Protein AF-A0A942RY26-F1 (afdb_monomer)

Secondary structure (DSSP, 8-state):
-EEEEEEE-TTT---EEEEEEE-TT--HHHHHH-HHHHHHHHHSPTT-----EEEEEHHHHHTTTT-SS--HHHHTT--SEEEEEEEEEEEESSHHHHHHHHHHHHHHHTTT--S-EEEEEEEEEEEEEE-S-HHHHHHHHHH-GGGBTTSPPPS--HHHHHHHHHHHHTTS---HHHHHHHHHHHHHHHHHHIIIII--BS-TTSTTB---S-HHHHHHHHHHHHHHH-HHHHHHHHSPP-TT-HHHHHT--EESS-GGGGTS-S--HHHHHHHHHEEEEEEEEEEEEEES-PPPS---S-SPPEEEETTT-HHHHHHHHHHHHHHH-TTS-TTTSEEEEEETTTTEEEEEEE-SS-TTEEEEEEEPTTS-GGG----

pLDDT: mean 81.8, std 14.57, range [33.41, 97.12]

Foldseek 3Di:
DKDWDWDDDPPPNPGIDIDIFDDPPDDPVCVVVPVQVVVLRVLADVPPDPQDEAEDELDVQCPDPVQLERDLVSLVPDGGAYEYAYQDEAEDQFPVSSLVVVLVSCCRHCVNNDDKYKYKAKYKHKHKDFFPDLVLVVCCCVQLVLLAPPGDHFQFFQLRSLVSLLVDPVPDPGDPVVVVVLFLLLQLVVQVCCCWAVNADCDPVDDRHDHDPTCSPCVVVVLVCCVVPNVLVNCLRGGTDDLQRQNSNSSNFFHSDDPCVVVDPDDDVVNVRRVSRITMGMAIAMEMEIEPDDDDPPPPDDQHWDKDFCSVCVPVVCSLVNRCCSHVHDSHHSQRHWYWYAYSVVRWIWIWHHHSVDNRMGITGTFDSPDTPSSRGRD

Structure (mmCIF, N/CA/C/O backbone):
data_AF-A0A942RY26-F1
#
_entry.id   AF-A0A942RY26-F1
#
loop_
_atom_site.group_PDB
_atom_site.id
_atom_site.type_symbol
_atom_site.label_atom_id
_atom_site.label_alt_id
_atom_site.label_comp_id
_atom_site.label_asym_id
_atom_site.label_entity_id
_atom_site.label_seq_id
_atom_site.pdbx_PDB_ins_code
_atom_site.Cartn_x
_atom_site.Cartn_y
_atom_site.Cartn_z
_atom_site.occupancy
_atom_site.B_iso_or_equiv
_atom_site.auth_seq_id
_atom_site.auth_comp_id
_atom_site.auth_asym_id
_atom_site.auth_atom_id
_atom_site.pdbx_PDB_model_num
ATOM 1 N N . GLY A 1 1 ? 35.906 8.363 -3.108 1.00 54.78 1 GLY A N 1
ATOM 2 C CA . GLY A 1 1 ? 36.958 7.896 -2.181 1.00 54.78 1 GLY A CA 1
ATOM 3 C C . GLY A 1 1 ? 37.211 6.413 -2.383 1.00 54.78 1 GLY A C 1
ATOM 4 O O . GLY A 1 1 ? 36.448 5.766 -3.093 1.00 54.78 1 GLY A O 1
ATOM 5 N N . SER A 1 2 ? 38.275 5.863 -1.794 1.00 56.00 2 SER A N 1
ATOM 6 C CA . SER A 1 2 ? 38.520 4.412 -1.760 1.00 56.00 2 SER A CA 1
ATOM 7 C C . SER A 1 2 ? 38.525 3.922 -0.317 1.00 56.00 2 SER A C 1
ATOM 9 O O . SER A 1 2 ? 39.286 4.452 0.491 1.00 56.00 2 SER A O 1
ATOM 11 N N . PHE A 1 3 ? 37.720 2.906 -0.011 1.00 65.81 3 PHE A N 1
ATOM 12 C CA . PHE A 1 3 ? 37.560 2.358 1.336 1.00 65.81 3 PHE A CA 1
ATOM 13 C C . PHE A 1 3 ? 37.869 0.872 1.328 1.00 65.81 3 PHE A C 1
ATOM 15 O O . PHE A 1 3 ? 37.451 0.154 0.422 1.00 65.81 3 PHE A O 1
ATOM 22 N N . ARG A 1 4 ? 38.593 0.402 2.342 1.00 59.12 4 ARG A N 1
ATOM 23 C CA . ARG A 1 4 ? 38.785 -1.026 2.584 1.00 59.12 4 ARG A CA 1
ATOM 24 C C . ARG A 1 4 ? 37.776 -1.463 3.632 1.00 59.12 4 ARG A C 1
ATOM 26 O O . ARG A 1 4 ? 37.779 -0.932 4.736 1.00 59.12 4 ARG A O 1
ATOM 33 N N . ILE A 1 5 ? 36.937 -2.421 3.276 1.00 61.91 5 ILE A N 1
ATOM 34 C CA . ILE A 1 5 ? 35.900 -2.967 4.142 1.00 61.91 5 ILE A CA 1
ATOM 35 C C . ILE A 1 5 ? 36.315 -4.386 4.498 1.00 61.91 5 ILE A C 1
ATOM 37 O O . ILE A 1 5 ? 36.727 -5.160 3.630 1.00 61.91 5 ILE A O 1
ATOM 41 N N . VAL A 1 6 ? 36.267 -4.689 5.790 1.00 58.31 6 VAL A N 1
ATOM 42 C CA . VAL A 1 6 ? 36.584 -6.003 6.342 1.00 58.31 6 VAL A CA 1
ATOM 43 C C . VAL A 1 6 ? 35.301 -6.548 6.951 1.00 58.31 6 VAL A C 1
ATOM 45 O O . VAL A 1 6 ? 34.785 -5.962 7.898 1.00 58.31 6 VAL A O 1
ATOM 48 N N . LYS A 1 7 ? 34.762 -7.623 6.375 1.00 57.69 7 LYS A N 1
ATOM 49 C CA . LYS A 1 7 ? 33.673 -8.395 6.977 1.00 57.69 7 LYS A CA 1
ATOM 50 C C . LYS A 1 7 ? 34.299 -9.474 7.848 1.00 57.69 7 LYS A C 1
ATOM 52 O O . LYS A 1 7 ? 35.198 -10.176 7.386 1.00 57.69 7 LYS A O 1
ATOM 57 N N . ILE A 1 8 ? 33.832 -9.579 9.081 1.00 53.66 8 ILE A N 1
ATOM 58 C CA . ILE A 1 8 ? 34.191 -10.658 9.996 1.00 53.66 8 ILE A CA 1
ATOM 59 C C . ILE A 1 8 ? 32.895 -11.417 10.237 1.00 53.66 8 ILE A C 1
ATOM 61 O O . ILE A 1 8 ? 31.935 -10.826 10.729 1.00 53.66 8 ILE A O 1
ATOM 65 N N . ASP A 1 9 ? 32.857 -12.674 9.814 1.00 53.34 9 ASP A N 1
ATOM 66 C CA . ASP A 1 9 ? 31.771 -13.575 10.176 1.00 53.34 9 ASP A CA 1
ATOM 67 C C . ASP A 1 9 ? 32.073 -14.112 11.577 1.00 53.34 9 ASP A C 1
ATOM 69 O O . ASP A 1 9 ? 33.085 -14.781 11.781 1.00 53.34 9 ASP A O 1
ATOM 73 N N . LEU A 1 10 ? 31.260 -13.714 12.557 1.00 55.75 10 LEU A N 1
ATOM 74 C CA . LEU A 1 10 ? 31.449 -14.093 13.959 1.00 55.75 10 LEU A CA 1
ATOM 75 C C . LEU A 1 10 ? 30.754 -15.414 14.304 1.00 55.75 10 LEU A C 1
ATOM 77 O O . LEU A 1 10 ? 31.069 -15.990 15.342 1.00 55.75 10 LEU A O 1
ATOM 81 N N . ASP A 1 11 ? 29.844 -15.886 13.447 1.00 48.25 11 ASP A N 1
ATOM 82 C CA . ASP A 1 11 ? 29.044 -17.086 13.693 1.00 48.25 11 ASP A CA 1
ATOM 83 C C . ASP A 1 11 ? 29.644 -18.312 12.994 1.00 48.25 11 ASP A C 1
ATOM 85 O O . ASP A 1 11 ? 29.577 -19.420 13.527 1.00 48.25 11 ASP A O 1
ATOM 89 N N . ALA A 1 12 ? 30.253 -18.124 11.818 1.00 53.12 12 ALA A N 1
ATOM 90 C CA . ALA A 1 12 ? 30.832 -19.216 11.037 1.00 53.12 12 ALA A CA 1
ATOM 91 C C . ALA A 1 12 ? 32.325 -19.493 11.326 1.00 53.12 12 ALA A C 1
ATOM 93 O O . ALA A 1 12 ? 32.817 -20.554 10.964 1.00 53.12 12 ALA A O 1
ATOM 94 N N . ASP A 1 13 ? 33.056 -18.575 11.976 1.00 49.53 13 ASP A N 1
ATOM 95 C CA . ASP A 1 13 ? 34.520 -18.647 12.218 1.00 49.53 13 ASP A CA 1
ATOM 96 C C . ASP A 1 13 ? 35.369 -18.853 10.931 1.00 49.53 13 ASP A C 1
ATOM 98 O O . ASP A 1 13 ? 36.547 -19.215 10.966 1.00 49.53 13 ASP A O 1
ATOM 102 N N . ASP A 1 14 ? 34.789 -18.547 9.762 1.00 47.56 14 ASP A N 1
ATOM 103 C CA . ASP A 1 14 ? 35.356 -18.769 8.420 1.00 47.56 14 ASP A CA 1
ATOM 104 C C . ASP A 1 14 ? 36.399 -17.703 7.994 1.00 47.56 14 ASP A C 1
ATOM 106 O O . ASP A 1 14 ? 36.827 -17.625 6.837 1.00 47.56 14 ASP A O 1
ATOM 110 N N . GLY A 1 15 ? 36.852 -16.871 8.936 1.00 51.22 15 GLY A N 1
ATOM 111 C CA . GLY A 1 15 ? 37.873 -15.844 8.734 1.00 51.22 15 GLY A CA 1
ATOM 112 C C . GLY A 1 15 ? 37.333 -14.454 8.374 1.00 51.22 15 GLY A C 1
ATOM 113 O O . GLY A 1 15 ? 36.174 -14.112 8.596 1.00 51.22 15 GLY A O 1
ATOM 114 N N . TRP A 1 16 ? 38.218 -13.593 7.857 1.00 48.06 16 TRP A N 1
ATOM 115 C CA . TRP A 1 16 ? 37.902 -12.204 7.509 1.00 48.06 16 TRP A CA 1
ATOM 116 C C . TRP A 1 16 ? 37.949 -11.996 5.995 1.00 48.06 16 TRP A C 1
ATOM 118 O O . TRP A 1 16 ? 38.950 -12.277 5.333 1.00 48.06 16 TRP A O 1
ATOM 128 N N . PHE A 1 17 ? 36.874 -11.443 5.440 1.00 56.38 17 PHE A N 1
ATOM 129 C CA . PHE A 1 17 ? 36.798 -11.080 4.030 1.00 56.38 17 PHE A CA 1
ATOM 130 C C . PHE A 1 17 ? 37.137 -9.603 3.854 1.00 56.38 17 PHE A C 1
ATOM 132 O O . PHE A 1 17 ? 36.548 -8.742 4.505 1.00 56.38 17 PHE A O 1
ATOM 139 N N . SER A 1 18 ? 38.066 -9.282 2.952 1.00 47.81 18 SER A N 1
ATOM 140 C CA . SER A 1 18 ? 38.468 -7.901 2.691 1.00 47.81 18 SER A CA 1
ATOM 141 C C . SER A 1 18 ? 38.186 -7.492 1.253 1.00 47.81 18 SER A C 1
ATOM 143 O O . SER A 1 18 ? 38.678 -8.112 0.315 1.00 47.81 18 SER A O 1
ATOM 145 N N . THR A 1 19 ? 37.435 -6.407 1.080 1.00 57.91 19 THR A N 1
ATOM 146 C CA . THR A 1 19 ? 37.139 -5.816 -0.228 1.00 57.91 19 THR A CA 1
ATOM 147 C C . THR A 1 19 ? 37.476 -4.333 -0.229 1.00 57.91 19 THR A C 1
ATOM 149 O O . THR A 1 19 ? 37.292 -3.636 0.768 1.00 57.91 19 THR A O 1
ATOM 152 N N . VAL A 1 20 ? 38.000 -3.842 -1.353 1.00 57.31 20 VAL A N 1
ATOM 153 C CA . VAL A 1 20 ? 38.238 -2.412 -1.566 1.00 57.31 20 VAL A CA 1
ATOM 154 C C . VAL A 1 20 ? 37.115 -1.865 -2.436 1.00 57.31 20 VAL A C 1
ATOM 156 O O . VAL A 1 20 ? 37.030 -2.194 -3.616 1.00 57.31 20 VAL A O 1
ATOM 159 N N . VAL A 1 21 ? 36.277 -1.008 -1.859 1.00 58.56 21 VAL A N 1
ATOM 160 C CA . VAL A 1 21 ? 35.200 -0.308 -2.561 1.00 58.56 21 VAL A CA 1
ATOM 161 C C . VAL A 1 21 ? 35.728 1.031 -3.065 1.00 58.56 21 VAL A C 1
ATOM 163 O O . VAL A 1 21 ? 36.335 1.803 -2.316 1.00 58.56 21 VAL A O 1
ATOM 166 N N . ARG A 1 22 ? 35.493 1.319 -4.345 1.00 56.41 22 ARG A N 1
ATOM 167 C CA . ARG A 1 22 ? 35.785 2.616 -4.963 1.00 56.41 22 ARG A CA 1
ATOM 168 C C . ARG A 1 22 ? 34.479 3.200 -5.479 1.00 56.41 22 ARG A C 1
ATOM 170 O O . ARG A 1 22 ? 33.877 2.622 -6.372 1.00 56.41 22 ARG A O 1
ATOM 177 N N . ALA A 1 23 ? 34.068 4.332 -4.918 1.00 57.41 23 ALA A N 1
ATOM 178 C CA . ALA A 1 23 ? 32.877 5.057 -5.348 1.00 57.41 23 ALA A CA 1
ATOM 179 C C . ALA A 1 23 ? 33.204 6.549 -5.500 1.00 57.41 23 ALA A C 1
ATOM 181 O O . ALA A 1 23 ? 33.822 7.163 -4.615 1.00 57.41 23 ALA A O 1
ATOM 182 N N . GLU A 1 24 ? 32.824 7.128 -6.638 1.00 56.53 24 GLU A N 1
ATOM 183 C CA . GLU A 1 24 ? 32.868 8.575 -6.861 1.00 56.53 24 GLU A CA 1
ATOM 184 C C . GLU A 1 24 ? 31.853 9.268 -5.937 1.00 56.53 24 GLU A C 1
ATOM 186 O O . GLU A 1 24 ? 30.758 8.764 -5.717 1.00 56.53 24 GLU A O 1
ATOM 191 N N . GLY A 1 25 ? 32.236 10.387 -5.316 1.00 58.72 25 GLY A N 1
ATOM 192 C CA . GLY A 1 25 ? 31.358 11.139 -4.404 1.00 58.72 25 GLY A CA 1
ATOM 193 C C . GLY A 1 25 ? 31.191 10.580 -2.981 1.00 58.72 25 GLY A C 1
ATOM 194 O O . GLY A 1 25 ? 30.681 11.295 -2.125 1.00 58.72 25 GLY A O 1
ATOM 195 N N . LEU A 1 26 ? 31.660 9.362 -2.679 1.00 60.31 26 LEU A N 1
ATOM 196 C CA . LEU A 1 26 ? 31.670 8.837 -1.307 1.00 60.31 26 LEU A CA 1
ATOM 197 C C . LEU A 1 26 ? 32.983 9.228 -0.600 1.00 60.31 26 LEU A C 1
ATOM 199 O O . LEU A 1 26 ? 34.065 8.765 -0.991 1.00 60.31 26 LEU A O 1
ATOM 203 N N . ASP A 1 27 ? 32.912 10.103 0.406 1.00 65.44 27 ASP A N 1
ATOM 204 C CA . ASP A 1 27 ? 34.025 10.430 1.311 1.00 65.44 27 ASP A CA 1
ATOM 205 C C . ASP A 1 27 ? 33.953 9.616 2.623 1.00 65.44 27 ASP A C 1
ATOM 207 O O . ASP A 1 27 ? 32.932 9.000 2.933 1.00 65.44 27 ASP A O 1
ATOM 211 N N . MET A 1 28 ? 35.070 9.547 3.366 1.00 58.50 28 MET A N 1
ATOM 212 C CA . MET A 1 28 ? 35.165 8.777 4.625 1.00 58.50 28 MET A CA 1
ATOM 213 C C . MET A 1 28 ? 34.063 9.174 5.604 1.00 58.50 28 MET A C 1
ATOM 215 O O . MET A 1 28 ? 33.415 8.311 6.187 1.00 58.50 28 MET A O 1
ATOM 219 N N . ALA A 1 29 ? 33.839 10.477 5.766 1.00 65.00 29 ALA A N 1
ATOM 220 C CA . ALA A 1 29 ? 32.880 11.004 6.724 1.00 65.00 29 ALA A CA 1
ATOM 221 C C . ALA A 1 29 ? 31.449 10.550 6.399 1.00 65.00 29 ALA A C 1
ATOM 223 O O . ALA A 1 29 ? 30.724 10.123 7.293 1.00 65.00 29 ALA A O 1
ATOM 224 N N . THR A 1 30 ? 31.068 10.555 5.123 1.00 62.34 30 THR A N 1
ATOM 225 C CA . THR A 1 30 ? 29.753 10.113 4.647 1.00 62.34 30 THR A CA 1
ATOM 226 C C . THR A 1 30 ? 29.579 8.604 4.800 1.00 62.34 30 THR A C 1
ATOM 228 O O . THR A 1 30 ? 28.516 8.152 5.211 1.00 62.34 30 THR A O 1
ATOM 231 N N . GLY A 1 31 ? 30.626 7.816 4.529 1.00 59.38 31 GLY A N 1
ATOM 232 C CA . GLY A 1 31 ? 30.588 6.360 4.700 1.00 59.38 31 GLY A CA 1
ATOM 233 C C . GLY A 1 31 ? 30.411 5.914 6.157 1.00 59.38 31 GLY A C 1
ATOM 234 O O . GLY A 1 31 ? 29.733 4.921 6.405 1.00 59.38 31 GLY A O 1
ATOM 235 N N . PHE A 1 32 ? 30.981 6.655 7.117 1.00 58.09 32 PHE A N 1
ATOM 236 C CA . PHE A 1 32 ? 30.833 6.374 8.552 1.00 58.09 32 PHE A CA 1
ATOM 237 C C . PHE A 1 32 ? 29.541 6.932 9.160 1.00 58.09 32 PHE A C 1
ATOM 239 O O . PHE A 1 32 ? 29.008 6.335 10.090 1.00 58.09 32 PHE A O 1
ATOM 246 N N . THR A 1 33 ? 29.041 8.067 8.666 1.00 59.12 33 THR A N 1
ATOM 247 C CA . THR A 1 33 ? 27.832 8.711 9.217 1.00 59.12 33 THR A CA 1
ATOM 248 C C . THR A 1 33 ? 26.533 8.206 8.592 1.00 59.12 33 THR A C 1
ATOM 250 O O . THR A 1 33 ? 25.477 8.359 9.200 1.00 59.12 33 THR A O 1
ATOM 253 N N . ASP A 1 34 ? 26.593 7.566 7.421 1.00 58.75 34 ASP A N 1
ATOM 254 C CA . ASP A 1 34 ? 25.423 7.037 6.716 1.00 58.75 34 ASP A CA 1
ATOM 255 C C . ASP A 1 34 ? 25.678 5.607 6.189 1.00 58.75 34 ASP A C 1
ATOM 257 O O . ASP A 1 34 ? 25.893 5.399 4.987 1.00 58.75 34 ASP A O 1
ATOM 261 N N . PRO A 1 35 ? 25.638 4.584 7.074 1.00 56.31 35 PRO A N 1
ATOM 262 C CA . PRO A 1 35 ? 25.862 3.180 6.709 1.00 56.31 35 PRO A CA 1
ATOM 263 C C . PRO A 1 35 ? 24.942 2.683 5.584 1.00 56.31 35 PRO A C 1
ATOM 265 O O . PRO A 1 35 ? 25.291 1.758 4.848 1.00 56.31 35 PRO A O 1
ATOM 268 N N . ARG A 1 36 ? 23.783 3.331 5.397 1.00 56.94 36 ARG A N 1
ATOM 269 C CA . ARG A 1 36 ? 22.796 2.996 4.364 1.00 56.94 36 ARG A CA 1
ATOM 270 C C . ARG A 1 36 ? 23.313 3.242 2.949 1.00 56.94 36 ARG A C 1
ATOM 272 O O . ARG A 1 36 ? 22.886 2.540 2.041 1.00 56.94 36 ARG A O 1
ATOM 279 N N . LYS A 1 37 ? 24.231 4.196 2.756 1.00 59.22 37 LYS A N 1
ATOM 280 C CA . LYS A 1 37 ? 24.899 4.447 1.464 1.00 59.22 37 LYS A CA 1
ATOM 281 C C . LYS A 1 37 ? 26.038 3.467 1.188 1.00 59.22 37 LYS A C 1
ATOM 283 O O . LYS A 1 37 ? 26.420 3.277 0.038 1.00 59.22 37 LYS A O 1
ATOM 288 N N . LEU A 1 38 ? 26.582 2.859 2.240 1.00 60.59 38 LEU A N 1
ATOM 289 C CA . LEU A 1 38 ? 27.715 1.941 2.170 1.00 60.59 38 LEU A CA 1
ATOM 290 C C . LEU A 1 38 ? 27.256 0.500 1.892 1.00 60.59 38 LEU A C 1
ATOM 292 O O . LEU A 1 38 ? 27.872 -0.193 1.087 1.00 60.59 38 LEU A O 1
ATOM 296 N N . LEU A 1 39 ? 26.163 0.060 2.528 1.00 59.03 39 LEU A N 1
ATOM 297 C CA . LEU A 1 39 ? 25.629 -1.309 2.446 1.00 59.03 39 LEU A CA 1
ATOM 298 C C . LEU A 1 39 ? 25.411 -1.822 1.005 1.00 59.03 39 LEU A C 1
ATOM 300 O O . LEU A 1 39 ? 25.920 -2.903 0.695 1.00 59.03 39 LEU A O 1
ATOM 304 N N . PRO A 1 40 ? 24.775 -1.063 0.086 1.00 56.22 40 PRO A N 1
ATOM 305 C CA . PRO A 1 40 ? 24.630 -1.482 -1.309 1.00 56.22 40 PRO A CA 1
ATOM 306 C C . PRO A 1 40 ? 25.971 -1.751 -2.001 1.00 56.22 40 PRO A C 1
ATOM 308 O O . PRO A 1 40 ? 26.090 -2.709 -2.756 1.00 56.22 40 PRO A O 1
ATOM 311 N N . LEU A 1 41 ? 27.004 -0.960 -1.693 1.00 56.81 41 LEU A N 1
ATOM 312 C CA . LEU A 1 41 ? 28.344 -1.089 -2.275 1.00 56.81 41 LEU A CA 1
ATOM 313 C C . LEU A 1 41 ? 29.159 -2.246 -1.664 1.00 56.81 41 LEU A C 1
ATOM 315 O O . LEU A 1 41 ? 30.111 -2.722 -2.277 1.00 56.81 41 LEU A O 1
ATOM 319 N N . ILE A 1 42 ? 28.810 -2.677 -0.448 1.00 55.81 42 ILE A N 1
ATOM 320 C CA . ILE A 1 42 ? 29.461 -3.767 0.299 1.00 55.81 42 ILE A CA 1
ATOM 321 C C . ILE A 1 42 ? 28.952 -5.150 -0.123 1.00 55.81 42 ILE A C 1
ATOM 323 O O . ILE A 1 42 ? 29.660 -6.159 -0.021 1.00 55.81 42 ILE A O 1
ATOM 327 N N . GLU A 1 43 ? 27.678 -5.218 -0.477 1.00 56.47 43 GLU A N 1
ATOM 328 C CA . GLU A 1 43 ? 26.971 -6.455 -0.792 1.00 56.47 43 GLU A CA 1
ATOM 329 C C . GLU A 1 43 ? 26.786 -6.646 -2.310 1.00 56.47 43 GLU A C 1
ATOM 331 O O . GLU A 1 43 ? 26.438 -7.744 -2.739 1.00 56.47 43 GLU A O 1
ATOM 336 N N . ALA A 1 44 ? 27.087 -5.626 -3.127 1.00 52.03 44 ALA A N 1
ATOM 337 C CA . ALA A 1 44 ? 27.172 -5.760 -4.577 1.00 52.03 44 ALA A CA 1
ATOM 338 C C . ALA A 1 44 ? 28.255 -6.780 -4.971 1.00 52.03 44 ALA A C 1
ATOM 340 O O . ALA A 1 44 ? 29.419 -6.685 -4.574 1.00 52.03 44 ALA A O 1
ATOM 341 N N . VAL A 1 45 ? 27.875 -7.762 -5.790 1.00 50.69 45 VAL A N 1
ATOM 342 C CA . VAL A 1 45 ? 28.819 -8.730 -6.359 1.00 50.69 45 VAL A CA 1
ATOM 343 C C . VAL A 1 45 ? 29.717 -8.001 -7.359 1.00 50.69 45 VAL A C 1
ATOM 345 O O . VAL A 1 45 ? 29.224 -7.289 -8.241 1.00 50.69 45 VAL A O 1
ATOM 348 N N . ALA A 1 46 ? 31.036 -8.182 -7.237 1.00 38.97 46 ALA A N 1
ATOM 349 C CA . ALA A 1 46 ? 32.003 -7.651 -8.193 1.00 38.97 46 ALA A CA 1
ATOM 350 C C . ALA A 1 46 ? 31.651 -8.130 -9.614 1.00 38.97 46 ALA A C 1
ATOM 352 O O . ALA A 1 46 ? 31.646 -9.329 -9.883 1.00 38.97 46 ALA A O 1
ATOM 353 N N . GLY A 1 47 ? 31.332 -7.192 -10.511 1.00 42.38 47 GLY A N 1
ATOM 354 C CA . GLY A 1 47 ? 30.898 -7.486 -11.883 1.00 42.38 47 GLY A CA 1
ATOM 355 C C . GLY A 1 47 ? 29.387 -7.414 -12.128 1.00 42.38 47 GLY A C 1
ATOM 356 O O . GLY A 1 47 ? 28.968 -7.588 -13.271 1.00 42.38 47 GLY A O 1
ATOM 357 N N . SER A 1 48 ? 28.567 -7.106 -11.114 1.00 47.62 48 SER A N 1
ATOM 358 C CA . SER A 1 48 ? 27.188 -6.665 -11.357 1.00 47.62 48 SER A CA 1
ATOM 359 C C . SER A 1 48 ? 27.231 -5.320 -12.086 1.00 47.62 48 SER A C 1
ATOM 361 O O . SER A 1 48 ? 27.713 -4.313 -11.573 1.00 47.62 48 SER A O 1
ATOM 363 N N . THR A 1 49 ? 26.820 -5.316 -13.349 1.00 45.50 49 THR A N 1
ATOM 364 C CA . THR A 1 49 ? 26.635 -4.078 -14.102 1.00 45.50 49 THR A CA 1
ATOM 365 C C . THR A 1 49 ? 25.470 -3.341 -13.453 1.00 45.50 49 THR A C 1
ATOM 367 O O . THR A 1 49 ? 24.369 -3.889 -13.376 1.00 45.50 49 THR A O 1
ATOM 370 N N . GLU A 1 50 ? 25.707 -2.125 -12.947 1.00 53.97 50 GLU A N 1
ATOM 371 C CA . GLU A 1 50 ? 24.628 -1.257 -12.475 1.00 53.97 50 GLU A CA 1
ATOM 372 C C . GLU A 1 50 ? 23.605 -1.134 -13.603 1.00 53.97 50 GLU A C 1
ATOM 374 O O . GLU A 1 50 ? 23.866 -0.557 -14.660 1.00 53.97 50 GLU A O 1
ATOM 379 N N . THR A 1 51 ? 22.441 -1.747 -13.410 1.00 61.00 51 THR A N 1
ATOM 380 C CA . THR A 1 51 ? 21.363 -1.632 -14.381 1.00 61.00 51 THR A CA 1
ATOM 381 C C . THR A 1 51 ? 20.832 -0.212 -14.275 1.00 61.00 51 THR A C 1
ATOM 383 O O . THR A 1 51 ? 20.146 0.130 -13.312 1.00 61.00 51 THR A O 1
ATOM 386 N N . GLN A 1 52 ? 21.189 0.633 -15.240 1.00 72.00 52 GLN A N 1
ATOM 387 C CA . GLN A 1 52 ? 20.761 2.025 -15.267 1.00 72.00 52 GLN A CA 1
ATOM 388 C C . GLN A 1 52 ? 19.238 2.080 -15.430 1.00 72.00 52 GLN A C 1
ATOM 390 O O . GLN A 1 52 ? 18.693 1.737 -16.479 1.00 72.00 52 GLN A O 1
ATOM 395 N N . ILE A 1 53 ? 18.546 2.493 -14.372 1.00 80.81 53 ILE A N 1
ATOM 396 C CA . ILE A 1 53 ? 17.098 2.699 -14.354 1.00 80.81 53 ILE A CA 1
ATOM 397 C C . ILE A 1 53 ? 16.854 4.200 -14.409 1.00 80.81 53 ILE A C 1
ATOM 399 O O . ILE A 1 53 ? 17.382 4.949 -13.592 1.00 80.81 53 ILE A O 1
ATOM 403 N N . THR A 1 54 ? 16.091 4.658 -15.401 1.00 84.81 54 THR A N 1
ATOM 404 C CA . THR A 1 54 ? 15.845 6.093 -15.607 1.00 84.81 54 THR A CA 1
ATOM 405 C C . THR A 1 54 ? 14.360 6.363 -15.769 1.00 84.81 54 THR A C 1
ATOM 407 O O . THR A 1 54 ? 13.711 5.804 -16.653 1.00 84.81 54 THR A O 1
ATOM 410 N N . ALA A 1 55 ? 13.823 7.250 -14.931 1.00 88.81 55 ALA A N 1
ATOM 411 C CA . ALA A 1 55 ? 12.442 7.694 -15.034 1.00 88.81 55 ALA A CA 1
ATOM 412 C C . ALA A 1 55 ? 12.266 8.743 -16.133 1.00 88.81 55 ALA A C 1
ATOM 414 O O . ALA A 1 55 ? 12.959 9.764 -16.159 1.00 88.81 55 ALA A O 1
ATOM 415 N N . ILE A 1 56 ? 11.295 8.520 -17.016 1.00 92.12 56 ILE A N 1
ATOM 416 C CA . ILE A 1 56 ? 10.993 9.412 -18.131 1.00 92.12 56 ILE A CA 1
ATOM 417 C C . ILE A 1 56 ? 9.474 9.620 -18.206 1.00 92.12 56 ILE A C 1
ATOM 419 O O . ILE A 1 56 ? 8.739 8.654 -18.399 1.00 92.12 56 ILE A O 1
ATOM 423 N N . PRO A 1 57 ? 8.977 10.864 -18.084 1.00 91.50 57 PRO A N 1
ATOM 424 C CA . PRO A 1 57 ? 7.556 11.156 -18.253 1.00 91.50 57 PRO A CA 1
ATOM 425 C C . PRO A 1 57 ? 7.045 10.767 -19.641 1.00 91.50 57 PRO A C 1
ATOM 427 O O . PRO A 1 57 ? 7.688 11.091 -20.647 1.00 91.50 57 PRO A O 1
ATOM 430 N N . ALA A 1 58 ? 5.877 10.126 -19.701 1.00 90.62 58 ALA A N 1
ATOM 431 C CA . ALA A 1 58 ? 5.263 9.680 -20.951 1.00 90.62 58 ALA A CA 1
ATOM 432 C C . ALA A 1 58 ? 5.077 10.834 -21.953 1.00 90.62 58 ALA A C 1
ATOM 434 O O . ALA A 1 58 ? 5.336 10.672 -23.145 1.00 90.62 58 ALA A O 1
ATOM 435 N N . GLU A 1 59 ? 4.740 12.039 -21.484 1.00 87.56 59 GLU A N 1
ATOM 436 C CA . GLU A 1 59 ? 4.506 13.209 -22.339 1.00 87.56 59 GLU A CA 1
ATOM 437 C C . GLU A 1 59 ? 5.770 13.646 -23.093 1.00 87.56 59 GLU A C 1
ATOM 439 O O . GLU A 1 59 ? 5.683 14.203 -24.187 1.00 87.56 59 GLU A O 1
ATOM 444 N N . LYS A 1 60 ? 6.961 13.370 -22.540 1.00 87.69 60 LYS A N 1
ATOM 445 C CA . LYS A 1 60 ? 8.232 13.635 -23.232 1.00 87.69 60 LYS A CA 1
ATOM 446 C C . LYS A 1 60 ? 8.511 12.622 -24.343 1.00 87.69 60 LYS A C 1
ATOM 448 O O . LYS A 1 60 ? 9.223 12.954 -25.286 1.00 87.69 60 LYS A O 1
ATOM 453 N N . LEU A 1 61 ? 7.971 11.408 -24.230 1.00 87.00 61 LEU A N 1
ATOM 454 C CA . LEU A 1 61 ? 8.218 10.300 -25.154 1.00 87.00 61 LEU A CA 1
ATOM 455 C C . LEU A 1 61 ? 7.223 10.266 -26.319 1.00 87.00 61 LEU A C 1
ATOM 457 O O . LEU A 1 61 ? 7.602 9.895 -27.428 1.00 87.00 61 LEU A O 1
ATOM 461 N N . LEU A 1 62 ? 5.970 10.668 -26.087 1.00 84.00 62 LEU A N 1
ATOM 462 C CA . LEU A 1 62 ? 4.903 10.628 -27.097 1.00 84.00 62 LEU A CA 1
ATOM 463 C C . LEU A 1 62 ? 5.012 11.735 -28.164 1.00 84.00 62 LEU A C 1
ATOM 465 O O . LEU A 1 62 ? 4.403 11.634 -29.229 1.00 84.00 62 LEU A O 1
ATOM 469 N N . GLY A 1 63 ? 5.805 12.781 -27.916 1.00 70.44 63 GLY A N 1
ATOM 470 C CA . GLY A 1 63 ? 5.957 13.903 -28.845 1.00 70.44 63 GLY A CA 1
ATOM 471 C C . GLY A 1 63 ? 4.670 14.723 -29.021 1.00 70.44 63 GLY A C 1
ATOM 472 O O . GLY A 1 63 ? 3.739 14.647 -28.222 1.00 70.44 63 GLY A O 1
ATOM 473 N N . LYS A 1 64 ? 4.615 15.562 -30.065 1.00 66.94 64 LYS A N 1
ATOM 474 C CA . LYS A 1 64 ? 3.485 16.487 -30.299 1.00 66.94 64 LYS A CA 1
ATOM 475 C C . LYS A 1 64 ? 2.263 15.827 -30.945 1.00 66.94 64 LYS A C 1
ATOM 477 O O . LYS A 1 64 ? 1.165 16.364 -30.825 1.00 66.94 64 LYS A O 1
ATOM 482 N N . ASP A 1 65 ? 2.447 14.673 -31.582 1.00 62.44 65 ASP A N 1
ATOM 483 C CA . ASP A 1 65 ? 1.426 14.046 -32.430 1.00 62.44 65 ASP A CA 1
ATOM 484 C C . ASP A 1 65 ? 0.383 13.237 -31.643 1.00 62.44 65 ASP A C 1
ATOM 486 O O . ASP A 1 65 ? -0.533 12.678 -32.240 1.00 62.44 65 ASP A O 1
ATOM 490 N N . LYS A 1 66 ? 0.491 13.187 -30.303 1.00 63.00 66 LYS A N 1
ATOM 491 C CA . LYS A 1 66 ? -0.445 12.501 -29.386 1.00 63.00 66 LYS A CA 1
ATOM 492 C C . LYS A 1 66 ? -0.789 11.062 -29.804 1.00 63.00 66 LYS A C 1
ATOM 494 O O . LYS A 1 66 ? -1.867 10.562 -29.484 1.00 63.00 66 LYS A O 1
ATOM 499 N N . ASN A 1 67 ? 0.114 10.389 -30.516 1.00 70.19 67 ASN A N 1
ATOM 500 C CA . ASN A 1 67 ? -0.022 8.966 -30.792 1.00 70.19 67 ASN A CA 1
ATOM 501 C C . ASN A 1 67 ? 0.011 8.230 -29.440 1.00 70.19 67 ASN A C 1
ATOM 503 O O . ASN A 1 67 ? 0.882 8.546 -28.631 1.00 70.19 67 ASN A O 1
ATOM 507 N N . PRO A 1 68 ? -0.908 7.294 -29.146 1.00 81.00 68 PRO A N 1
ATOM 508 C CA . PRO A 1 68 ? -0.938 6.637 -27.838 1.00 81.00 68 PRO A CA 1
ATOM 509 C C . PRO A 1 68 ? 0.257 5.700 -27.579 1.00 81.00 68 PRO A C 1
ATOM 511 O O . PRO A 1 68 ? 0.467 5.293 -26.440 1.00 81.00 68 PRO A O 1
ATOM 514 N N . SER A 1 69 ? 1.053 5.366 -28.604 1.00 88.31 69 SER A N 1
ATOM 515 C CA . SER A 1 69 ? 2.271 4.549 -28.483 1.00 88.31 69 SER A CA 1
ATOM 516 C C . SER A 1 69 ? 3.549 5.376 -28.627 1.00 88.31 69 SER A C 1
ATOM 518 O O . SER A 1 69 ? 3.614 6.258 -29.489 1.00 88.31 69 SER A O 1
ATOM 520 N N . ILE A 1 70 ? 4.606 5.018 -27.890 1.00 87.69 70 ILE A N 1
ATOM 521 C CA . ILE A 1 70 ? 5.927 5.649 -28.043 1.00 87.69 70 ILE A CA 1
ATOM 522 C C . ILE A 1 70 ? 6.478 5.364 -29.457 1.00 87.69 70 ILE A C 1
ATOM 524 O O . ILE A 1 70 ? 6.519 4.197 -29.872 1.00 87.69 70 ILE A O 1
ATOM 528 N N . PRO A 1 71 ? 6.904 6.389 -30.224 1.00 88.75 71 PRO A N 1
ATOM 529 C CA . PRO A 1 71 ? 7.436 6.196 -31.571 1.00 88.75 71 PRO A CA 1
ATOM 530 C C . PRO A 1 71 ? 8.705 5.332 -31.592 1.00 88.75 71 PRO A C 1
ATOM 532 O O . PRO A 1 71 ? 9.587 5.493 -30.749 1.00 88.75 71 PRO A O 1
ATOM 535 N N . LEU A 1 72 ? 8.853 4.483 -32.617 1.00 87.56 72 LEU A N 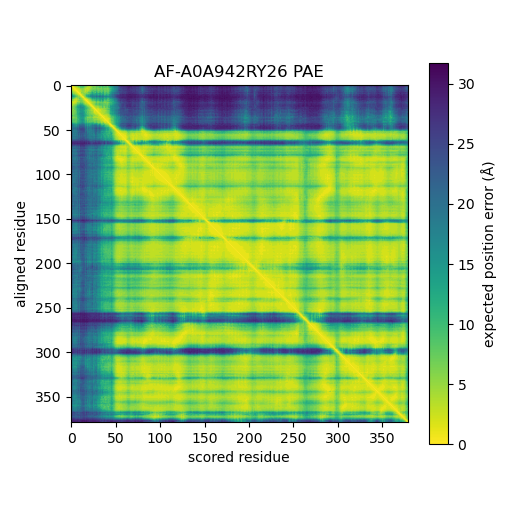1
ATOM 536 C CA . LEU A 1 72 ? 10.016 3.592 -32.786 1.00 87.56 72 LEU A CA 1
ATOM 537 C C . LEU A 1 72 ? 11.361 4.333 -32.702 1.00 87.56 72 LEU A C 1
ATOM 539 O O . LEU A 1 72 ? 12.257 3.894 -31.989 1.00 87.56 72 LEU A O 1
ATOM 543 N N . ALA A 1 73 ? 11.470 5.498 -33.348 1.00 87.38 73 ALA A N 1
ATOM 544 C CA . ALA A 1 73 ? 12.688 6.312 -33.343 1.00 87.38 73 ALA A CA 1
ATOM 545 C C . ALA A 1 73 ? 13.068 6.862 -31.953 1.00 87.38 73 ALA A C 1
ATOM 547 O O . ALA A 1 73 ? 14.223 7.226 -31.727 1.00 87.38 73 ALA A O 1
ATOM 548 N N . VAL A 1 74 ? 12.103 6.969 -31.030 1.00 89.25 74 VAL A N 1
ATOM 549 C CA . VAL A 1 74 ? 12.354 7.320 -29.624 1.00 89.25 74 VAL A CA 1
ATOM 550 C C . VAL A 1 74 ? 12.764 6.069 -28.851 1.00 89.25 74 VAL A C 1
ATOM 552 O O . VAL A 1 74 ? 13.744 6.120 -28.116 1.00 89.25 74 VAL A O 1
ATOM 555 N N . CYS A 1 75 ? 12.079 4.939 -29.069 1.00 87.06 75 CYS A N 1
ATOM 556 C CA . CYS A 1 75 ? 12.409 3.655 -28.443 1.00 87.06 75 CYS A CA 1
ATOM 557 C C . CYS A 1 75 ? 13.856 3.211 -28.707 1.00 87.06 75 CYS A C 1
ATOM 559 O O . CYS A 1 75 ? 14.494 2.676 -27.809 1.00 87.06 75 CYS A O 1
ATOM 561 N N . GLU A 1 76 ? 14.379 3.440 -29.914 1.00 86.56 76 GLU A N 1
ATOM 562 C CA . GLU A 1 76 ? 15.759 3.090 -30.297 1.00 86.56 76 GLU A CA 1
ATOM 563 C C . GLU A 1 76 ? 16.835 3.885 -29.541 1.00 86.56 76 GLU A C 1
ATOM 565 O O . GLU A 1 76 ? 17.993 3.480 -29.528 1.00 86.56 76 GLU A O 1
ATOM 570 N N . LYS A 1 77 ? 16.459 5.001 -28.906 1.00 87.19 77 LYS A N 1
ATOM 571 C CA . LYS A 1 77 ? 17.358 5.870 -28.133 1.00 87.19 77 LYS A CA 1
ATOM 572 C C . LYS A 1 77 ? 17.249 5.656 -26.623 1.00 87.19 77 LYS A C 1
ATOM 574 O O . LYS A 1 77 ? 17.914 6.360 -25.871 1.00 87.19 77 LYS A O 1
ATOM 579 N N . LEU A 1 78 ? 16.365 4.764 -26.173 1.00 85.81 78 LEU A N 1
ATOM 580 C CA . LEU A 1 78 ? 16.220 4.459 -24.754 1.00 85.81 78 LEU A CA 1
ATOM 581 C C . LEU A 1 78 ? 17.380 3.564 -24.312 1.00 85.81 78 LEU A C 1
ATOM 583 O O . LEU A 1 78 ? 17.595 2.494 -24.877 1.00 85.81 78 LEU A O 1
ATOM 587 N N . GLU A 1 79 ? 18.102 4.004 -23.288 1.00 80.12 79 GLU A N 1
ATOM 588 C CA . GLU A 1 79 ? 19.194 3.258 -22.664 1.00 80.12 79 GLU A CA 1
ATOM 589 C C . GLU A 1 79 ? 18.734 2.648 -21.331 1.00 80.12 79 GLU A C 1
ATOM 591 O O . GLU A 1 79 ? 17.827 3.165 -20.672 1.00 80.12 79 GLU A O 1
ATOM 596 N N . GLY A 1 80 ? 19.365 1.541 -20.931 1.00 84.25 80 GLY A N 1
ATOM 597 C CA . GLY A 1 80 ? 19.062 0.858 -19.672 1.00 84.25 80 GLY A CA 1
ATOM 598 C C . GLY A 1 80 ? 17.633 0.305 -19.594 1.00 84.25 80 GLY A C 1
ATOM 599 O O . GLY A 1 80 ? 17.084 -0.177 -20.586 1.00 84.25 80 GLY A O 1
ATOM 600 N N . ILE A 1 81 ? 17.040 0.352 -18.396 1.00 86.69 81 ILE A N 1
ATOM 601 C CA . ILE A 1 81 ? 15.628 0.023 -18.159 1.00 86.69 81 ILE A CA 1
ATOM 602 C C . ILE A 1 81 ? 14.855 1.336 -17.950 1.00 86.69 81 ILE A C 1
ATOM 604 O O . ILE A 1 81 ? 14.881 1.902 -16.851 1.00 86.69 81 ILE A O 1
ATOM 608 N N . PRO A 1 82 ? 14.158 1.851 -18.977 1.00 91.56 82 PRO A N 1
ATOM 609 C CA . PRO A 1 82 ? 13.365 3.063 -18.836 1.00 91.56 82 PRO A CA 1
ATOM 610 C C . PRO A 1 82 ? 12.114 2.793 -17.991 1.00 91.56 82 PRO A C 1
ATOM 612 O O . PRO A 1 82 ? 11.402 1.809 -18.212 1.00 91.56 82 PRO A O 1
ATOM 615 N N . VAL A 1 83 ? 11.828 3.699 -17.055 1.00 93.75 83 VAL A N 1
ATOM 616 C CA . VAL A 1 83 ? 10.581 3.735 -16.277 1.00 93.75 83 VAL A CA 1
ATOM 617 C C . VAL A 1 83 ? 9.725 4.868 -16.815 1.00 93.75 83 VAL A C 1
ATOM 619 O O . VAL A 1 83 ? 9.983 6.044 -16.560 1.00 93.75 83 VAL A O 1
ATOM 622 N N . ILE A 1 84 ? 8.710 4.519 -17.589 1.00 94.88 84 ILE A N 1
ATOM 623 C CA . ILE A 1 84 ? 7.793 5.469 -18.202 1.00 94.88 84 ILE A CA 1
ATOM 624 C C . ILE A 1 84 ? 6.780 5.897 -17.144 1.00 94.88 84 ILE A C 1
ATOM 626 O O . ILE A 1 84 ? 6.024 5.073 -16.640 1.00 94.88 84 ILE A O 1
ATOM 630 N N . THR A 1 85 ? 6.774 7.172 -16.769 1.00 94.50 85 THR A N 1
ATOM 631 C CA . THR A 1 85 ? 5.917 7.670 -15.685 1.00 94.50 85 THR A CA 1
ATOM 632 C C . THR A 1 85 ? 4.692 8.384 -16.241 1.00 94.50 85 THR A C 1
ATOM 634 O O . THR A 1 85 ? 4.805 9.254 -17.107 1.00 94.50 85 THR A O 1
ATOM 637 N N . LEU A 1 86 ? 3.516 8.000 -15.746 1.00 93.00 86 LEU A N 1
ATOM 638 C CA . LEU A 1 86 ? 2.237 8.628 -16.061 1.00 93.00 86 LEU A CA 1
ATOM 639 C C . LEU A 1 86 ? 1.800 9.482 -14.871 1.00 93.00 86 LEU A C 1
ATOM 641 O O . LEU A 1 86 ? 1.794 9.012 -13.733 1.00 93.00 86 LEU A O 1
ATOM 645 N N . LYS A 1 87 ? 1.471 10.748 -15.141 1.00 88.19 87 LYS A N 1
ATOM 646 C CA . LYS A 1 87 ? 0.995 11.692 -14.119 1.00 88.19 87 LYS A CA 1
ATOM 647 C C . LYS A 1 87 ? -0.504 11.603 -13.879 1.00 88.19 87 LYS A C 1
ATOM 649 O O . LYS A 1 87 ? -0.959 11.910 -12.779 1.00 88.19 87 LYS A O 1
ATOM 654 N N . ASP A 1 88 ? -1.248 11.239 -14.918 1.00 89.12 88 ASP A N 1
ATOM 655 C CA . ASP A 1 88 ? -2.695 11.117 -14.840 1.00 89.12 88 ASP A CA 1
ATOM 656 C C . ASP A 1 88 ? -3.062 9.940 -13.934 1.00 89.12 88 ASP A C 1
ATOM 658 O O . ASP A 1 88 ? -2.491 8.850 -14.027 1.00 89.12 88 ASP A O 1
ATOM 662 N N . GLU A 1 89 ? -4.000 10.190 -13.025 1.00 91.12 89 GLU A N 1
ATOM 663 C CA . GLU A 1 89 ? -4.503 9.177 -12.107 1.00 91.12 89 GLU A CA 1
ATOM 664 C C . GLU A 1 89 ? -5.522 8.280 -12.814 1.00 91.12 89 GLU A C 1
ATOM 666 O O . GLU A 1 89 ? -6.435 8.771 -13.479 1.00 91.12 89 GLU A O 1
ATOM 671 N N . VAL A 1 90 ? -5.379 6.966 -12.641 1.00 91.25 90 VAL A N 1
ATOM 672 C CA . VAL A 1 90 ? -6.383 5.979 -13.055 1.00 91.25 90 VAL A CA 1
ATOM 673 C C . VAL A 1 90 ? -7.242 5.623 -11.844 1.00 91.25 90 VAL A C 1
ATOM 675 O O . VAL A 1 90 ? -6.751 4.981 -10.912 1.00 91.25 90 VAL A O 1
ATOM 678 N N . SER A 1 91 ? -8.514 6.023 -11.864 1.00 90.69 91 SER A N 1
ATOM 679 C CA . SER A 1 91 ? -9.418 5.861 -10.717 1.00 90.69 91 SER A CA 1
ATOM 680 C C . SER A 1 91 ? -10.678 5.104 -11.095 1.00 90.69 91 SER A C 1
ATOM 682 O O . SER A 1 91 ? -11.405 5.535 -11.985 1.00 90.69 91 SER A O 1
ATOM 684 N N . GLU A 1 92 ? -10.960 4.002 -10.399 1.00 89.94 92 GLU A N 1
ATOM 685 C CA . GLU A 1 92 ? -12.108 3.129 -10.681 1.00 89.94 92 GLU A CA 1
ATOM 686 C C . GLU A 1 92 ? -12.748 2.590 -9.400 1.00 89.94 92 GLU A C 1
ATOM 688 O O . GLU A 1 92 ? -12.130 2.552 -8.335 1.00 89.94 92 GLU A O 1
ATOM 693 N N . THR A 1 93 ? -13.973 2.082 -9.542 1.00 86.25 93 THR A N 1
ATOM 694 C CA . THR A 1 93 ? -14.743 1.461 -8.453 1.00 86.25 93 THR A CA 1
ATOM 695 C C . THR A 1 93 ? -14.454 -0.015 -8.220 1.00 86.25 93 THR A C 1
ATOM 697 O O . THR A 1 93 ? -14.997 -0.623 -7.304 1.00 86.25 93 THR A O 1
ATOM 700 N N . SER A 1 94 ? -13.651 -0.639 -9.082 1.00 87.44 94 SER A N 1
ATOM 701 C CA . SER A 1 94 ? -13.348 -2.063 -8.975 1.00 87.44 94 SER A CA 1
ATOM 702 C C . SER A 1 94 ? -11.901 -2.356 -9.330 1.00 87.44 94 SER A C 1
ATOM 704 O O . SER A 1 94 ? -11.297 -1.730 -10.205 1.00 87.44 94 SER A O 1
ATOM 706 N N . SER A 1 95 ? -11.357 -3.378 -8.674 1.00 88.31 95 SER A N 1
ATOM 707 C CA . SER A 1 95 ? -9.977 -3.818 -8.891 1.00 88.31 95 SER A CA 1
ATOM 708 C C . SER A 1 95 ? -9.751 -4.306 -10.317 1.00 88.31 95 SER A C 1
ATOM 710 O O . SER A 1 95 ? -8.746 -3.970 -10.934 1.00 88.31 95 SER A O 1
ATOM 712 N N . SER A 1 96 ? -10.710 -5.045 -10.878 1.00 89.25 96 SER A N 1
ATOM 713 C CA . SER A 1 96 ? -10.646 -5.524 -12.260 1.00 89.25 96 SER A CA 1
ATOM 714 C C . SER A 1 96 ? -10.612 -4.384 -13.276 1.00 89.25 96 SER A C 1
ATOM 716 O O . SER A 1 96 ? -9.888 -4.488 -14.263 1.00 89.25 96 SER A O 1
ATOM 718 N N . ALA A 1 97 ? -11.359 -3.299 -13.038 1.00 90.44 97 ALA A N 1
ATOM 719 C CA . ALA A 1 97 ? -11.368 -2.142 -13.930 1.00 90.44 97 ALA A CA 1
ATOM 720 C C . ALA A 1 97 ? -10.020 -1.408 -13.909 1.00 90.44 97 ALA A C 1
ATOM 722 O O . ALA A 1 97 ? -9.460 -1.173 -14.979 1.00 90.44 97 ALA A O 1
ATOM 723 N N . ILE A 1 98 ? -9.446 -1.149 -12.723 1.00 91.06 98 ILE A N 1
ATOM 724 C CA . ILE A 1 98 ? -8.096 -0.565 -12.607 1.00 91.06 98 ILE A CA 1
ATOM 725 C C . ILE A 1 98 ? -7.071 -1.432 -13.330 1.00 91.06 98 ILE A C 1
ATOM 727 O O . ILE A 1 98 ? -6.330 -0.917 -14.164 1.00 91.06 98 ILE A O 1
ATOM 731 N N . LEU A 1 99 ? -7.054 -2.742 -13.063 1.00 91.44 99 LEU A N 1
ATOM 732 C CA . LEU A 1 99 ? -6.080 -3.660 -13.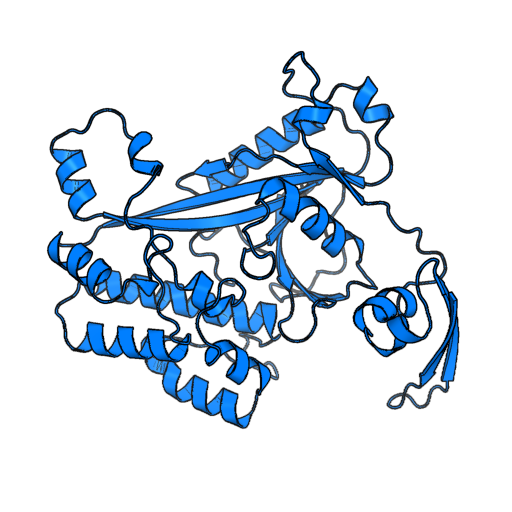660 1.00 91.44 99 LEU A CA 1
ATOM 733 C C . LEU A 1 99 ? -6.207 -3.716 -15.191 1.00 91.44 99 LEU A C 1
ATOM 735 O O . LEU A 1 99 ? -5.198 -3.689 -15.898 1.00 91.44 99 LEU A O 1
ATOM 739 N N . ALA A 1 100 ? -7.433 -3.728 -15.720 1.00 91.88 100 ALA A N 1
ATOM 740 C CA . ALA A 1 100 ? -7.674 -3.673 -17.159 1.00 91.88 100 ALA A CA 1
ATOM 741 C C . ALA A 1 100 ? -7.213 -2.339 -17.770 1.00 91.88 100 ALA A C 1
ATOM 743 O O . ALA A 1 100 ? -6.560 -2.336 -18.818 1.00 91.88 100 ALA A O 1
ATOM 744 N N . ALA A 1 101 ? -7.505 -1.215 -17.110 1.00 93.44 101 ALA A N 1
ATOM 745 C CA . ALA A 1 101 ? -7.132 0.118 -17.571 1.00 93.44 101 ALA A CA 1
ATOM 746 C C . ALA A 1 101 ? -5.607 0.303 -17.618 1.00 93.44 101 ALA A C 1
ATOM 748 O O . ALA A 1 101 ? -5.072 0.720 -18.652 1.00 93.44 101 ALA A O 1
ATOM 749 N N . ILE A 1 102 ? -4.888 -0.061 -16.550 1.00 94.94 102 ILE A N 1
ATOM 750 C CA . ILE A 1 102 ? -3.423 0.063 -16.505 1.00 94.94 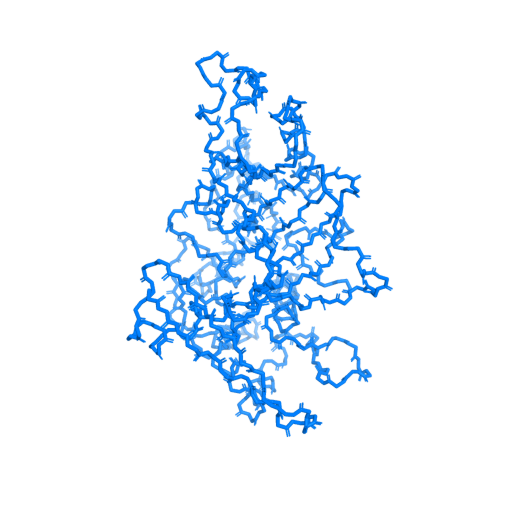102 ILE A CA 1
ATOM 751 C C . ILE A 1 102 ? -2.745 -0.919 -17.467 1.00 94.94 102 ILE A C 1
ATOM 753 O O . ILE A 1 102 ? -1.809 -0.530 -18.165 1.00 94.94 102 ILE A O 1
ATOM 757 N N . SER A 1 103 ? -3.250 -2.154 -17.591 1.00 93.88 103 SER A N 1
ATOM 758 C CA . SER A 1 103 ? -2.692 -3.159 -18.507 1.00 93.88 103 SER A CA 1
ATOM 759 C C . SER A 1 103 ? -2.879 -2.750 -19.971 1.00 93.88 103 SER A C 1
ATOM 761 O O . SER A 1 103 ? -1.922 -2.761 -20.750 1.00 93.88 103 SER A O 1
ATOM 763 N N . SER A 1 104 ? -4.080 -2.289 -20.340 1.00 93.88 104 SER A N 1
ATOM 764 C CA . SER A 1 104 ? -4.366 -1.776 -21.684 1.00 93.88 104 SER A CA 1
ATOM 765 C C . SER A 1 104 ? -3.496 -0.563 -22.018 1.00 93.88 104 SER A C 1
ATOM 767 O O . SER A 1 104 ? -2.849 -0.529 -23.067 1.00 93.88 104 SER A O 1
ATOM 769 N N . THR A 1 105 ? -3.412 0.403 -21.097 1.00 94.00 105 THR A N 1
ATOM 770 C CA . THR A 1 105 ? -2.584 1.604 -21.272 1.00 94.00 105 THR A CA 1
ATOM 771 C C . THR A 1 105 ? -1.113 1.235 -21.445 1.00 94.00 105 THR A C 1
ATOM 773 O O . THR A 1 105 ? -0.477 1.677 -22.400 1.00 94.00 105 THR A O 1
ATOM 776 N N . ASN A 1 106 ? -0.580 0.362 -20.586 1.00 95.31 106 ASN A N 1
ATOM 777 C CA . ASN A 1 106 ? 0.798 -0.116 -20.672 1.00 95.31 106 ASN A CA 1
ATOM 778 C C . ASN A 1 106 ? 1.077 -0.829 -22.003 1.00 95.31 106 ASN A C 1
ATOM 780 O O . ASN A 1 106 ? 2.086 -0.545 -22.652 1.00 95.31 106 ASN A O 1
ATOM 784 N N . LYS A 1 107 ? 0.175 -1.714 -22.443 1.00 94.19 107 LYS A N 1
ATOM 785 C CA . LYS A 1 107 ? 0.322 -2.469 -23.693 1.00 94.19 107 LYS A CA 1
ATOM 786 C C . LYS A 1 107 ? 0.388 -1.553 -24.912 1.00 94.19 107 LYS A C 1
ATOM 788 O O . LYS A 1 107 ? 1.216 -1.776 -25.791 1.00 94.19 107 LYS A O 1
ATOM 793 N N . VAL A 1 108 ? -0.462 -0.528 -24.969 1.00 93.50 108 VAL A N 1
ATOM 794 C CA . VAL A 1 108 ? -0.462 0.439 -26.076 1.00 93.50 108 VAL A CA 1
ATOM 795 C C . VAL A 1 108 ? 0.778 1.332 -26.020 1.00 93.50 108 VAL A C 1
ATOM 797 O O . VAL A 1 108 ? 1.470 1.488 -27.028 1.00 93.50 108 VAL A O 1
ATOM 800 N N . LEU A 1 109 ? 1.101 1.866 -24.840 1.00 92.81 109 LEU A N 1
ATOM 801 C CA . LEU A 1 109 ? 2.205 2.805 -24.646 1.00 92.81 109 LEU A CA 1
ATOM 802 C C . LEU A 1 109 ? 3.560 2.185 -25.013 1.00 92.81 109 LEU A C 1
ATOM 804 O O . LEU A 1 109 ? 4.377 2.810 -25.693 1.00 92.81 109 LEU A O 1
ATOM 808 N N . THR A 1 110 ? 3.772 0.936 -24.597 1.00 93.50 110 THR A N 1
ATOM 809 C CA . THR A 1 110 ? 5.060 0.233 -24.697 1.00 93.50 110 THR A CA 1
ATOM 810 C C . THR A 1 110 ? 5.159 -0.734 -25.879 1.00 93.50 110 THR A C 1
ATOM 812 O O . THR A 1 110 ? 6.175 -1.414 -26.022 1.00 93.50 110 THR A O 1
ATOM 815 N N . ALA A 1 111 ? 4.162 -0.759 -26.774 1.00 92.00 111 ALA A N 1
ATOM 816 C CA . ALA A 1 111 ? 4.070 -1.698 -27.900 1.00 92.00 111 ALA A CA 1
ATOM 817 C C . ALA A 1 111 ? 5.358 -1.801 -28.744 1.00 92.00 111 ALA A C 1
ATOM 819 O O . ALA A 1 111 ? 5.741 -2.882 -29.190 1.00 92.00 111 ALA A O 1
ATOM 820 N N . ASN A 1 112 ? 6.046 -0.672 -28.930 1.00 91.25 112 ASN A N 1
ATOM 821 C CA . ASN A 1 112 ? 7.248 -0.560 -29.757 1.00 91.25 112 ASN A CA 1
ATOM 822 C C . ASN A 1 112 ? 8.566 -0.749 -28.982 1.00 91.25 112 ASN A C 1
ATOM 824 O O . ASN A 1 112 ? 9.633 -0.821 -29.595 1.00 91.25 112 ASN A O 1
ATOM 828 N N . VAL A 1 113 ? 8.534 -0.795 -27.647 1.00 90.69 113 VAL A N 1
ATOM 829 C CA . VAL A 1 113 ? 9.744 -0.875 -26.816 1.00 90.69 113 VAL A CA 1
ATOM 830 C C . VAL A 1 113 ? 10.251 -2.311 -26.833 1.00 90.69 113 VAL A C 1
ATOM 832 O O . VAL A 1 113 ? 9.575 -3.207 -26.340 1.00 90.69 113 VAL A O 1
ATOM 835 N N . LYS A 1 114 ? 11.424 -2.572 -27.423 1.00 85.06 114 LYS A N 1
ATOM 836 C CA . LYS A 1 114 ? 11.922 -3.945 -27.643 1.00 85.06 114 LYS A CA 1
ATOM 837 C C . LYS A 1 114 ? 12.493 -4.610 -26.385 1.00 85.06 114 LYS A C 1
ATOM 839 O O . LYS A 1 114 ? 12.233 -5.799 -26.208 1.00 85.06 114 LYS A O 1
ATOM 844 N N . GLY A 1 115 ? 13.199 -3.863 -25.536 1.00 87.00 115 GLY A N 1
ATOM 845 C CA . GLY A 1 115 ? 13.835 -4.360 -24.310 1.00 87.00 115 GLY A CA 1
ATOM 846 C C . GLY A 1 115 ? 12.966 -4.262 -23.052 1.00 87.00 115 GLY A C 1
ATOM 847 O O . GLY A 1 115 ? 11.830 -3.776 -23.095 1.00 87.00 115 GLY A O 1
ATOM 848 N N . THR A 1 116 ? 13.525 -4.724 -21.932 1.00 89.62 116 THR A N 1
ATOM 849 C CA . THR A 1 116 ? 12.932 -4.581 -20.597 1.00 89.62 116 THR A CA 1
ATOM 850 C C . THR A 1 116 ? 12.685 -3.113 -20.288 1.00 89.62 116 THR A C 1
ATOM 852 O O . THR A 1 116 ? 13.558 -2.270 -20.460 1.00 89.62 116 THR A O 1
ATOM 855 N N . ASN A 1 117 ? 11.480 -2.810 -19.834 1.00 92.44 117 ASN A N 1
ATOM 856 C CA . ASN A 1 117 ? 11.062 -1.470 -19.444 1.00 92.44 117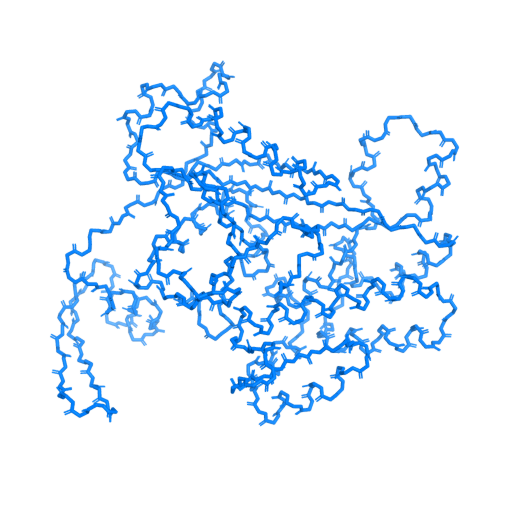 ASN A CA 1
ATOM 857 C C . ASN A 1 117 ? 10.011 -1.588 -18.343 1.00 92.44 117 ASN A C 1
ATOM 859 O O . ASN A 1 117 ? 9.526 -2.688 -18.073 1.00 92.44 117 ASN A O 1
ATOM 863 N N . ALA A 1 118 ? 9.650 -0.473 -17.725 1.00 95.38 118 ALA A N 1
ATOM 864 C CA . ALA A 1 118 ? 8.526 -0.439 -16.810 1.00 95.38 118 ALA A CA 1
ATOM 865 C C . ALA A 1 118 ? 7.645 0.783 -17.046 1.00 95.38 118 ALA A C 1
ATOM 867 O O . ALA A 1 118 ? 8.117 1.809 -17.532 1.00 95.38 118 ALA A O 1
ATOM 868 N N . THR A 1 119 ? 6.382 0.684 -16.648 1.00 96.69 119 THR A N 1
ATOM 869 C CA . THR A 1 119 ? 5.450 1.811 -16.625 1.00 96.69 119 THR A CA 1
ATOM 870 C C . THR A 1 119 ? 4.958 2.031 -15.201 1.00 96.69 119 THR A C 1
ATOM 872 O O . THR A 1 119 ? 4.537 1.090 -14.533 1.00 96.69 119 THR A O 1
ATOM 875 N N . SER A 1 120 ? 5.025 3.273 -14.734 1.00 97.12 120 SER A N 1
ATOM 876 C CA . SER A 1 120 ? 4.612 3.700 -13.398 1.00 97.12 120 SER A CA 1
ATOM 877 C C . SER A 1 120 ? 3.283 4.448 -13.476 1.00 97.12 120 SER A C 1
ATOM 879 O O . SER A 1 120 ? 3.177 5.441 -14.201 1.00 97.12 120 SER A O 1
ATOM 881 N N . PHE A 1 121 ? 2.297 3.987 -12.709 1.00 96.62 121 PHE A N 1
ATOM 882 C CA . PHE A 1 121 ? 0.949 4.545 -12.642 1.00 96.62 121 PHE A CA 1
ATOM 883 C C . PHE A 1 121 ? 0.626 5.029 -11.232 1.00 96.62 121 PHE A C 1
ATOM 885 O O . PHE A 1 121 ? 0.906 4.349 -10.240 1.00 96.62 121 PHE A O 1
ATOM 892 N N . LYS A 1 122 ? -0.051 6.175 -11.163 1.00 95.19 122 LYS A N 1
ATOM 893 C CA . LYS A 1 122 ? -0.828 6.586 -9.997 1.00 95.19 122 LYS A CA 1
ATOM 894 C C . LYS A 1 122 ? -2.239 6.023 -10.151 1.00 95.19 122 LYS A C 1
ATOM 896 O O . LYS A 1 122 ? -2.905 6.323 -11.140 1.00 95.19 122 LYS A O 1
ATOM 901 N N . THR A 1 123 ? -2.692 5.213 -9.199 1.00 93.44 123 THR A N 1
ATOM 902 C CA . THR A 1 123 ? -4.047 4.645 -9.227 1.00 93.44 123 THR A CA 1
ATOM 903 C C . THR A 1 123 ? -4.796 4.937 -7.935 1.00 93.44 123 THR A C 1
ATOM 905 O O . THR A 1 123 ? -4.173 5.081 -6.881 1.00 93.44 123 THR A O 1
ATOM 908 N N . CYS A 1 124 ? -6.123 5.014 -8.011 1.00 90.94 124 CYS A N 1
ATOM 909 C CA . CYS A 1 124 ? -6.992 5.120 -6.844 1.00 90.94 124 CYS A CA 1
ATOM 910 C C . CYS A 1 124 ? -8.195 4.187 -7.005 1.00 90.94 124 CYS A C 1
ATOM 912 O O . CYS A 1 124 ? -9.009 4.369 -7.909 1.00 90.94 124 CYS A O 1
ATOM 914 N N . ILE A 1 125 ? -8.319 3.187 -6.132 1.00 89.25 125 ILE A N 1
ATOM 915 C CA . ILE A 1 125 ? -9.554 2.404 -6.032 1.00 89.25 125 ILE A CA 1
ATOM 916 C C . ILE A 1 125 ? -10.473 3.053 -5.009 1.00 89.25 125 ILE A C 1
ATOM 918 O O . ILE A 1 125 ? -10.011 3.442 -3.935 1.00 89.25 125 ILE A O 1
ATOM 922 N N . TRP A 1 126 ? -11.758 3.161 -5.324 1.00 88.75 126 TRP A N 1
ATOM 923 C CA . TRP A 1 126 ? -12.726 3.733 -4.401 1.00 88.75 126 TRP A CA 1
ATOM 924 C C . TRP A 1 126 ? -14.018 2.921 -4.338 1.00 88.75 126 TRP A C 1
ATOM 926 O O . TRP A 1 126 ? -14.468 2.364 -5.332 1.00 88.75 126 TRP A O 1
ATOM 936 N N . GLU A 1 127 ? -14.614 2.831 -3.155 1.00 87.38 127 GLU A N 1
ATOM 937 C CA . GLU A 1 127 ? -15.855 2.094 -2.906 1.00 87.38 127 GLU A CA 1
ATOM 938 C C . GLU A 1 127 ? -16.798 2.944 -2.046 1.00 87.38 127 GLU A C 1
ATOM 940 O O . GLU A 1 127 ? -16.376 3.865 -1.342 1.00 87.38 127 GLU A O 1
ATOM 945 N N . PHE A 1 128 ? -18.095 2.647 -2.122 1.00 87.50 128 PHE A N 1
ATOM 946 C CA . PHE A 1 128 ? -19.104 3.296 -1.294 1.00 87.50 128 PHE A CA 1
ATOM 947 C C . PHE A 1 128 ? -19.529 2.373 -0.160 1.00 87.50 128 PHE A C 1
ATOM 949 O O . PHE A 1 128 ? -19.881 1.221 -0.406 1.00 87.50 128 PHE A O 1
ATOM 956 N N . PHE A 1 129 ? -19.581 2.922 1.048 1.00 89.31 129 PHE A N 1
ATOM 957 C CA . PHE A 1 129 ? -20.318 2.351 2.166 1.00 89.31 129 PHE A CA 1
ATOM 958 C C . PHE A 1 129 ? -21.580 3.197 2.371 1.00 89.31 129 PHE A C 1
ATOM 960 O O . PHE A 1 129 ? -21.499 4.428 2.367 1.00 89.31 129 PHE A O 1
ATOM 967 N N . ASN A 1 130 ? -22.751 2.572 2.477 1.00 89.62 130 ASN A N 1
ATOM 968 C CA . ASN A 1 130 ? -23.990 3.300 2.752 1.00 89.62 130 ASN A CA 1
ATOM 969 C C . ASN A 1 130 ? -24.300 3.125 4.236 1.00 89.62 130 ASN A C 1
ATOM 971 O O . ASN A 1 130 ? -24.527 2.002 4.658 1.00 89.62 130 ASN A O 1
ATOM 975 N N . CYS A 1 131 ? -24.302 4.217 4.993 1.00 90.19 131 CYS A N 1
ATOM 976 C CA . CYS A 1 131 ? -24.813 4.218 6.356 1.00 90.19 131 CYS A CA 1
ATOM 977 C C . CYS A 1 131 ? -26.337 4.048 6.343 1.00 90.19 131 CYS A C 1
ATOM 979 O O . CYS A 1 131 ? -27.003 4.467 5.387 1.00 90.19 131 CYS A O 1
ATOM 981 N N . ASP A 1 132 ? -26.882 3.533 7.439 1.00 88.38 132 ASP A N 1
ATOM 982 C CA . ASP A 1 132 ? -28.326 3.449 7.651 1.00 88.38 132 ASP A CA 1
ATOM 983 C C . ASP A 1 132 ? -28.981 4.831 7.690 1.00 88.38 132 ASP A C 1
ATOM 985 O O . ASP A 1 132 ? -30.030 5.057 7.073 1.00 88.38 132 ASP A O 1
ATOM 989 N N . THR A 1 133 ? -28.341 5.794 8.363 1.00 89.25 133 THR A N 1
ATOM 990 C CA . THR A 1 133 ? -28.842 7.165 8.448 1.00 89.25 133 THR A CA 1
ATOM 991 C C . THR A 1 133 ? -27.800 8.222 8.074 1.00 89.25 133 THR A C 1
ATOM 993 O O . THR A 1 133 ? -26.583 8.030 8.121 1.00 89.25 133 THR A O 1
ATOM 996 N N . ALA A 1 134 ? -28.292 9.404 7.687 1.00 89.62 134 ALA A N 1
ATOM 997 C CA . ALA A 1 134 ? -27.441 10.573 7.452 1.00 89.62 134 ALA A CA 1
ATOM 998 C C . ALA A 1 134 ? -26.868 11.140 8.763 1.00 89.62 134 ALA A C 1
ATOM 1000 O O . ALA A 1 134 ? -25.861 11.854 8.741 1.00 89.62 134 ALA A O 1
ATOM 1001 N N . GLU A 1 135 ? -27.521 10.839 9.887 1.00 90.44 135 GLU A N 1
ATOM 1002 C CA . GLU A 1 135 ? -27.070 11.213 11.221 1.00 90.44 135 GLU A CA 1
ATOM 1003 C C . GLU A 1 135 ? -25.812 10.426 11.585 1.00 90.44 135 GLU A C 1
ATOM 1005 O O . GLU A 1 135 ? -24.805 11.063 11.874 1.00 90.44 135 GLU A O 1
ATOM 1010 N N . ASP A 1 136 ? -25.796 9.101 11.399 1.00 89.81 136 ASP A N 1
ATOM 1011 C CA . ASP A 1 136 ? -24.618 8.253 11.665 1.00 89.81 136 ASP A CA 1
ATOM 1012 C C . ASP A 1 136 ? -23.392 8.744 10.897 1.00 89.81 136 ASP A C 1
ATOM 1014 O O . ASP A 1 136 ? -22.321 8.968 11.466 1.00 89.81 136 ASP A O 1
ATOM 1018 N N . ARG A 1 137 ? -23.570 9.017 9.597 1.00 90.88 137 ARG A N 1
ATOM 1019 C CA . ARG A 1 137 ? -22.524 9.594 8.743 1.00 90.88 137 ARG A CA 1
ATOM 1020 C C . ARG A 1 137 ? -21.993 10.910 9.316 1.00 90.88 137 ARG A C 1
ATOM 1022 O O . ARG A 1 137 ? -20.786 11.148 9.317 1.00 90.88 137 ARG A O 1
ATOM 1029 N N . THR A 1 138 ? -22.890 11.791 9.748 1.00 90.12 138 THR A N 1
ATOM 1030 C CA . THR A 1 138 ? -22.533 13.124 10.251 1.00 90.12 138 THR A CA 1
ATOM 1031 C C . THR A 1 138 ? -21.831 13.034 11.605 1.00 90.12 138 THR A C 1
ATOM 1033 O O . THR A 1 138 ? -20.815 13.698 11.815 1.00 90.12 138 THR A O 1
ATOM 1036 N N . THR A 1 139 ? -22.321 12.179 12.499 1.00 91.44 139 THR A N 1
ATOM 1037 C CA . THR A 1 139 ? -21.721 11.899 13.806 1.00 91.44 139 THR A CA 1
ATOM 1038 C C . THR A 1 139 ? -20.327 11.297 13.646 1.00 91.44 139 THR A C 1
ATOM 1040 O O . THR A 1 139 ? -19.395 11.758 14.305 1.00 91.44 139 THR A O 1
ATOM 1043 N N . LEU A 1 140 ? -20.137 10.358 12.711 1.00 91.94 140 LEU A N 1
ATOM 1044 C CA . LEU A 1 140 ? -18.825 9.783 12.406 1.00 91.94 140 LEU A CA 1
ATOM 1045 C C . LEU A 1 140 ? -17.826 10.856 11.945 1.00 91.94 140 LEU A C 1
ATOM 1047 O O . LEU A 1 140 ? -16.721 10.936 12.482 1.00 91.94 140 LEU A O 1
ATOM 1051 N N . ILE A 1 141 ? -18.226 11.706 10.990 1.00 91.44 141 ILE A N 1
ATOM 1052 C CA . ILE A 1 141 ? -17.397 12.808 10.468 1.00 91.44 141 ILE A CA 1
ATOM 1053 C C . ILE A 1 141 ? -16.967 13.760 11.590 1.00 91.44 141 ILE A C 1
ATOM 1055 O O . ILE A 1 141 ? -15.798 14.138 11.670 1.00 91.44 141 ILE A O 1
ATOM 1059 N N . ASN A 1 142 ? -17.900 14.140 12.463 1.00 90.75 142 ASN A N 1
ATOM 1060 C CA . ASN A 1 142 ? -17.642 15.127 13.508 1.00 90.75 142 ASN A CA 1
ATOM 1061 C C . ASN A 1 142 ? -16.801 14.564 14.663 1.00 90.75 142 ASN A C 1
ATOM 1063 O O . ASN A 1 142 ? -15.950 15.267 15.210 1.00 90.75 142 ASN A O 1
ATOM 1067 N N . THR A 1 143 ? -17.030 13.308 15.048 1.00 91.81 143 THR A N 1
ATOM 1068 C CA . THR A 1 143 ? -16.429 12.723 16.257 1.00 91.81 143 THR A CA 1
ATOM 1069 C C . THR A 1 143 ? -15.106 12.011 15.971 1.00 91.81 143 THR A C 1
ATOM 1071 O O . THR A 1 143 ? -14.170 12.070 16.788 1.00 91.81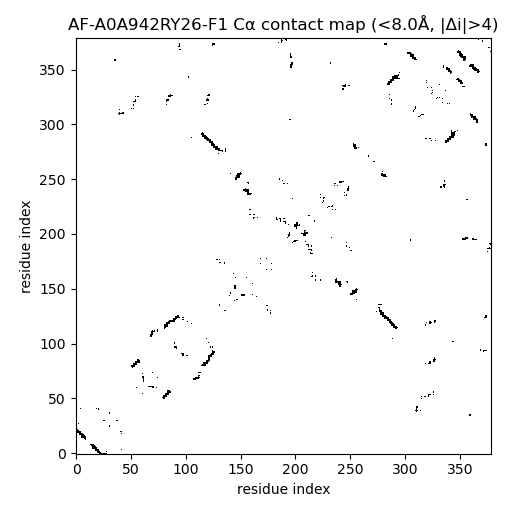 143 THR A O 1
ATOM 1074 N N . LEU A 1 144 ? -14.994 11.395 14.789 1.00 94.00 144 LEU A N 1
ATOM 1075 C CA . LEU A 1 144 ? -13.836 10.628 14.325 1.00 94.00 144 LEU A CA 1
ATOM 1076 C C . LEU A 1 144 ? -13.236 11.209 13.021 1.00 94.00 144 LEU A C 1
ATOM 1078 O O . LEU A 1 144 ? -13.039 10.474 12.050 1.00 94.00 144 LEU A O 1
ATOM 1082 N N . PRO A 1 145 ? -12.869 12.508 12.978 1.00 92.81 145 PRO A N 1
ATOM 1083 C CA . PRO A 1 145 ? -12.366 13.150 11.757 1.00 92.81 145 PRO A CA 1
ATOM 1084 C C . PRO A 1 145 ? -11.057 12.535 11.239 1.00 92.81 145 PRO A C 1
ATOM 1086 O O . PRO A 1 145 ? -10.788 12.583 10.044 1.00 92.81 145 PRO A O 1
ATOM 1089 N N . PHE A 1 146 ? -10.270 11.883 12.101 1.00 92.94 146 PHE A N 1
ATOM 1090 C CA . PHE A 1 146 ? -9.027 11.198 11.721 1.00 92.94 146 PHE A CA 1
ATOM 1091 C C . PHE A 1 146 ? -9.237 9.956 10.833 1.00 92.94 146 PHE A C 1
ATOM 1093 O O . PHE A 1 146 ? -8.261 9.409 10.322 1.00 92.94 146 PHE A O 1
ATOM 1100 N N . LEU A 1 147 ? -10.481 9.496 10.646 1.00 93.81 147 LEU A N 1
ATOM 1101 C CA . LEU A 1 147 ? -10.827 8.474 9.651 1.00 93.81 147 LEU A CA 1
ATOM 1102 C C . LEU A 1 147 ? -10.937 9.044 8.229 1.00 93.81 147 LEU A C 1
ATOM 1104 O O . LEU A 1 147 ? -11.059 8.276 7.272 1.00 93.81 147 LEU A O 1
ATOM 1108 N N . PHE A 1 148 ? -10.889 10.368 8.070 1.00 93.12 148 PHE A N 1
ATOM 1109 C CA . PHE A 1 148 ? -11.090 11.062 6.804 1.00 93.12 148 PHE A CA 1
ATOM 1110 C C . PHE A 1 148 ? -9.790 11.709 6.320 1.00 93.12 148 PHE A C 1
ATOM 1112 O O . PHE A 1 148 ? -9.061 12.341 7.080 1.00 93.12 148 PHE A O 1
ATOM 1119 N N . LYS A 1 149 ? -9.479 11.553 5.031 1.00 89.12 149 LYS A N 1
ATOM 1120 C CA . LYS A 1 149 ? -8.216 12.026 4.430 1.00 89.12 149 LYS A CA 1
ATOM 1121 C C . LYS A 1 149 ? -8.125 13.538 4.265 1.00 89.12 149 LYS A C 1
ATOM 1123 O O . LYS A 1 149 ? -7.028 14.074 4.136 1.00 89.12 149 LYS A O 1
ATOM 1128 N N . ASP A 1 150 ? -9.273 14.184 4.163 1.00 86.06 150 ASP A N 1
ATOM 1129 C CA . ASP A 1 150 ? -9.465 15.589 3.816 1.00 86.06 150 ASP A CA 1
ATOM 1130 C C . ASP A 1 150 ? -9.839 16.460 5.022 1.00 86.06 150 ASP A C 1
ATOM 1132 O O . ASP A 1 150 ? -9.987 17.672 4.874 1.00 86.06 150 ASP A O 1
ATOM 1136 N N . LEU A 1 151 ? -9.951 15.862 6.210 1.00 87.88 151 LEU A N 1
ATOM 1137 C CA . LEU A 1 151 ? -10.210 16.569 7.460 1.00 87.88 151 LEU A CA 1
ATOM 1138 C C . LEU A 1 151 ? -8.927 16.727 8.278 1.00 87.88 151 LEU A C 1
ATOM 1140 O O . LEU A 1 151 ? -7.948 16.002 8.084 1.00 87.88 151 LEU A O 1
ATOM 1144 N N . GLU A 1 152 ? -8.924 17.709 9.184 1.00 78.06 152 GLU A N 1
ATOM 1145 C CA . GLU A 1 152 ? -7.791 17.927 10.079 1.00 78.06 152 GLU A CA 1
ATOM 1146 C C . GLU A 1 152 ? -7.555 16.695 10.950 1.00 78.06 152 GLU A C 1
ATOM 1148 O O . GLU A 1 152 ? -8.444 16.205 11.652 1.00 78.06 152 GLU A O 1
ATOM 1153 N N . ASP A 1 153 ? -6.323 16.201 10.884 1.00 74.06 153 ASP A N 1
ATOM 1154 C CA . ASP A 1 153 ? -5.917 15.026 11.622 1.00 74.06 153 ASP A CA 1
ATOM 1155 C C . ASP A 1 153 ? -5.481 15.409 13.037 1.00 74.06 153 ASP A C 1
ATOM 1157 O O . ASP A 1 153 ? -4.768 16.386 13.263 1.00 74.06 153 ASP A O 1
ATOM 1161 N N . SER A 1 154 ? -5.893 14.602 14.005 1.00 74.62 154 SER A N 1
ATOM 1162 C CA . SER A 1 154 ? -5.408 14.722 15.373 1.00 74.62 154 SER A CA 1
ATOM 1163 C C . SER A 1 154 ? -4.004 14.118 15.486 1.00 74.62 154 SER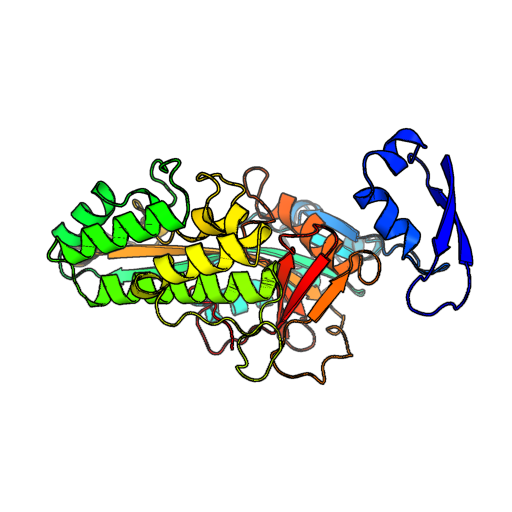 A C 1
ATOM 1165 O O . SER A 1 154 ? -3.751 13.040 14.944 1.00 74.62 154 SER A O 1
ATOM 1167 N N . ASN A 1 155 ? -3.114 14.716 16.284 1.00 85.81 155 ASN A N 1
ATOM 1168 C CA . ASN A 1 155 ? -1.771 14.164 16.553 1.00 85.81 155 ASN A CA 1
ATOM 1169 C C . ASN A 1 155 ? -1.787 12.848 17.368 1.00 85.81 155 ASN A C 1
ATOM 1171 O O . ASN A 1 155 ? -0.748 12.384 17.826 1.00 85.81 155 ASN A O 1
ATOM 1175 N N . LEU A 1 156 ? -2.955 12.224 17.551 1.00 93.19 156 LEU A N 1
ATOM 1176 C CA . LEU A 1 156 ? -3.109 10.950 18.243 1.00 93.19 156 LEU A CA 1
ATOM 1177 C C . LEU A 1 156 ? -2.347 9.835 17.519 1.00 93.19 156 LEU A C 1
ATOM 1179 O O . LEU A 1 156 ? -2.393 9.742 16.288 1.00 93.19 156 LEU A O 1
ATOM 1183 N N . SER A 1 157 ? -1.703 8.970 18.302 1.00 95.25 157 SER A N 1
ATOM 1184 C CA . SER A 1 157 ? -1.092 7.733 17.815 1.00 95.25 157 SER A CA 1
ATOM 1185 C C . SER A 1 157 ? -2.144 6.726 17.340 1.00 95.25 157 SER A C 1
ATOM 1187 O O . SER A 1 157 ? -3.347 6.922 17.545 1.00 95.25 157 SER A O 1
ATOM 1189 N N . PHE A 1 158 ? -1.704 5.626 16.725 1.00 95.50 158 PHE A N 1
ATOM 1190 C CA . PHE A 1 158 ? -2.612 4.584 16.246 1.00 95.50 158 PHE A CA 1
ATOM 1191 C C . PHE A 1 158 ? -3.473 4.022 17.387 1.00 95.50 158 PHE A C 1
ATOM 1193 O O . PHE A 1 158 ? -4.701 4.055 17.303 1.00 95.50 158 PHE A O 1
ATOM 1200 N N . PHE A 1 159 ? -2.859 3.588 18.493 1.00 95.56 159 PHE A N 1
ATOM 1201 C CA . PHE A 1 159 ? -3.608 3.007 19.614 1.00 95.56 159 PHE A CA 1
ATOM 1202 C C . PHE A 1 159 ? -4.546 4.008 20.291 1.00 95.56 159 PHE A C 1
ATOM 1204 O O . PHE A 1 159 ? -5.655 3.646 20.682 1.00 95.56 159 PHE A O 1
ATOM 1211 N N . MET A 1 160 ? -4.164 5.286 20.380 1.00 95.38 160 MET A N 1
ATOM 1212 C CA . MET A 1 160 ? -5.057 6.319 20.913 1.00 95.38 160 MET A CA 1
ATOM 1213 C C . MET A 1 160 ? -6.289 6.530 20.024 1.00 95.38 160 MET A C 1
ATOM 1215 O O . MET A 1 160 ? -7.382 6.758 20.544 1.00 95.38 160 MET A O 1
ATOM 1219 N N . ARG A 1 161 ? -6.133 6.440 18.696 1.00 95.56 161 ARG A N 1
ATOM 1220 C CA . ARG A 1 161 ? -7.252 6.508 17.745 1.00 95.56 161 ARG A CA 1
ATOM 1221 C C . ARG A 1 161 ? -8.159 5.287 17.872 1.00 95.56 161 ARG A C 1
ATOM 1223 O O . ARG A 1 161 ? -9.367 5.475 17.962 1.00 95.56 161 ARG A O 1
ATOM 1230 N N . VAL A 1 162 ? -7.597 4.075 17.952 1.00 96.81 162 VAL A N 1
ATOM 1231 C CA . VAL A 1 162 ? -8.372 2.837 18.173 1.00 96.81 162 VAL A CA 1
ATOM 1232 C C . VAL A 1 162 ? -9.168 2.914 19.468 1.00 96.81 162 VAL A C 1
ATOM 1234 O O . VAL A 1 162 ? -10.386 2.795 19.437 1.00 96.81 162 VAL A O 1
ATOM 1237 N N . LYS A 1 163 ? -8.522 3.262 20.583 1.00 95.81 163 LYS A N 1
ATOM 1238 C CA . LYS A 1 163 ? -9.203 3.450 21.867 1.00 95.81 163 LYS A CA 1
ATOM 1239 C C . LYS A 1 163 ? -10.342 4.471 21.793 1.00 95.81 163 LYS A C 1
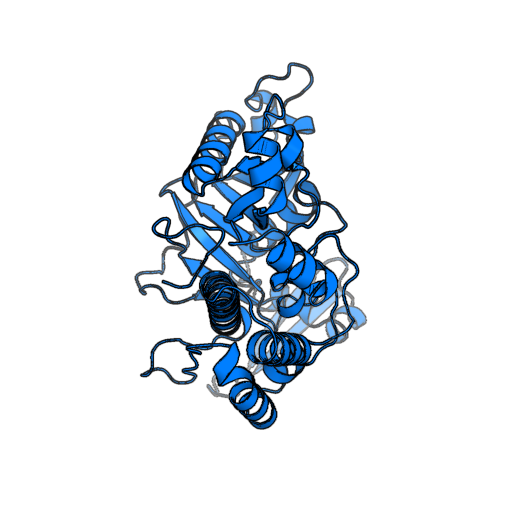ATOM 1241 O O . LYS A 1 163 ? -11.390 4.275 22.400 1.00 95.81 163 LYS A O 1
ATOM 1246 N N . LYS A 1 164 ? -10.146 5.579 21.067 1.00 95.31 164 LYS A N 1
ATOM 1247 C CA . LYS A 1 164 ? -11.193 6.591 20.872 1.00 95.31 164 LYS A CA 1
ATOM 1248 C C . LYS A 1 164 ? -12.361 6.059 20.030 1.00 95.31 164 LYS A C 1
ATOM 1250 O O . LYS A 1 164 ? -13.491 6.431 20.321 1.00 95.31 164 LYS A O 1
ATOM 1255 N N . MET A 1 165 ? -12.099 5.218 19.029 1.00 95.69 165 MET A N 1
ATOM 1256 C CA . MET A 1 165 ? -13.142 4.558 18.235 1.00 95.69 165 MET A CA 1
ATOM 1257 C C . MET A 1 165 ? -13.940 3.560 19.069 1.00 95.69 165 MET A C 1
ATOM 1259 O O . MET A 1 165 ? -15.155 3.678 19.104 1.00 95.69 165 MET A O 1
ATOM 1263 N N . VAL A 1 166 ? -13.268 2.662 19.796 1.00 95.19 166 VAL A N 1
ATOM 1264 C CA . VAL A 1 166 ? -13.921 1.668 20.667 1.00 95.19 166 VAL A CA 1
ATOM 1265 C C . VAL A 1 166 ? -14.833 2.358 21.680 1.00 95.19 166 VAL A C 1
ATOM 1267 O O . VAL A 1 166 ? -16.030 2.111 21.700 1.00 95.19 166 VAL A O 1
ATOM 1270 N N . ASN A 1 167 ? -14.311 3.345 22.419 1.00 94.69 167 ASN A N 1
ATOM 1271 C CA . ASN A 1 167 ? -15.121 4.101 23.379 1.00 94.69 167 ASN A CA 1
ATOM 1272 C C . ASN A 1 167 ? -16.325 4.807 22.736 1.00 94.69 167 ASN A C 1
ATOM 1274 O O . ASN A 1 167 ? -17.343 4.986 23.394 1.00 94.69 167 ASN A O 1
ATOM 1278 N N . PHE A 1 168 ? -16.183 5.280 21.494 1.00 94.62 168 PHE A N 1
ATOM 1279 C CA . PHE A 1 168 ? -17.266 5.935 20.766 1.00 94.62 168 PHE A CA 1
ATOM 1280 C C . PHE A 1 168 ? -18.346 4.922 20.375 1.00 94.62 168 PHE A C 1
ATOM 1282 O O . PHE A 1 168 ? -19.508 5.147 20.706 1.00 94.62 168 PHE A O 1
ATOM 1289 N N . PHE A 1 169 ? -17.963 3.801 19.758 1.00 93.94 169 PHE A N 1
ATOM 1290 C CA . PHE A 1 169 ? -18.890 2.752 19.327 1.00 93.94 169 PHE A CA 1
ATOM 1291 C C . PHE A 1 169 ? -19.575 2.035 20.499 1.00 93.94 169 PHE A C 1
ATOM 1293 O O . PHE A 1 169 ? -20.739 1.681 20.381 1.00 93.94 169 PHE A O 1
ATOM 1300 N N . ASP A 1 170 ? -18.923 1.926 21.659 1.00 90.44 170 ASP A N 1
ATOM 1301 C CA . ASP A 1 170 ? -19.550 1.401 22.882 1.00 90.44 170 ASP A CA 1
ATOM 1302 C C . ASP A 1 170 ? -20.618 2.344 23.469 1.00 90.44 170 ASP A C 1
ATOM 1304 O O . ASP A 1 170 ? -21.480 1.923 24.244 1.00 90.44 170 ASP A O 1
ATOM 1308 N N . SER A 1 171 ? -20.523 3.646 23.176 1.00 88.25 171 SER A N 1
ATOM 1309 C CA . SER A 1 171 ? -21.334 4.690 23.819 1.00 88.25 171 SER A CA 1
ATOM 1310 C C . SER A 1 171 ? -22.478 5.225 22.961 1.00 88.25 171 SER A C 1
ATOM 1312 O O . SER A 1 171 ? -23.465 5.722 23.505 1.00 88.25 171 SER A O 1
ATOM 1314 N N . GLU A 1 172 ? -22.348 5.135 21.641 1.00 84.38 172 GLU A N 1
ATOM 1315 C CA . GLU A 1 172 ? -23.276 5.709 20.671 1.00 84.38 172 GLU A CA 1
ATOM 1316 C C . GLU A 1 172 ? -24.006 4.605 19.907 1.00 84.38 172 GLU A C 1
ATOM 1318 O O . GLU A 1 172 ? -23.474 3.523 19.682 1.00 84.38 172 GLU A O 1
ATOM 1323 N N . VAL A 1 173 ? -25.232 4.891 19.468 1.00 83.44 173 VAL A N 1
ATOM 1324 C CA . VAL A 1 173 ? -25.978 3.976 18.595 1.00 83.44 173 VAL A CA 1
ATOM 1325 C C . VAL A 1 173 ? -25.532 4.237 17.160 1.00 83.44 173 VAL A C 1
ATOM 1327 O O . VAL A 1 173 ? -26.070 5.118 16.497 1.00 83.44 173 VAL A O 1
ATOM 1330 N N . ILE A 1 174 ? -24.515 3.506 16.713 1.00 87.50 174 ILE A N 1
ATOM 1331 C CA . ILE A 1 174 ? -24.047 3.476 15.324 1.00 87.50 174 ILE A CA 1
ATOM 1332 C C . ILE A 1 174 ? -24.363 2.096 14.748 1.00 87.50 174 ILE A C 1
ATOM 1334 O O . ILE A 1 174 ? -24.378 1.109 15.474 1.00 87.50 174 ILE A O 1
ATOM 1338 N N . ASP A 1 175 ? -24.632 2.043 13.447 1.00 87.38 175 ASP A N 1
ATOM 1339 C CA . ASP A 1 175 ? -24.832 0.800 12.702 1.00 87.38 175 ASP A CA 1
ATOM 1340 C C . ASP A 1 175 ? -23.662 -0.191 12.885 1.00 87.38 175 ASP A C 1
ATOM 1342 O O . ASP A 1 175 ? -22.506 0.139 12.597 1.00 87.38 175 ASP A O 1
ATOM 1346 N N . ASP A 1 176 ? -23.982 -1.412 13.322 1.00 90.06 176 ASP A N 1
ATOM 1347 C CA . ASP A 1 176 ? -23.025 -2.500 13.549 1.00 90.06 176 ASP A CA 1
ATOM 1348 C C . ASP A 1 176 ? -22.265 -2.861 12.259 1.00 90.06 176 ASP A C 1
ATOM 1350 O O . ASP A 1 176 ? -21.073 -3.160 12.312 1.00 90.06 176 ASP A O 1
ATOM 1354 N N . GLU A 1 177 ? -22.898 -2.767 11.077 1.00 92.50 177 GLU A N 1
ATOM 1355 C CA . GLU A 1 177 ? -22.229 -3.074 9.803 1.00 92.50 177 GLU A CA 1
ATOM 1356 C C . GLU A 1 177 ? -21.095 -2.074 9.511 1.00 92.50 177 GLU A C 1
ATOM 1358 O O . GLU A 1 177 ? -20.043 -2.446 8.977 1.00 92.50 177 GLU A O 1
ATOM 1363 N N . LEU A 1 178 ? -21.266 -0.804 9.893 1.00 91.38 178 LEU A N 1
ATOM 1364 C CA . LEU A 1 178 ? -20.224 0.217 9.783 1.00 91.38 178 LEU A CA 1
ATOM 1365 C C . LEU A 1 178 ? -19.074 -0.039 10.763 1.00 91.38 178 LEU A C 1
ATOM 1367 O O . LEU A 1 178 ? -17.910 0.129 10.384 1.00 91.38 178 LEU A O 1
ATOM 1371 N N . VAL A 1 179 ? -19.388 -0.436 11.998 1.00 94.12 179 VAL A N 1
ATOM 1372 C CA . VAL A 1 179 ? -18.387 -0.781 13.020 1.00 94.12 179 VAL A CA 1
ATOM 1373 C C . VAL A 1 179 ? -17.549 -1.967 12.541 1.00 94.12 179 VAL A C 1
ATOM 1375 O O . VAL A 1 179 ? -16.325 -1.840 12.440 1.00 94.12 179 VAL A O 1
ATOM 1378 N N . ASP A 1 180 ? -18.204 -3.051 12.121 1.00 93.62 180 ASP A N 1
ATOM 1379 C CA . ASP A 1 180 ? -17.570 -4.253 11.572 1.00 93.62 180 ASP A CA 1
ATOM 1380 C C . ASP A 1 180 ? -16.725 -3.938 10.333 1.00 93.62 180 ASP A C 1
ATOM 1382 O O . ASP A 1 180 ? -15.617 -4.454 10.165 1.00 93.62 180 ASP A O 1
ATOM 1386 N N . TYR A 1 181 ? -17.218 -3.068 9.445 1.00 92.00 181 TYR A N 1
ATOM 1387 C CA . TYR A 1 181 ? -16.474 -2.651 8.259 1.00 92.00 181 TYR A CA 1
ATOM 1388 C C . TYR A 1 181 ? -15.159 -1.949 8.625 1.00 92.00 181 TYR A C 1
ATOM 1390 O O . TYR A 1 181 ? -14.122 -2.219 8.004 1.00 92.00 181 TYR A O 1
ATOM 1398 N N . ILE A 1 182 ? -15.191 -1.037 9.602 1.00 94.12 182 ILE A N 1
ATOM 1399 C CA . ILE A 1 182 ? -14.008 -0.293 10.048 1.00 94.12 182 ILE A CA 1
ATOM 1400 C C . ILE A 1 182 ? -13.036 -1.231 10.766 1.00 94.12 182 ILE A C 1
ATOM 1402 O O . ILE A 1 182 ? -11.854 -1.229 10.411 1.00 94.12 182 ILE A O 1
ATOM 1406 N N . ASP A 1 183 ? -13.514 -2.046 11.710 1.00 95.38 183 ASP A N 1
ATOM 1407 C CA . ASP A 1 183 ? -12.673 -2.994 12.446 1.00 95.38 183 ASP A CA 1
ATOM 1408 C C . ASP A 1 183 ? -11.980 -3.971 11.489 1.00 95.38 183 ASP A C 1
ATOM 1410 O O . ASP A 1 183 ? -10.751 -3.981 11.408 1.00 95.38 183 ASP A O 1
ATOM 1414 N N . GLN A 1 184 ? -12.730 -4.676 10.633 1.00 92.38 184 GLN A N 1
ATOM 1415 C CA . GLN A 1 184 ? -12.150 -5.606 9.658 1.00 92.38 184 GLN A CA 1
ATOM 1416 C C . GLN A 1 184 ? -11.103 -4.924 8.773 1.00 92.38 184 GLN A C 1
ATOM 1418 O O . GLN A 1 184 ? -10.043 -5.489 8.489 1.00 92.38 184 GLN A O 1
ATOM 1423 N N . ARG A 1 185 ? -11.369 -3.693 8.318 1.00 90.44 185 ARG A N 1
ATOM 1424 C CA . ARG A 1 185 ? -10.435 -2.964 7.453 1.00 90.44 185 ARG A CA 1
ATOM 1425 C C . ARG A 1 185 ? -9.128 -2.628 8.168 1.00 90.44 185 ARG A C 1
ATOM 1427 O O . ARG A 1 185 ? -8.073 -2.690 7.522 1.00 90.44 185 ARG A O 1
ATOM 1434 N N . LEU A 1 186 ? -9.198 -2.244 9.441 1.00 93.62 186 LEU A N 1
ATOM 1435 C CA . LEU A 1 186 ? -8.042 -1.892 10.261 1.00 93.62 186 LEU A CA 1
ATOM 1436 C C . LEU A 1 186 ? -7.287 -3.134 10.738 1.00 93.62 186 LEU A C 1
ATOM 1438 O O . LEU A 1 186 ? -6.065 -3.153 10.642 1.00 93.62 186 LEU A O 1
ATOM 1442 N N . THR A 1 187 ? -7.984 -4.191 11.143 1.00 94.06 187 THR A N 1
ATOM 1443 C CA . THR A 1 187 ? -7.399 -5.489 11.498 1.00 94.06 187 THR A CA 1
ATOM 1444 C C . THR A 1 187 ? -6.579 -6.053 10.342 1.00 94.06 187 THR A C 1
ATOM 1446 O O . THR A 1 187 ? -5.404 -6.387 10.502 1.00 94.06 187 THR A O 1
ATOM 1449 N N . LEU A 1 188 ? -7.152 -6.072 9.133 1.00 90.00 188 LEU A N 1
ATOM 1450 C CA . LEU A 1 188 ? -6.438 -6.496 7.928 1.00 90.00 188 LEU A CA 1
ATOM 1451 C C . LEU A 1 188 ? -5.211 -5.621 7.657 1.00 90.00 188 LEU A C 1
ATOM 1453 O O . LEU A 1 188 ? -4.142 -6.136 7.353 1.00 90.00 188 LEU A O 1
ATOM 1457 N N . MET A 1 189 ? -5.342 -4.301 7.802 1.00 91.06 189 MET A N 1
ATOM 1458 C CA . MET A 1 189 ? -4.225 -3.370 7.633 1.00 91.06 189 MET A CA 1
ATOM 1459 C C . MET A 1 189 ? -3.090 -3.637 8.632 1.00 91.06 189 MET A C 1
ATOM 1461 O O . MET A 1 189 ? -1.924 -3.610 8.240 1.00 91.06 189 MET A O 1
ATOM 1465 N N . VAL A 1 190 ? -3.419 -3.876 9.903 1.00 93.19 190 VAL A N 1
ATOM 1466 C CA . VAL A 1 190 ? -2.440 -4.139 10.961 1.00 93.19 190 VAL A CA 1
ATOM 1467 C C . VAL A 1 190 ? -1.722 -5.459 10.708 1.00 93.19 190 VAL A C 1
ATOM 1469 O O . VAL A 1 190 ? -0.494 -5.467 10.670 1.00 93.19 190 VAL A O 1
ATOM 1472 N N . ASN A 1 191 ? -2.458 -6.543 10.458 1.00 90.94 191 ASN A N 1
ATOM 1473 C CA . ASN A 1 191 ? -1.864 -7.845 10.148 1.00 90.94 191 ASN A CA 1
ATOM 1474 C C . ASN A 1 191 ? -0.960 -7.762 8.905 1.00 90.94 191 ASN A C 1
ATOM 1476 O O . ASN A 1 191 ? 0.184 -8.220 8.935 1.00 90.94 191 ASN A O 1
ATOM 1480 N N . ASP A 1 192 ? -1.415 -7.101 7.834 1.00 88.19 192 ASP A N 1
ATOM 1481 C CA . ASP A 1 192 ? -0.597 -6.854 6.643 1.00 88.19 192 ASP A CA 1
ATOM 1482 C C . ASP A 1 192 ? 0.681 -6.073 6.990 1.00 88.19 192 ASP A C 1
ATOM 1484 O O . ASP A 1 192 ? 1.760 -6.409 6.498 1.00 88.19 192 ASP A O 1
ATOM 1488 N N . TRP A 1 193 ? 0.606 -5.046 7.834 1.00 91.06 193 TRP A N 1
ATOM 1489 C CA . TRP A 1 193 ? 1.781 -4.264 8.217 1.00 91.06 193 TRP A CA 1
ATOM 1490 C C . TRP A 1 193 ? 2.772 -5.066 9.072 1.00 91.06 193 TRP A C 1
ATOM 1492 O O . TRP A 1 193 ? 3.970 -5.038 8.790 1.00 91.06 193 TRP A O 1
ATOM 1502 N N . LEU A 1 194 ? 2.296 -5.833 10.057 1.00 91.62 194 LEU A N 1
ATOM 1503 C CA . LEU A 1 194 ? 3.145 -6.674 10.910 1.00 91.62 194 LEU A CA 1
ATOM 1504 C C . LEU A 1 194 ? 3.957 -7.668 10.078 1.00 91.62 194 LEU A C 1
ATOM 1506 O O . LEU A 1 194 ? 5.171 -7.792 10.244 1.00 91.62 194 LEU A O 1
ATOM 1510 N N . ILE A 1 195 ? 3.310 -8.314 9.113 1.00 88.19 195 ILE A N 1
ATOM 1511 C CA . ILE A 1 195 ? 3.966 -9.295 8.252 1.00 88.19 195 ILE A CA 1
ATOM 1512 C C . ILE A 1 195 ? 4.920 -8.616 7.267 1.00 88.19 195 ILE A C 1
ATOM 1514 O O . ILE A 1 195 ? 6.084 -8.995 7.151 1.00 88.19 195 ILE A O 1
ATOM 1518 N N . ASN A 1 196 ? 4.459 -7.586 6.553 1.00 86.94 196 ASN A N 1
ATOM 1519 C CA . ASN A 1 196 ? 5.242 -7.017 5.456 1.00 86.94 196 ASN A CA 1
ATOM 1520 C C . ASN A 1 196 ? 6.347 -6.056 5.933 1.00 86.94 196 ASN A C 1
ATOM 1522 O O . ASN A 1 196 ? 7.360 -5.913 5.249 1.00 86.94 196 ASN A O 1
ATOM 1526 N N . SER A 1 197 ? 6.176 -5.379 7.067 1.00 88.94 197 SER A N 1
ATOM 1527 C CA . SER A 1 197 ? 7.118 -4.353 7.530 1.00 88.94 197 SER A CA 1
ATOM 1528 C C . SER A 1 197 ? 7.985 -4.794 8.708 1.00 88.94 197 SER A C 1
ATOM 1530 O O . SER A 1 197 ? 9.122 -4.319 8.808 1.00 88.94 197 SER A O 1
ATOM 1532 N N . LEU A 1 198 ? 7.504 -5.715 9.550 1.00 88.75 198 LEU A N 1
ATOM 1533 C CA . LEU A 1 198 ? 8.251 -6.241 10.701 1.00 88.75 198 LEU A CA 1
ATOM 1534 C C . LEU A 1 198 ? 8.641 -7.720 10.573 1.00 88.75 198 LEU A C 1
ATOM 1536 O O . LEU A 1 198 ? 9.541 -8.163 11.278 1.00 88.75 198 LEU A O 1
ATOM 1540 N N . GLY A 1 199 ? 8.051 -8.464 9.633 1.00 86.12 199 GLY A N 1
ATOM 1541 C CA . GLY A 1 199 ? 8.417 -9.859 9.379 1.00 86.12 199 GLY A CA 1
ATOM 1542 C C . GLY A 1 199 ? 7.761 -10.868 10.323 1.00 86.12 199 GLY A C 1
ATOM 1543 O O . GLY A 1 199 ? 8.255 -11.989 10.427 1.00 86.12 199 GLY A O 1
ATOM 1544 N N . TYR A 1 200 ? 6.662 -10.494 10.989 1.00 88.56 200 TYR A N 1
ATOM 1545 C CA . TYR A 1 200 ? 5.805 -11.453 11.694 1.00 88.56 200 TYR A CA 1
ATOM 1546 C C . TYR A 1 200 ? 5.215 -12.484 10.722 1.00 88.56 200 TYR A C 1
ATOM 1548 O O . TYR A 1 200 ? 5.200 -12.287 9.504 1.00 88.56 200 TYR A O 1
ATOM 1556 N N . ASN A 1 201 ? 4.710 -13.588 11.266 1.00 83.50 201 ASN A N 1
ATOM 1557 C CA . ASN A 1 201 ? 4.079 -14.651 10.492 1.00 83.50 201 ASN A CA 1
ATOM 1558 C C . ASN A 1 201 ? 2.641 -14.894 10.982 1.00 83.50 201 ASN A C 1
ATOM 1560 O O . ASN A 1 201 ? 2.359 -14.768 12.171 1.00 83.50 201 ASN A O 1
ATOM 1564 N N . ASN A 1 202 ? 1.729 -15.251 10.079 1.00 77.69 202 ASN A N 1
ATOM 1565 C CA . ASN A 1 202 ? 0.347 -15.616 10.413 1.00 77.69 202 ASN A CA 1
ATOM 1566 C C . ASN A 1 202 ? 0.139 -17.130 10.585 1.00 77.69 202 ASN A C 1
ATOM 1568 O O . ASN A 1 202 ? -0.973 -17.556 10.881 1.00 77.69 202 ASN A O 1
ATOM 1572 N N . ASN A 1 203 ? 1.174 -17.949 10.401 1.00 81.94 203 ASN A N 1
ATOM 1573 C CA . ASN A 1 203 ? 1.145 -19.375 10.685 1.00 81.94 203 ASN A CA 1
ATOM 1574 C C . ASN A 1 203 ? 1.432 -19.619 12.182 1.00 81.94 203 ASN A C 1
ATOM 1576 O O . ASN A 1 203 ? 2.542 -19.310 12.626 1.00 81.94 203 ASN A O 1
ATOM 1580 N N . PRO A 1 204 ? 0.492 -20.220 12.943 1.00 82.31 204 PRO A N 1
ATOM 1581 C CA . PRO A 1 204 ? 0.662 -20.525 14.368 1.00 82.31 204 PRO A CA 1
ATOM 1582 C C . PRO A 1 204 ? 1.877 -21.398 14.698 1.00 82.31 204 PRO A C 1
ATOM 1584 O O . PRO A 1 204 ? 2.358 -21.393 15.827 1.00 82.31 204 PRO A O 1
ATOM 1587 N N . GLU A 1 205 ? 2.374 -22.166 13.727 1.00 81.62 205 GLU A N 1
ATOM 1588 C CA . GLU A 1 205 ? 3.518 -23.063 13.902 1.00 81.62 205 GLU A CA 1
ATOM 1589 C C . GLU A 1 205 ? 4.874 -22.352 13.732 1.00 81.62 205 GLU A C 1
ATOM 1591 O O . GLU A 1 205 ? 5.920 -22.938 14.018 1.00 81.62 205 GLU A O 1
ATOM 1596 N N . HIS A 1 206 ? 4.886 -21.100 13.264 1.00 79.44 206 HIS A N 1
ATOM 1597 C CA . HIS A 1 206 ? 6.113 -20.362 12.978 1.00 79.44 206 HIS A CA 1
ATOM 1598 C C . HIS A 1 206 ? 6.624 -19.584 14.197 1.00 79.44 206 HIS A C 1
ATOM 1600 O O . HIS A 1 206 ? 5.865 -18.970 14.947 1.00 79.44 206 HIS A O 1
ATOM 1606 N N . HIS A 1 207 ? 7.949 -19.530 14.360 1.00 70.94 207 HIS A N 1
ATOM 1607 C CA . HIS A 1 207 ? 8.564 -18.608 15.315 1.00 70.94 207 HIS A CA 1
ATOM 1608 C C . HIS A 1 207 ? 8.270 -17.162 14.884 1.00 70.94 207 HIS A C 1
ATOM 1610 O O . HIS A 1 207 ? 8.556 -16.798 13.742 1.00 70.94 207 HIS A O 1
ATOM 1616 N N . GLY A 1 208 ? 7.719 -16.347 15.789 1.00 79.12 208 GLY A N 1
ATOM 1617 C CA . GLY A 1 208 ? 7.228 -15.003 15.463 1.00 79.12 208 GLY A CA 1
ATOM 1618 C C . GLY A 1 208 ? 5.794 -14.978 14.920 1.00 79.12 208 GLY A C 1
ATOM 1619 O O . GLY A 1 208 ? 5.451 -14.072 14.161 1.00 79.12 208 GLY A O 1
ATOM 1620 N N . PHE A 1 209 ? 4.971 -15.974 15.269 1.00 86.44 209 PHE A N 1
ATOM 1621 C CA . PHE A 1 209 ? 3.531 -15.924 15.029 1.00 86.44 209 PHE A CA 1
ATOM 1622 C C . PHE A 1 209 ? 2.894 -14.742 15.767 1.00 86.44 209 PHE A C 1
ATOM 1624 O O . PHE A 1 209 ? 3.028 -14.621 16.985 1.00 86.44 209 PHE A O 1
ATOM 1631 N N . LEU A 1 210 ? 2.185 -13.900 15.021 1.00 87.12 210 LEU A N 1
ATOM 1632 C CA . LEU A 1 210 ? 1.313 -12.867 15.562 1.00 87.12 210 LEU A CA 1
ATOM 1633 C C . LEU A 1 210 ? 0.214 -12.582 14.539 1.00 87.12 210 LEU A C 1
ATOM 1635 O O . LEU A 1 210 ? 0.487 -12.104 13.437 1.00 87.12 210 LEU A 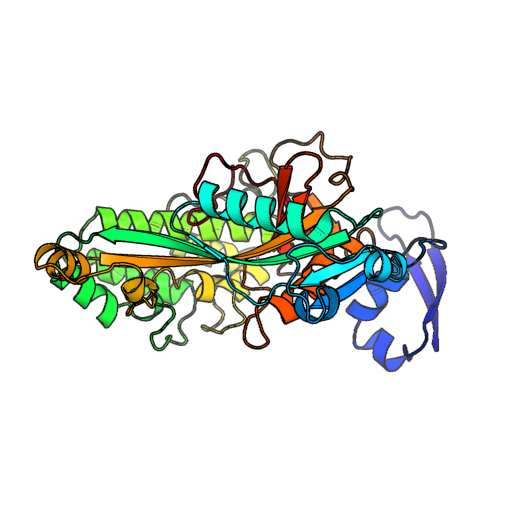O 1
ATOM 1639 N N . ALA A 1 211 ? -1.025 -12.881 14.911 1.00 85.94 211 ALA A N 1
ATOM 1640 C CA . ALA A 1 211 ? -2.206 -12.565 14.126 1.00 85.94 211 ALA A CA 1
ATOM 1641 C C . ALA A 1 211 ? -3.290 -12.040 15.064 1.00 85.94 211 ALA A C 1
ATOM 1643 O O . ALA A 1 211 ? -3.542 -12.631 16.109 1.00 85.94 211 ALA A O 1
ATOM 1644 N N . ILE A 1 212 ? -3.892 -10.922 14.678 1.00 90.50 212 ILE A N 1
ATOM 1645 C CA . ILE A 1 212 ? -4.959 -10.248 15.420 1.00 90.50 212 ILE A CA 1
ATOM 1646 C C . ILE A 1 212 ? -6.291 -10.604 14.769 1.00 90.50 212 ILE A C 1
ATOM 1648 O O . ILE A 1 212 ? -6.386 -10.589 13.535 1.00 90.50 212 ILE A O 1
ATOM 1652 N N . GLU A 1 213 ? -7.302 -10.913 15.577 1.00 91.25 213 GLU A N 1
ATOM 1653 C CA . GLU A 1 213 ? -8.645 -11.235 15.082 1.00 91.25 213 GLU A CA 1
ATOM 1654 C C . GLU A 1 213 ? -9.507 -9.979 14.956 1.00 91.25 213 GLU A C 1
ATOM 1656 O O . GLU A 1 213 ? -10.218 -9.828 13.962 1.00 91.25 213 GLU A O 1
ATOM 1661 N N . SER A 1 214 ? -9.384 -9.065 15.921 1.00 95.25 214 SER A N 1
ATOM 1662 C CA . SER A 1 214 ? -10.116 -7.800 15.984 1.00 95.25 214 SER A CA 1
ATOM 1663 C C . SER A 1 214 ? -9.225 -6.754 16.638 1.00 95.25 214 SER A C 1
ATOM 1665 O O . SER A 1 214 ? -8.835 -6.879 17.798 1.00 95.25 214 SER A O 1
ATOM 1667 N N . ILE A 1 215 ? -8.869 -5.695 15.909 1.00 95.56 215 ILE A N 1
ATOM 1668 C CA . ILE A 1 215 ? -8.053 -4.632 16.494 1.00 95.56 215 ILE A CA 1
ATOM 1669 C C . ILE A 1 215 ? -8.841 -3.861 17.556 1.00 95.56 215 ILE A C 1
ATOM 1671 O O . ILE A 1 215 ? -8.231 -3.266 18.441 1.00 95.56 215 ILE A O 1
ATOM 1675 N N . PHE A 1 216 ? -10.173 -3.868 17.508 1.00 95.75 216 PHE A N 1
ATOM 1676 C CA . PHE A 1 216 ? -10.999 -3.248 18.544 1.00 95.75 216 PHE A CA 1
ATOM 1677 C C . PHE A 1 216 ? -10.950 -4.005 19.871 1.00 95.75 216 PHE A C 1
ATOM 1679 O O . PHE A 1 216 ? -10.917 -3.359 20.921 1.00 95.75 216 PHE A O 1
ATOM 1686 N N . ASP A 1 217 ? -10.834 -5.330 19.831 1.00 94.88 217 ASP A N 1
ATOM 1687 C CA . ASP A 1 217 ? -10.739 -6.159 21.035 1.00 94.88 217 ASP A CA 1
ATOM 1688 C C . ASP A 1 217 ? -9.287 -6.289 21.527 1.00 94.88 217 ASP A C 1
ATOM 1690 O O . ASP A 1 217 ? -9.001 -6.153 22.721 1.00 94.88 217 ASP A O 1
ATOM 1694 N N . ASP A 1 218 ? -8.341 -6.455 20.601 1.00 93.56 218 ASP A N 1
ATOM 1695 C CA . ASP A 1 218 ? -6.985 -6.910 20.920 1.00 93.56 218 ASP A CA 1
ATOM 1696 C C . ASP A 1 218 ? -5.977 -5.765 21.150 1.00 93.56 218 ASP A C 1
ATOM 1698 O O . ASP A 1 218 ? -4.859 -6.006 21.614 1.00 93.56 218 ASP A O 1
ATOM 1702 N N . TYR A 1 219 ? -6.316 -4.498 20.851 1.00 93.69 219 TYR A N 1
ATOM 1703 C CA . TYR A 1 219 ? -5.318 -3.407 20.838 1.00 93.69 219 TYR A CA 1
ATOM 1704 C C . TYR A 1 219 ? -4.580 -3.209 22.168 1.00 93.69 219 TYR A C 1
ATOM 1706 O O . TYR A 1 219 ? -3.412 -2.822 22.170 1.00 93.69 219 TYR A O 1
ATOM 1714 N N . SER A 1 220 ? -5.252 -3.438 23.301 1.00 92.12 220 SER A N 1
ATOM 1715 C CA . SER A 1 220 ? -4.645 -3.249 24.625 1.00 92.12 220 SER A CA 1
ATOM 1716 C C . SER A 1 220 ? -3.650 -4.358 24.960 1.00 92.12 220 SER A C 1
ATOM 1718 O O . SER A 1 220 ? -2.608 -4.088 25.555 1.00 92.12 220 SER A O 1
ATOM 1720 N N . GLU A 1 221 ? -3.954 -5.602 24.586 1.00 92.94 221 GLU A N 1
ATOM 1721 C CA . GLU A 1 221 ? -3.028 -6.725 24.743 1.00 92.94 221 GLU A CA 1
ATOM 1722 C C . GLU A 1 221 ? -1.825 -6.556 23.811 1.00 92.94 221 GLU A C 1
ATOM 1724 O O . GLU A 1 221 ? -0.679 -6.673 24.246 1.00 92.94 221 GLU A O 1
ATOM 1729 N N . LEU A 1 222 ? -2.085 -6.163 22.564 1.00 93.75 222 LEU A N 1
ATOM 1730 C CA . LEU A 1 222 ? -1.062 -5.927 21.557 1.00 93.75 222 LEU A CA 1
ATOM 1731 C C . LEU A 1 222 ? -0.053 -4.838 21.970 1.00 93.75 222 LEU A C 1
ATOM 1733 O O . LEU A 1 222 ? 1.153 -5.027 21.808 1.00 93.75 222 LEU A O 1
ATOM 1737 N N . ASP A 1 223 ? -0.519 -3.717 22.536 1.00 94.31 223 ASP A N 1
ATOM 1738 C CA . ASP A 1 223 ? 0.361 -2.646 23.036 1.00 94.31 223 ASP A CA 1
ATOM 1739 C C . ASP A 1 223 ? 1.290 -3.144 24.156 1.00 94.31 223 ASP A C 1
ATOM 1741 O O . ASP A 1 223 ? 2.484 -2.832 24.162 1.00 9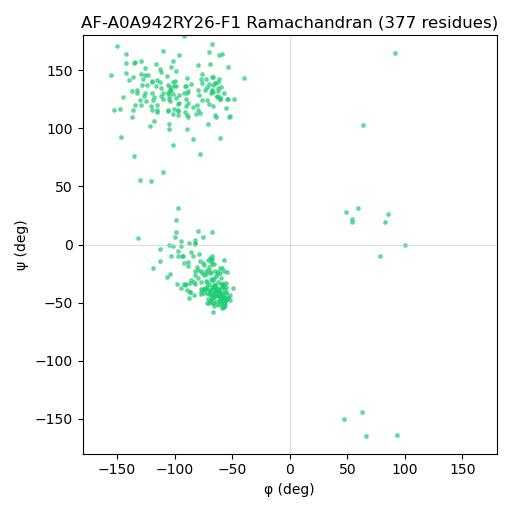4.31 223 ASP A O 1
ATOM 1745 N N . ASN A 1 224 ? 0.772 -3.973 25.071 1.00 93.19 224 ASN A N 1
ATOM 1746 C CA . ASN A 1 224 ? 1.571 -4.562 26.147 1.00 93.19 224 ASN A CA 1
ATOM 1747 C C . ASN A 1 224 ? 2.626 -5.533 25.607 1.00 93.19 224 ASN A C 1
ATOM 1749 O O . ASN A 1 224 ? 3.780 -5.453 26.028 1.00 93.19 224 ASN A O 1
ATOM 1753 N N . ILE A 1 225 ? 2.257 -6.394 24.652 1.00 91.19 225 ILE A N 1
ATOM 1754 C CA . ILE A 1 225 ? 3.198 -7.312 23.996 1.00 91.19 225 ILE A CA 1
ATOM 1755 C C . ILE A 1 225 ? 4.333 -6.512 23.356 1.00 91.19 225 ILE A C 1
ATOM 1757 O O . ILE A 1 225 ? 5.497 -6.726 23.686 1.00 91.19 225 ILE A O 1
ATOM 1761 N N . PHE A 1 226 ? 4.021 -5.528 22.508 1.00 94.62 226 PHE A N 1
ATOM 1762 C CA . PHE A 1 226 ? 5.059 -4.747 21.833 1.00 94.62 226 PHE A CA 1
ATOM 1763 C C . PHE A 1 226 ? 5.960 -3.994 22.802 1.00 94.62 226 PHE A C 1
ATOM 1765 O O . PHE A 1 226 ? 7.175 -3.971 22.618 1.00 94.62 226 PHE A O 1
ATOM 1772 N N . LYS A 1 227 ? 5.400 -3.428 23.870 1.00 93.69 227 LYS A N 1
ATOM 1773 C CA . LYS A 1 227 ? 6.186 -2.740 24.894 1.00 93.69 227 LYS A CA 1
ATOM 1774 C C . LYS A 1 227 ? 7.249 -3.637 25.535 1.00 93.69 227 LYS A C 1
ATOM 1776 O O . LYS A 1 227 ? 8.305 -3.140 25.922 1.00 93.69 227 LYS A O 1
ATOM 1781 N N . GLU A 1 228 ? 6.960 -4.926 25.682 1.00 91.94 228 GLU A N 1
ATOM 1782 C CA . GLU A 1 228 ? 7.853 -5.892 26.323 1.00 91.94 228 GLU A CA 1
ATOM 1783 C C . GLU A 1 228 ? 8.797 -6.583 25.334 1.00 91.94 228 GLU A C 1
ATOM 1785 O O . GLU A 1 228 ? 9.939 -6.878 25.694 1.00 91.94 228 GLU A O 1
ATOM 1790 N N . THR A 1 229 ? 8.344 -6.840 24.102 1.00 88.12 229 THR A N 1
ATOM 1791 C CA . THR A 1 229 ? 9.037 -7.749 23.177 1.00 88.12 229 THR A CA 1
ATOM 1792 C C . THR A 1 229 ? 9.522 -7.110 21.878 1.00 88.12 229 THR A C 1
ATOM 1794 O O . THR A 1 229 ? 10.407 -7.678 21.243 1.00 88.12 229 THR A O 1
ATOM 1797 N N . ASP A 1 230 ? 8.973 -5.966 21.456 1.00 91.56 230 ASP A N 1
ATOM 1798 C CA . ASP A 1 230 ? 9.282 -5.346 20.159 1.00 91.56 230 ASP A CA 1
ATOM 1799 C C . ASP A 1 230 ? 9.234 -3.809 20.223 1.00 91.56 230 ASP A C 1
ATOM 1801 O O . ASP A 1 230 ? 8.200 -3.167 20.006 1.00 91.56 230 ASP A O 1
ATOM 1805 N N . GLU A 1 231 ? 10.397 -3.208 20.491 1.00 92.25 231 GLU A N 1
ATOM 1806 C CA . GLU A 1 231 ? 10.563 -1.753 20.588 1.00 92.25 231 GLU A CA 1
ATOM 1807 C C . GLU A 1 231 ? 10.146 -1.024 19.300 1.00 92.25 231 GLU A C 1
ATOM 1809 O O . GLU A 1 231 ? 9.574 0.066 19.370 1.00 92.25 231 GLU A O 1
ATOM 1814 N N . GLU A 1 232 ? 10.392 -1.606 18.121 1.00 91.69 232 GLU A N 1
ATOM 1815 C CA . GLU A 1 232 ? 10.085 -0.952 16.847 1.00 91.69 232 GLU A CA 1
ATOM 1816 C C . GLU A 1 232 ? 8.583 -0.965 16.558 1.00 91.69 232 GLU A C 1
ATOM 1818 O O . GLU A 1 232 ? 8.034 0.061 16.136 1.00 91.69 232 GLU A O 1
ATOM 1823 N N . ALA A 1 233 ? 7.906 -2.088 16.819 1.00 92.88 233 ALA A N 1
ATOM 1824 C CA . ALA A 1 233 ? 6.450 -2.141 16.780 1.00 92.88 233 ALA A CA 1
ATOM 1825 C C . ALA A 1 233 ? 5.868 -1.113 17.754 1.00 92.88 233 ALA A C 1
ATOM 1827 O O . ALA A 1 233 ? 5.124 -0.220 17.336 1.00 92.88 233 ALA A O 1
ATOM 1828 N N . PHE A 1 234 ? 6.287 -1.157 19.023 1.00 95.38 234 PHE A N 1
ATOM 1829 C CA . PHE A 1 234 ? 5.800 -0.247 20.057 1.00 95.38 234 PHE A CA 1
ATOM 1830 C C . PHE A 1 234 ? 5.964 1.218 19.641 1.00 95.38 234 PHE A C 1
ATOM 1832 O O . PHE A 1 234 ? 5.015 2.004 19.723 1.00 95.38 234 PHE A O 1
ATOM 1839 N N . ARG A 1 235 ? 7.141 1.576 19.112 1.00 94.12 235 ARG A N 1
ATOM 1840 C CA . ARG A 1 235 ? 7.441 2.910 18.588 1.00 94.12 235 ARG A CA 1
ATOM 1841 C C . ARG A 1 235 ? 6.503 3.299 17.447 1.00 94.12 235 ARG A C 1
ATOM 1843 O O . ARG A 1 235 ? 5.988 4.412 17.459 1.00 94.12 235 ARG A O 1
ATOM 1850 N N . CYS A 1 236 ? 6.277 2.434 16.460 1.00 92.81 236 CYS A N 1
ATOM 1851 C CA . CYS A 1 236 ? 5.441 2.754 15.298 1.00 92.81 236 CYS A CA 1
ATOM 1852 C C . CYS A 1 236 ? 3.966 2.965 15.668 1.00 92.81 236 CYS A C 1
ATOM 1854 O O . CYS A 1 236 ? 3.348 3.918 15.184 1.00 92.81 236 CYS A O 1
ATOM 1856 N N . PHE A 1 237 ? 3.418 2.117 16.543 1.00 95.56 237 PHE A N 1
ATOM 1857 C CA . PHE A 1 237 ? 2.026 2.210 16.987 1.00 95.56 237 PHE A CA 1
ATOM 1858 C C . PHE A 1 237 ? 1.767 3.397 17.928 1.00 95.56 237 PHE A C 1
ATOM 1860 O O . PHE A 1 237 ? 0.684 3.988 17.883 1.00 95.56 237 PHE A O 1
ATOM 1867 N N . ASN A 1 238 ? 2.757 3.783 18.743 1.00 95.06 238 ASN A N 1
ATOM 1868 C CA . ASN A 1 238 ? 2.637 4.878 19.713 1.00 95.06 238 ASN A CA 1
ATOM 1869 C C . ASN A 1 238 ? 3.177 6.231 19.227 1.00 95.06 238 ASN A C 1
ATOM 1871 O O . ASN A 1 238 ? 2.998 7.241 19.908 1.00 95.06 238 ASN A O 1
ATOM 1875 N N . MET A 1 239 ? 3.799 6.291 18.049 1.00 92.94 239 MET A N 1
ATOM 1876 C CA . MET A 1 239 ? 4.224 7.553 17.444 1.00 92.94 239 MET A CA 1
ATOM 1877 C C . MET A 1 239 ? 3.013 8.424 17.086 1.00 92.94 239 MET A C 1
ATOM 1879 O O . MET A 1 239 ? 2.011 7.926 16.567 1.00 92.94 239 MET A O 1
ATOM 1883 N N . GLU A 1 240 ? 3.127 9.732 17.332 1.00 91.75 240 GLU A N 1
ATOM 1884 C CA . GLU A 1 240 ? 2.106 10.717 16.963 1.00 91.75 240 GLU A CA 1
ATOM 1885 C C . GLU A 1 240 ? 1.742 10.643 15.470 1.00 91.75 240 GLU A C 1
ATOM 1887 O O . GLU A 1 240 ? 2.545 10.242 14.615 1.00 91.75 240 GLU A O 1
ATOM 1892 N N . GLY A 1 241 ? 0.506 11.043 15.162 1.00 85.88 241 GLY A N 1
ATOM 1893 C CA . GLY A 1 241 ? 0.005 11.135 13.793 1.00 85.88 241 GLY A CA 1
ATOM 1894 C C . GLY A 1 241 ? 0.910 12.005 12.920 1.00 85.88 241 GLY A C 1
ATOM 1895 O O . GLY A 1 241 ? 1.205 13.147 13.266 1.00 85.88 241 GLY A O 1
ATOM 1896 N N . SER A 1 242 ? 1.376 11.463 11.793 1.00 85.75 242 SER A N 1
ATOM 1897 C CA . SER A 1 242 ? 2.276 12.169 10.881 1.00 85.75 242 SER A CA 1
ATOM 1898 C C . SER A 1 242 ? 2.159 11.608 9.462 1.00 85.75 242 SER A C 1
ATOM 1900 O O . SER A 1 242 ? 2.048 10.389 9.330 1.00 85.75 242 SER A O 1
ATOM 1902 N N . PRO A 1 243 ? 2.305 12.432 8.402 1.00 85.19 243 PRO A N 1
ATOM 1903 C CA . PRO A 1 243 ? 2.247 11.980 7.006 1.00 85.19 243 PRO A CA 1
ATOM 1904 C C . PRO A 1 243 ? 3.255 10.892 6.614 1.00 85.19 243 PRO A C 1
ATOM 1906 O O . PRO A 1 243 ? 3.138 10.315 5.537 1.00 85.19 243 PRO A O 1
ATOM 1909 N N . VAL A 1 244 ? 4.263 10.632 7.454 1.00 86.19 244 VAL A N 1
ATOM 1910 C CA . VAL A 1 244 ? 5.272 9.579 7.250 1.00 86.19 244 VAL A CA 1
ATOM 1911 C C . VAL A 1 244 ? 4.956 8.279 8.002 1.00 86.19 244 VAL A C 1
ATOM 1913 O O . VAL A 1 244 ? 5.644 7.279 7.794 1.00 86.19 244 VAL A O 1
ATOM 1916 N N . ASN A 1 245 ? 3.958 8.281 8.891 1.00 89.25 245 ASN A N 1
ATOM 1917 C CA . ASN A 1 245 ? 3.557 7.116 9.672 1.00 89.25 245 ASN A CA 1
ATOM 1918 C C . ASN A 1 245 ? 2.523 6.298 8.892 1.00 89.25 245 ASN A C 1
ATOM 1920 O O . ASN A 1 245 ? 1.379 6.717 8.738 1.00 89.25 245 ASN A O 1
ATOM 1924 N N . PHE A 1 246 ? 2.921 5.112 8.426 1.00 90.69 246 PHE A N 1
ATOM 1925 C CA . PHE A 1 246 ? 2.040 4.228 7.663 1.00 90.69 246 PHE A CA 1
ATOM 1926 C C . PHE A 1 246 ? 0.742 3.917 8.414 1.00 90.69 246 PHE A C 1
ATOM 1928 O O . PHE A 1 246 ? -0.327 4.033 7.827 1.00 90.69 246 PHE A O 1
ATOM 1935 N N . LEU A 1 247 ? 0.820 3.560 9.700 1.00 92.19 247 LEU A N 1
ATOM 1936 C CA . LEU A 1 247 ? -0.338 3.087 10.460 1.00 92.19 247 LEU A CA 1
ATOM 1937 C C . LEU A 1 247 ? -1.408 4.175 10.578 1.00 92.19 247 LEU A C 1
ATOM 1939 O O . LEU A 1 247 ? -2.556 3.938 10.222 1.00 92.19 247 LEU A O 1
ATOM 1943 N N . THR A 1 248 ? -1.043 5.383 11.013 1.00 92.56 248 THR A N 1
ATOM 1944 C CA . THR A 1 248 ? -2.014 6.478 11.191 1.00 92.56 248 THR A CA 1
ATOM 1945 C C . THR A 1 248 ? -2.510 7.058 9.869 1.00 92.56 248 THR A C 1
ATOM 1947 O O . THR A 1 248 ? -3.673 7.450 9.781 1.00 92.56 248 THR A O 1
ATOM 1950 N N . GLU A 1 249 ? -1.691 7.064 8.816 1.00 90.69 249 GLU A N 1
ATOM 1951 C CA . GLU A 1 249 ? -2.139 7.486 7.486 1.00 90.69 249 GLU A CA 1
ATOM 1952 C C . GLU A 1 249 ? -3.082 6.469 6.831 1.00 90.69 249 GLU A C 1
ATOM 1954 O O . GLU A 1 249 ? -4.039 6.860 6.166 1.00 90.69 249 GLU A O 1
ATOM 1959 N N . GLN A 1 250 ? -2.864 5.169 7.039 1.00 89.62 250 GLN A N 1
ATOM 1960 C CA . GLN A 1 250 ? -3.726 4.119 6.490 1.00 89.62 250 GLN A CA 1
ATOM 1961 C C . GLN A 1 250 ? -5.043 3.946 7.267 1.00 89.62 250 GLN A C 1
ATOM 1963 O O . GLN A 1 250 ? -5.991 3.382 6.722 1.00 89.62 250 GLN A O 1
ATOM 1968 N N . MET A 1 251 ? -5.157 4.514 8.477 1.00 91.56 251 MET A N 1
ATOM 1969 C CA . MET A 1 251 ? -6.443 4.671 9.179 1.00 91.56 251 MET A CA 1
ATOM 1970 C C . MET A 1 251 ? -7.392 5.666 8.503 1.00 91.56 251 MET A C 1
ATOM 1972 O O . MET A 1 251 ? -8.585 5.669 8.803 1.00 91.56 251 MET A O 1
ATOM 1976 N N . LYS A 1 252 ? -6.898 6.522 7.600 1.00 91.69 252 LYS A N 1
ATOM 1977 C CA . LYS A 1 252 ? -7.726 7.483 6.861 1.00 91.69 252 LYS A CA 1
ATOM 1978 C C . LYS A 1 252 ? -8.465 6.757 5.734 1.00 91.69 252 LYS A C 1
ATOM 1980 O O . LYS A 1 252 ? -8.055 6.783 4.572 1.00 91.69 252 LYS A O 1
ATOM 1985 N N . ILE A 1 253 ? -9.533 6.054 6.101 1.00 91.25 253 ILE A N 1
ATOM 1986 C CA . ILE A 1 253 ? -10.317 5.180 5.222 1.00 91.25 253 ILE A CA 1
ATOM 1987 C C . ILE A 1 253 ? -11.168 5.992 4.241 1.00 91.25 253 ILE A C 1
ATOM 1989 O O . ILE A 1 253 ? -11.304 5.591 3.080 1.00 91.25 253 ILE A O 1
ATOM 1993 N N . PHE A 1 254 ? -11.736 7.112 4.698 1.00 91.94 254 PHE A N 1
ATOM 1994 C CA . PHE A 1 254 ? -12.797 7.840 4.006 1.00 91.94 254 PHE A CA 1
ATOM 1995 C C . PHE A 1 254 ? -12.355 9.196 3.439 1.00 91.94 254 PHE A C 1
ATOM 1997 O O . PHE A 1 254 ? -11.303 9.734 3.785 1.00 91.94 254 PHE A O 1
ATOM 2004 N N . VAL A 1 255 ? -13.195 9.768 2.578 1.00 89.12 255 VAL A N 1
ATOM 2005 C CA . VAL A 1 255 ? -13.125 11.163 2.120 1.00 89.12 255 VAL A CA 1
ATOM 2006 C C . VAL A 1 255 ? -14.476 11.831 2.370 1.00 89.12 255 VAL A C 1
ATOM 2008 O O . VAL A 1 255 ? -15.521 11.266 2.035 1.00 89.12 255 VAL A O 1
ATOM 2011 N N . SER A 1 256 ? -14.466 13.009 2.994 1.00 76.69 256 SER A N 1
ATOM 2012 C CA . SER A 1 256 ? -15.670 13.699 3.470 1.00 76.69 256 SER A CA 1
ATOM 2013 C C . SER A 1 256 ? -16.465 14.348 2.328 1.00 76.69 256 SER A C 1
ATOM 2015 O O . SER A 1 256 ? -17.698 14.248 2.299 1.00 76.69 256 SER A O 1
ATOM 2017 N N . GLU A 1 257 ? -15.769 14.910 1.332 1.00 69.06 257 GLU A N 1
ATOM 2018 C CA . GLU A 1 257 ? -16.344 15.462 0.102 1.00 69.06 257 GLU A CA 1
ATOM 2019 C C . GLU A 1 257 ? -15.762 14.767 -1.136 1.00 69.06 257 GLU A C 1
ATOM 2021 O O . GLU A 1 257 ? -14.650 15.057 -1.578 1.00 69.06 257 GLU A O 1
ATOM 2026 N N . SER A 1 258 ? -16.506 13.836 -1.747 1.00 59.16 258 SER A N 1
ATOM 2027 C CA . SER A 1 258 ? -15.932 13.090 -2.872 1.00 59.16 258 SER A CA 1
ATOM 2028 C C . SER A 1 258 ? -15.768 13.974 -4.117 1.00 59.16 258 SER A C 1
ATOM 2030 O O . SER A 1 258 ? -16.730 14.503 -4.684 1.00 59.16 258 SER A O 1
ATOM 2032 N N . VAL A 1 259 ? -14.532 14.094 -4.605 1.00 57.19 259 VAL A N 1
ATOM 2033 C CA . VAL A 1 259 ? -14.216 14.663 -5.930 1.00 57.19 259 VAL A CA 1
ATOM 2034 C C . VAL A 1 259 ? -14.884 13.830 -7.039 1.00 57.19 259 VAL A C 1
ATOM 2036 O O . VAL A 1 259 ? -15.238 14.348 -8.104 1.00 57.19 259 VAL A O 1
ATOM 2039 N N . HIS A 1 260 ? -15.153 12.555 -6.743 1.00 56.09 260 HIS A N 1
ATOM 2040 C CA . HIS A 1 260 ? -15.884 11.599 -7.572 1.00 56.09 260 HIS A CA 1
ATOM 2041 C C . HIS A 1 260 ? -17.386 11.907 -7.715 1.00 56.09 260 HIS A C 1
ATOM 2043 O O . HIS A 1 260 ? -18.024 11.399 -8.638 1.00 56.09 260 HIS A O 1
ATOM 2049 N N . ASN A 1 261 ? -17.941 12.836 -6.925 1.00 54.69 261 ASN A N 1
ATOM 2050 C CA . ASN A 1 261 ? -19.304 13.349 -7.108 1.00 54.69 261 ASN A CA 1
ATOM 2051 C C . ASN A 1 261 ? -19.526 14.002 -8.485 1.00 54.69 261 ASN A C 1
ATOM 2053 O O . ASN A 1 261 ? -20.671 14.120 -8.917 1.00 54.69 261 ASN A O 1
ATOM 2057 N N . LYS A 1 262 ? -18.452 14.408 -9.183 1.00 51.22 262 LYS A N 1
ATOM 2058 C CA . LYS A 1 262 ? -18.507 14.970 -10.545 1.00 51.22 262 LYS A CA 1
ATOM 2059 C C . LYS A 1 262 ? -18.765 13.926 -11.642 1.00 51.22 262 LYS A C 1
ATOM 2061 O O . LYS A 1 262 ? -19.128 14.314 -12.748 1.00 51.22 262 LYS A O 1
ATOM 2066 N N . VAL A 1 263 ? -18.569 12.633 -11.361 1.00 51.03 263 VAL A N 1
ATOM 2067 C CA . VAL A 1 263 ? -18.696 11.543 -12.352 1.00 51.03 263 VAL A CA 1
ATOM 2068 C C . VAL A 1 263 ? -20.157 11.107 -12.538 1.00 51.03 263 VAL A C 1
ATOM 2070 O O . VAL A 1 263 ? -20.528 10.602 -13.596 1.00 51.03 263 VAL A O 1
ATOM 2073 N N . LEU A 1 264 ? -21.023 11.365 -11.554 1.00 50.47 264 LEU A N 1
ATOM 2074 C CA . LEU A 1 264 ? -22.450 11.054 -11.629 1.00 50.47 264 LEU A CA 1
ATOM 2075 C C . LEU A 1 264 ? -23.214 12.242 -12.230 1.00 50.47 264 LEU A C 1
ATOM 2077 O O . LEU A 1 264 ? -23.485 13.247 -11.575 1.00 50.47 264 LEU A O 1
ATOM 2081 N N . ALA A 1 265 ? -23.517 12.143 -13.523 1.00 49.75 265 ALA A N 1
ATOM 2082 C CA . ALA A 1 265 ? -24.279 13.142 -14.258 1.00 49.75 265 ALA A CA 1
ATOM 2083 C C . ALA A 1 265 ? -25.744 13.218 -13.774 1.00 49.75 265 ALA A C 1
ATOM 2085 O O . ALA A 1 265 ? -26.440 12.209 -13.755 1.00 49.75 265 ALA A O 1
ATOM 2086 N N . LYS A 1 266 ? -26.203 14.454 -13.509 1.00 54.75 266 LYS A N 1
ATOM 2087 C CA . LYS A 1 266 ? -27.542 14.885 -13.047 1.00 54.75 266 LYS A CA 1
ATOM 2088 C C . LYS A 1 266 ? -27.939 14.374 -11.658 1.00 54.75 266 LYS A C 1
ATOM 2090 O O . LYS A 1 266 ? -28.436 13.270 -11.528 1.00 54.75 266 LYS A O 1
ATOM 2095 N N . ASP A 1 267 ? -27.854 15.263 -10.665 1.00 62.66 267 ASP A N 1
ATOM 2096 C CA . ASP A 1 267 ? -28.409 15.056 -9.322 1.00 62.66 267 ASP A CA 1
ATOM 2097 C C . ASP A 1 267 ? -29.931 14.851 -9.372 1.00 62.66 267 ASP A C 1
ATOM 2099 O O . ASP A 1 267 ? -30.715 15.808 -9.303 1.00 62.66 267 ASP A O 1
ATOM 2103 N N . THR A 1 268 ? -30.370 13.599 -9.473 1.00 76.88 268 THR A N 1
ATOM 2104 C CA . THR A 1 268 ? -31.756 13.243 -9.179 1.00 76.88 268 THR A CA 1
ATOM 2105 C C . THR A 1 268 ? -32.015 13.373 -7.673 1.00 76.88 268 THR A C 1
ATOM 2107 O O . THR A 1 268 ? -31.093 13.472 -6.862 1.00 76.88 268 THR A O 1
ATOM 2110 N N . ILE A 1 269 ? -33.288 13.378 -7.261 1.00 76.69 269 ILE A N 1
ATOM 2111 C CA . ILE A 1 269 ? -33.639 13.340 -5.829 1.00 76.69 269 ILE A CA 1
ATOM 2112 C C . ILE A 1 269 ? -33.056 12.076 -5.173 1.00 76.69 269 ILE A C 1
ATOM 2114 O O . ILE A 1 269 ? -32.564 12.149 -4.051 1.00 76.69 269 ILE A O 1
ATOM 2118 N N . VAL A 1 270 ? -33.042 10.950 -5.897 1.00 77.44 270 VAL A N 1
ATOM 2119 C CA . VAL A 1 270 ? -32.459 9.684 -5.430 1.00 77.44 270 VAL A CA 1
ATOM 2120 C C . VAL A 1 270 ? -30.960 9.837 -5.176 1.00 77.44 270 VAL A C 1
ATOM 2122 O O . VAL A 1 270 ? -30.489 9.443 -4.114 1.00 77.44 270 VAL A O 1
ATOM 2125 N N . ASP A 1 271 ? -30.222 10.485 -6.081 1.00 76.75 271 ASP A N 1
ATOM 2126 C CA . ASP A 1 271 ? -28.780 10.705 -5.905 1.00 76.75 271 ASP A CA 1
ATOM 2127 C C . ASP A 1 271 ? -28.476 11.594 -4.700 1.00 76.75 271 ASP A C 1
ATOM 2129 O O . ASP A 1 271 ? -27.515 11.347 -3.977 1.00 76.75 271 ASP A O 1
ATOM 2133 N N . LYS A 1 272 ? -29.306 12.614 -4.449 1.00 79.38 272 LYS A N 1
ATOM 2134 C CA . LYS A 1 272 ? -29.150 13.489 -3.279 1.00 79.38 272 LYS A CA 1
ATOM 2135 C C . LYS A 1 272 ? -29.356 12.733 -1.967 1.00 79.38 272 LYS A C 1
ATOM 2137 O O . LYS A 1 272 ? -28.549 12.895 -1.058 1.00 79.38 272 LYS A O 1
ATOM 2142 N N . VAL A 1 273 ? -30.390 11.893 -1.890 1.00 79.19 273 VAL A N 1
ATOM 2143 C CA . VAL A 1 273 ? -30.665 11.053 -0.709 1.00 79.19 273 VAL A CA 1
ATOM 2144 C C . VAL A 1 273 ? -29.554 10.025 -0.501 1.00 79.19 273 VAL A C 1
ATOM 2146 O O . VAL A 1 273 ? -29.075 9.832 0.611 1.00 79.19 273 VAL A O 1
ATOM 2149 N N . GLN A 1 274 ? -29.074 9.402 -1.574 1.00 81.00 274 GLN A N 1
ATOM 2150 C CA . GLN A 1 274 ? -27.964 8.463 -1.475 1.00 81.00 274 GLN A CA 1
ATOM 2151 C C . GLN A 1 274 ? -26.667 9.154 -1.033 1.00 81.00 274 GLN A C 1
ATOM 2153 O O . GLN A 1 274 ? -25.945 8.632 -0.193 1.00 81.00 274 GLN A O 1
ATOM 2158 N N . LYS A 1 275 ? -26.372 10.355 -1.543 1.00 81.50 275 LYS A N 1
ATOM 2159 C CA . LYS A 1 275 ? -25.198 11.135 -1.123 1.00 81.50 275 LYS A CA 1
ATOM 2160 C C . LYS A 1 275 ? -25.239 11.520 0.357 1.00 81.50 275 LYS A C 1
ATOM 2162 O O . LYS A 1 275 ? -24.179 11.579 0.970 1.00 81.50 275 LYS A O 1
ATOM 2167 N N . SER A 1 276 ? -26.419 11.753 0.941 1.00 84.31 276 SER A N 1
ATOM 2168 C CA . SER A 1 276 ? -26.516 12.114 2.363 1.00 84.31 276 SER A CA 1
ATOM 2169 C C . SER A 1 276 ? -26.171 10.978 3.324 1.00 84.31 276 SER A C 1
ATOM 2171 O O . SER A 1 276 ? -25.842 11.263 4.468 1.00 84.31 276 SER A O 1
ATOM 2173 N N . VAL A 1 277 ? -26.208 9.722 2.870 1.00 88.38 277 VAL A N 1
ATOM 2174 C CA . VAL A 1 277 ? -25.908 8.539 3.701 1.00 88.38 277 VAL A CA 1
ATOM 2175 C C . VAL A 1 277 ? -24.625 7.813 3.283 1.00 88.38 277 VAL A C 1
ATOM 2177 O O . VAL A 1 277 ? -24.214 6.856 3.923 1.00 88.38 277 VAL A O 1
ATOM 2180 N N . ARG A 1 278 ? -23.960 8.249 2.206 1.00 89.06 278 ARG A N 1
ATOM 2181 C CA . ARG A 1 278 ? -22.769 7.579 1.666 1.00 89.06 278 ARG A CA 1
ATOM 2182 C C . ARG A 1 278 ? -21.470 8.062 2.297 1.00 89.06 278 ARG A C 1
ATOM 2184 O O . ARG A 1 278 ? -21.175 9.260 2.308 1.00 89.06 278 ARG A O 1
ATOM 2191 N N . LEU A 1 279 ? -20.642 7.102 2.689 1.00 90.38 279 LEU A N 1
ATOM 2192 C CA . LEU A 1 279 ? -19.215 7.263 2.927 1.00 90.38 279 LEU A CA 1
ATOM 2193 C C . LEU A 1 279 ? -18.443 6.766 1.702 1.00 90.38 279 LEU A C 1
ATOM 2195 O O . LEU A 1 279 ? -18.761 5.723 1.129 1.00 90.38 279 LEU A O 1
ATOM 2199 N N . VAL A 1 280 ? -17.428 7.520 1.285 1.00 89.94 280 VAL A N 1
ATOM 2200 C CA . VAL A 1 280 ? -16.559 7.140 0.165 1.00 89.94 280 VAL A CA 1
ATOM 2201 C C . VAL A 1 280 ? -15.233 6.690 0.735 1.00 89.94 280 VAL A C 1
ATOM 2203 O O . VAL A 1 280 ? -14.530 7.495 1.341 1.00 89.94 280 VAL A O 1
ATOM 2206 N N . SER A 1 281 ? -14.902 5.414 0.557 1.00 89.88 281 SER A N 1
ATOM 2207 C CA . SER A 1 281 ? -13.575 4.903 0.866 1.00 89.88 281 SER A CA 1
ATOM 2208 C C . SER A 1 281 ? -12.699 4.993 -0.370 1.00 89.88 281 SER A C 1
ATOM 2210 O O . SER A 1 281 ? -13.134 4.652 -1.465 1.00 89.88 281 SER A O 1
ATOM 2212 N N . GLU A 1 282 ? -11.459 5.437 -0.201 1.00 87.44 282 GLU A N 1
ATOM 2213 C CA . GLU A 1 282 ? -10.484 5.527 -1.285 1.00 87.44 282 GLU A CA 1
ATOM 2214 C C . GLU A 1 282 ? -9.184 4.844 -0.855 1.00 87.44 282 GLU A C 1
ATOM 2216 O O . GLU A 1 282 ? -8.777 4.944 0.303 1.00 87.44 282 GLU A O 1
ATOM 2221 N N . ARG A 1 283 ? -8.451 4.223 -1.779 1.00 88.56 283 ARG A N 1
ATOM 2222 C CA . ARG A 1 283 ? -7.100 3.705 -1.528 1.00 88.56 283 ARG A CA 1
ATOM 2223 C C . ARG A 1 283 ? -6.185 4.028 -2.712 1.00 88.56 283 ARG A C 1
ATOM 2225 O O . ARG A 1 283 ? -6.350 3.447 -3.786 1.00 88.56 283 ARG A O 1
ATOM 2232 N N . PRO A 1 284 ? -5.220 4.951 -2.539 1.00 90.44 284 PRO A N 1
ATOM 2233 C CA . PRO A 1 284 ? -4.206 5.204 -3.548 1.00 90.44 284 PRO A CA 1
ATOM 2234 C C . PRO A 1 284 ? -3.196 4.055 -3.579 1.00 90.44 284 PRO A C 1
ATOM 2236 O O . PRO A 1 284 ? -2.690 3.642 -2.536 1.00 90.44 284 PRO A O 1
ATOM 2239 N N . ILE A 1 285 ? -2.875 3.573 -4.776 1.00 92.88 285 ILE A N 1
ATOM 2240 C CA . ILE A 1 285 ? -1.892 2.509 -4.993 1.00 92.88 285 ILE A CA 1
ATOM 2241 C C . ILE A 1 285 ? -0.951 2.945 -6.115 1.00 92.88 285 ILE A C 1
ATOM 2243 O O . ILE A 1 285 ? -1.383 3.414 -7.174 1.00 92.88 285 ILE A O 1
ATOM 2247 N N . HIS A 1 286 ? 0.348 2.785 -5.886 1.00 95.81 286 HIS A N 1
ATOM 2248 C CA . HIS A 1 286 ? 1.369 2.982 -6.904 1.00 95.81 286 HIS A CA 1
ATOM 2249 C C . HIS A 1 286 ? 1.620 1.661 -7.631 1.00 95.81 286 HIS A C 1
ATOM 2251 O O . HIS A 1 286 ? 2.032 0.679 -7.019 1.00 95.81 286 HIS A O 1
ATOM 2257 N N . PHE A 1 287 ? 1.375 1.633 -8.940 1.00 96.06 287 PHE A N 1
ATOM 2258 C CA . PHE A 1 287 ? 1.643 0.456 -9.765 1.00 96.06 287 PHE A CA 1
ATOM 2259 C C . PHE A 1 287 ? 2.904 0.656 -10.592 1.00 96.06 287 PHE A C 1
ATOM 2261 O O . PHE A 1 287 ? 3.058 1.668 -11.272 1.00 96.06 287 PHE A O 1
ATOM 2268 N N . THR A 1 288 ? 3.771 -0.350 -10.590 1.00 96.94 288 THR A N 1
ATOM 2269 C CA . THR A 1 288 ? 4.908 -0.470 -11.502 1.00 96.94 288 THR A CA 1
ATOM 2270 C C . THR A 1 288 ? 4.732 -1.728 -12.339 1.00 96.94 288 THR A C 1
ATOM 2272 O O . THR A 1 288 ? 4.910 -2.837 -11.845 1.00 96.94 288 THR A O 1
ATOM 2275 N N . ILE A 1 289 ? 4.380 -1.571 -13.613 1.00 96.38 289 ILE A N 1
ATOM 2276 C CA . ILE A 1 289 ? 4.242 -2.695 -14.540 1.00 96.38 289 ILE A CA 1
ATOM 2277 C C . ILE A 1 289 ? 5.581 -2.927 -15.226 1.00 96.38 289 ILE A C 1
ATOM 2279 O O . ILE A 1 289 ? 6.028 -2.082 -15.995 1.00 96.38 289 ILE A O 1
ATOM 2283 N N . VAL A 1 290 ? 6.214 -4.064 -14.959 1.00 94.62 290 VAL A N 1
ATOM 2284 C CA . VAL A 1 290 ? 7.471 -4.490 -15.569 1.00 94.62 290 VAL A CA 1
ATOM 2285 C C . VAL A 1 290 ? 7.178 -5.301 -16.830 1.00 94.62 290 VAL A C 1
ATOM 2287 O O . VAL A 1 290 ? 6.452 -6.301 -16.830 1.00 94.62 290 VAL A O 1
ATOM 2290 N N . ASN A 1 291 ? 7.767 -4.860 -17.934 1.00 93.88 291 ASN A N 1
ATOM 2291 C CA . ASN A 1 291 ? 7.607 -5.453 -19.249 1.00 93.88 291 ASN A CA 1
ATOM 2292 C C . ASN A 1 291 ? 8.798 -6.328 -19.619 1.00 93.88 291 ASN A C 1
ATOM 2294 O O . ASN A 1 291 ? 9.949 -5.950 -19.403 1.00 93.88 291 ASN A O 1
ATOM 2298 N N . LYS A 1 292 ? 8.505 -7.472 -20.251 1.00 86.94 292 LYS A N 1
ATOM 2299 C CA . LYS A 1 292 ? 9.510 -8.371 -20.851 1.00 86.94 292 LYS A CA 1
ATOM 2300 C C . LYS A 1 292 ? 10.546 -8.917 -19.859 1.00 86.94 292 LYS A C 1
ATOM 2302 O O . LYS A 1 292 ? 11.685 -9.184 -20.230 1.00 86.94 292 LYS A O 1
ATOM 2307 N N . ARG A 1 293 ? 10.130 -9.100 -18.608 1.00 85.31 293 ARG A N 1
ATOM 2308 C CA . ARG A 1 293 ? 10.906 -9.719 -17.536 1.00 85.31 293 ARG A CA 1
ATOM 2309 C C . ARG A 1 293 ? 9.980 -10.621 -16.726 1.00 85.31 293 ARG A C 1
ATOM 2311 O O . ARG A 1 293 ? 8.825 -10.253 -16.512 1.00 85.31 293 ARG A O 1
ATOM 2318 N N . LEU A 1 294 ? 10.496 -11.766 -16.297 1.00 80.75 294 LEU A N 1
ATOM 2319 C CA . LEU A 1 294 ? 9.805 -12.664 -15.377 1.00 80.75 294 LEU A CA 1
ATOM 2320 C C . LEU A 1 294 ? 9.939 -12.156 -13.933 1.00 80.75 294 LEU A C 1
ATOM 2322 O O . LEU A 1 294 ? 10.921 -11.462 -13.628 1.00 80.75 294 LEU A O 1
ATOM 2326 N N . PRO A 1 295 ? 8.993 -12.501 -13.043 1.00 77.06 295 PRO A N 1
ATOM 2327 C CA . PRO A 1 295 ? 9.191 -12.313 -11.611 1.00 77.06 295 PRO A CA 1
ATOM 2328 C C . PRO A 1 295 ? 10.428 -13.088 -11.115 1.00 77.06 295 PRO A C 1
ATOM 2330 O O . PRO A 1 295 ? 10.926 -13.974 -11.817 1.00 77.06 295 PRO A O 1
ATOM 2333 N N . PRO A 1 296 ? 10.947 -12.767 -9.915 1.00 71.25 296 PRO A N 1
ATOM 2334 C CA . PRO A 1 296 ? 12.004 -13.551 -9.277 1.00 71.25 296 PRO A CA 1
ATOM 2335 C C . PRO A 1 296 ? 11.675 -15.054 -9.294 1.00 71.25 296 PRO A C 1
ATOM 2337 O O . PRO A 1 296 ? 10.598 -15.457 -8.864 1.00 71.25 296 PRO A O 1
ATOM 2340 N N . SER A 1 297 ? 12.590 -15.870 -9.825 1.00 58.22 297 SER A N 1
ATOM 2341 C CA . SER A 1 297 ? 12.363 -17.277 -10.194 1.00 58.22 297 SER A CA 1
ATOM 2342 C C . SER A 1 297 ? 12.475 -18.296 -9.048 1.00 58.22 297 SER A C 1
ATOM 2344 O O . SER A 1 297 ? 12.289 -19.481 -9.293 1.00 58.22 297 SER A O 1
ATOM 2346 N N . ASP A 1 298 ? 12.731 -17.861 -7.811 1.00 51.69 298 ASP A N 1
ATOM 2347 C CA . ASP A 1 298 ? 13.009 -18.753 -6.667 1.00 51.69 298 ASP A CA 1
ATOM 2348 C C . ASP A 1 298 ? 11.792 -19.005 -5.751 1.00 51.69 298 ASP A C 1
ATOM 2350 O O . ASP A 1 298 ? 11.950 -19.382 -4.592 1.00 51.69 298 ASP A O 1
ATOM 2354 N N . VAL A 1 299 ? 10.561 -18.801 -6.232 1.00 51.34 299 VAL A N 1
ATOM 2355 C CA . VAL A 1 299 ? 9.360 -18.834 -5.373 1.00 51.34 299 VAL A CA 1
ATOM 2356 C C . VAL A 1 299 ? 8.483 -20.049 -5.656 1.00 51.34 299 VAL A C 1
ATOM 2358 O O . VAL A 1 299 ? 7.318 -19.930 -6.020 1.00 51.34 299 VAL A O 1
ATOM 2361 N N . ASP A 1 300 ? 9.044 -21.233 -5.419 1.00 44.25 300 ASP A N 1
ATOM 2362 C CA . ASP A 1 300 ? 8.254 -22.440 -5.121 1.00 44.25 300 ASP A CA 1
ATOM 2363 C C . ASP A 1 300 ? 7.696 -22.419 -3.674 1.00 44.25 300 ASP A C 1
ATOM 2365 O O . ASP A 1 300 ? 7.092 -23.383 -3.208 1.00 44.25 300 ASP A O 1
ATOM 2369 N N . GLN A 1 301 ? 7.867 -21.309 -2.944 1.00 49.19 301 GLN A N 1
ATOM 2370 C CA . GLN A 1 301 ? 7.431 -21.141 -1.557 1.00 49.19 301 GLN A CA 1
ATOM 2371 C C . GLN A 1 301 ? 6.134 -20.327 -1.468 1.00 49.19 301 GLN A C 1
ATOM 2373 O O . GLN A 1 301 ? 6.165 -19.119 -1.276 1.00 49.19 301 GLN A O 1
ATOM 2378 N N . GLY A 1 302 ? 4.993 -21.006 -1.607 1.00 55.72 302 GLY A N 1
ATOM 2379 C CA . GLY A 1 302 ? 3.711 -20.586 -1.023 1.00 55.72 302 GLY A CA 1
ATOM 2380 C C . GLY A 1 302 ? 3.280 -19.115 -1.189 1.00 55.72 302 GLY A C 1
ATOM 2381 O O . GLY A 1 302 ? 3.519 -18.460 -2.203 1.00 55.72 302 GLY A O 1
ATOM 2382 N N . THR A 1 303 ? 2.530 -18.631 -0.200 1.00 60.91 303 THR A N 1
ATOM 2383 C CA . THR A 1 303 ? 2.012 -17.256 -0.068 1.00 60.91 303 THR A CA 1
ATOM 2384 C C . THR A 1 303 ? 2.914 -16.359 0.786 1.00 60.91 303 THR A C 1
ATOM 2386 O O . THR A 1 303 ? 2.572 -15.195 1.013 1.00 60.91 303 THR A O 1
ATOM 2389 N N . ASP A 1 304 ? 4.052 -16.884 1.242 1.00 72.75 304 ASP A N 1
ATOM 2390 C CA . ASP A 1 304 ? 4.898 -16.233 2.236 1.00 72.75 304 ASP A CA 1
ATOM 2391 C C . ASP A 1 304 ? 5.648 -15.022 1.649 1.00 72.75 304 ASP A C 1
ATOM 2393 O O . ASP A 1 304 ? 6.075 -15.037 0.487 1.00 72.75 304 ASP A O 1
ATOM 2397 N N . PRO A 1 305 ? 5.808 -13.933 2.424 1.00 79.38 305 PRO A N 1
ATOM 2398 C CA . PRO A 1 305 ? 6.599 -12.788 1.998 1.00 79.38 305 PRO A CA 1
ATOM 2399 C C . PRO A 1 305 ? 8.077 -13.156 1.835 1.00 79.38 305 PRO A C 1
ATOM 2401 O O . PRO A 1 305 ? 8.681 -13.803 2.686 1.00 79.38 305 PRO A O 1
ATOM 2404 N N . ILE A 1 306 ? 8.697 -12.644 0.776 1.00 83.12 306 ILE A N 1
ATOM 2405 C CA . ILE A 1 306 ? 10.126 -12.802 0.513 1.00 83.12 306 ILE A CA 1
ATOM 2406 C C . ILE A 1 306 ? 10.851 -11.550 0.967 1.00 83.12 306 ILE A C 1
ATOM 2408 O O . ILE A 1 306 ? 10.554 -10.448 0.504 1.00 83.12 306 ILE A O 1
ATOM 2412 N N . LEU A 1 307 ? 11.859 -11.717 1.813 1.00 85.44 307 LEU A N 1
ATOM 2413 C CA . LEU A 1 307 ? 12.729 -10.625 2.216 1.00 85.44 307 LEU A CA 1
ATOM 2414 C C . LEU A 1 307 ? 13.792 -10.355 1.144 1.00 85.44 307 LEU A C 1
ATOM 2416 O O . LEU A 1 307 ? 14.621 -11.212 0.833 1.00 85.44 307 LEU A O 1
ATOM 2420 N N . ILE A 1 308 ? 13.803 -9.139 0.606 1.00 84.56 308 ILE A N 1
ATOM 2421 C CA . ILE A 1 308 ? 14.785 -8.681 -0.374 1.00 84.56 308 ILE A CA 1
ATOM 2422 C C . ILE A 1 308 ? 15.642 -7.552 0.198 1.00 84.56 308 ILE A C 1
ATOM 2424 O O . ILE A 1 308 ? 15.175 -6.663 0.910 1.00 84.56 308 ILE A O 1
ATOM 2428 N N . ARG A 1 309 ? 16.932 -7.584 -0.141 1.00 83.75 309 ARG A N 1
ATOM 2429 C CA . ARG A 1 309 ? 17.900 -6.541 0.210 1.00 83.75 309 ARG A CA 1
ATOM 2430 C C . ARG A 1 309 ? 18.232 -5.720 -1.024 1.00 83.75 309 ARG A C 1
ATOM 2432 O O . ARG A 1 309 ? 18.475 -6.290 -2.089 1.00 83.75 309 ARG A O 1
ATOM 2439 N N . ARG A 1 310 ? 18.299 -4.396 -0.871 1.00 83.50 310 ARG A N 1
ATOM 2440 C CA . ARG A 1 310 ? 18.620 -3.442 -1.945 1.00 83.50 310 ARG A CA 1
ATOM 2441 C C . ARG A 1 310 ? 19.941 -3.758 -2.634 1.00 83.50 310 ARG A C 1
ATOM 2443 O O . ARG A 1 310 ? 20.076 -3.531 -3.820 1.00 83.50 310 ARG A O 1
ATOM 2450 N N . SER A 1 311 ? 20.910 -4.293 -1.914 1.00 72.62 311 SER A N 1
ATOM 2451 C CA . SER A 1 311 ? 22.195 -4.708 -2.472 1.00 72.62 311 SER A CA 1
ATOM 2452 C C . SER A 1 311 ? 22.124 -5.894 -3.435 1.00 72.62 311 SER A C 1
ATOM 2454 O O . SER A 1 311 ? 22.868 -5.939 -4.411 1.00 72.62 311 SER A O 1
ATOM 2456 N N . LYS A 1 312 ? 21.247 -6.862 -3.149 1.00 75.50 312 LYS A N 1
ATOM 2457 C CA . LYS A 1 312 ? 21.069 -8.081 -3.945 1.00 75.50 312 LYS A CA 1
ATOM 2458 C C . LYS A 1 312 ? 20.076 -7.868 -5.083 1.00 75.50 312 LYS A C 1
ATOM 2460 O O . LYS A 1 312 ? 20.237 -8.466 -6.140 1.00 75.50 312 LYS A O 1
ATOM 2465 N N . PHE A 1 313 ? 19.074 -7.019 -4.858 1.00 78.69 313 PHE A N 1
ATOM 2466 C CA . PHE A 1 313 ? 18.016 -6.715 -5.821 1.00 78.69 313 PHE A CA 1
ATOM 2467 C C . PHE A 1 313 ? 17.806 -5.198 -6.009 1.00 78.69 313 PHE A C 1
ATOM 2469 O O . PHE A 1 313 ? 16.689 -4.702 -5.805 1.00 78.69 313 PHE A O 1
ATOM 2476 N N . PRO A 1 314 ? 18.854 -4.426 -6.358 1.00 78.19 314 PRO A N 1
ATOM 2477 C CA . PRO A 1 314 ? 18.772 -2.965 -6.468 1.00 78.19 314 PRO A CA 1
ATOM 2478 C C . PRO A 1 314 ? 17.741 -2.505 -7.497 1.00 78.19 314 PRO A C 1
ATOM 2480 O O . PRO A 1 314 ? 17.136 -1.443 -7.348 1.00 78.19 314 PRO A O 1
ATOM 2483 N N . GLU A 1 315 ? 17.492 -3.316 -8.522 1.00 80.38 315 GLU A N 1
ATOM 2484 C CA . GLU A 1 315 ? 16.563 -2.995 -9.590 1.00 80.38 315 GLU A CA 1
ATOM 2485 C C . GLU A 1 315 ? 15.124 -2.807 -9.103 1.00 80.38 315 GLU A C 1
ATOM 2487 O O . GLU A 1 315 ? 14.455 -1.902 -9.589 1.00 80.38 315 GLU A O 1
ATOM 2492 N N . PHE A 1 316 ? 14.632 -3.596 -8.140 1.00 86.06 316 PHE A N 1
ATOM 2493 C CA . PHE A 1 316 ? 13.237 -3.489 -7.696 1.00 86.06 316 PHE A CA 1
ATOM 2494 C C . PHE A 1 316 ? 13.018 -2.216 -6.889 1.00 86.06 316 PHE A C 1
ATOM 2496 O O . PHE A 1 316 ? 12.045 -1.500 -7.125 1.00 86.06 316 PHE A O 1
ATOM 2503 N N . PHE A 1 317 ? 13.971 -1.883 -6.017 1.00 89.25 317 PHE A N 1
ATOM 2504 C CA . PHE A 1 317 ? 13.966 -0.618 -5.292 1.00 89.25 317 PHE A CA 1
ATOM 2505 C C . PHE A 1 317 ? 14.018 0.565 -6.263 1.00 89.25 317 PHE A C 1
ATOM 2507 O O . PHE A 1 317 ? 13.186 1.464 -6.184 1.00 89.25 317 PHE A O 1
ATOM 2514 N N . HIS A 1 318 ? 14.939 0.540 -7.230 1.00 88.19 318 HIS A N 1
ATOM 2515 C CA . HIS A 1 318 ? 15.084 1.620 -8.204 1.00 88.19 318 HIS A CA 1
ATOM 2516 C C . HIS A 1 318 ? 13.868 1.769 -9.122 1.00 88.19 318 HIS A C 1
ATOM 2518 O O . HIS A 1 318 ? 13.488 2.900 -9.418 1.00 88.19 318 HIS A O 1
ATOM 2524 N N . LEU A 1 319 ? 13.247 0.673 -9.571 1.00 89.75 319 LEU A N 1
ATOM 2525 C CA . LEU A 1 319 ? 12.031 0.710 -10.390 1.00 89.75 319 LEU A CA 1
ATOM 2526 C C . LEU A 1 319 ? 10.893 1.423 -9.651 1.00 89.75 319 LEU A C 1
ATOM 2528 O O . LEU A 1 319 ? 10.267 2.329 -10.206 1.00 89.75 319 LEU A O 1
ATOM 2532 N N . VAL A 1 320 ? 10.675 1.046 -8.390 1.00 92.12 320 VAL A N 1
ATOM 2533 C CA . VAL A 1 320 ? 9.641 1.631 -7.535 1.00 92.12 320 VAL A CA 1
ATOM 2534 C C . VAL A 1 320 ? 9.953 3.101 -7.241 1.00 92.12 320 VAL A C 1
ATOM 2536 O O . VAL A 1 320 ? 9.130 3.970 -7.520 1.00 92.12 320 VAL A O 1
ATOM 2539 N N . GLU A 1 321 ? 11.156 3.412 -6.759 1.00 91.75 321 GLU A N 1
ATOM 2540 C CA . GLU A 1 321 ? 11.550 4.766 -6.337 1.00 91.75 321 GLU A CA 1
ATOM 2541 C C . GLU A 1 321 ? 11.606 5.761 -7.496 1.00 91.75 321 GLU A C 1
ATOM 2543 O O . GLU A 1 321 ? 11.088 6.876 -7.388 1.00 91.75 321 GLU A O 1
ATOM 2548 N N . SER A 1 322 ? 12.184 5.348 -8.628 1.00 90.00 322 SER A N 1
ATOM 2549 C CA . SER A 1 322 ? 12.271 6.186 -9.830 1.00 90.00 322 SER A CA 1
ATOM 2550 C C . SER A 1 322 ? 10.883 6.454 -10.405 1.00 90.00 322 SER A C 1
ATOM 2552 O O . SER A 1 322 ? 10.611 7.548 -10.903 1.00 90.00 322 SER A O 1
ATOM 2554 N N . GLY A 1 323 ? 9.992 5.462 -10.329 1.00 89.56 323 GLY A N 1
ATOM 2555 C CA . GLY A 1 323 ? 8.619 5.577 -10.793 1.00 89.56 323 GLY A CA 1
ATOM 2556 C C . GLY A 1 323 ? 7.739 6.443 -9.895 1.00 89.56 323 GLY A C 1
ATOM 2557 O O . GLY A 1 323 ? 6.901 7.169 -10.429 1.00 89.56 323 GLY A O 1
ATOM 2558 N N . PHE A 1 324 ? 7.923 6.367 -8.574 1.00 93.25 324 PHE A N 1
ATOM 2559 C CA . PHE A 1 324 ? 6.997 6.891 -7.567 1.00 93.25 324 PHE A CA 1
ATOM 2560 C C . PHE A 1 324 ? 6.888 8.416 -7.571 1.00 93.25 324 PHE A C 1
ATOM 2562 O O . PHE A 1 324 ? 5.804 8.963 -7.753 1.00 93.25 324 PHE A O 1
ATOM 2569 N N . GLY A 1 325 ? 8.002 9.129 -7.382 1.00 88.75 325 GLY A N 1
ATOM 2570 C CA . GLY A 1 325 ? 7.981 10.591 -7.246 1.00 88.75 325 GLY A CA 1
ATOM 2571 C C . GLY A 1 325 ? 7.339 11.307 -8.447 1.00 88.75 325 GLY A C 1
ATOM 2572 O O . GLY A 1 325 ? 6.482 12.173 -8.249 1.00 88.75 325 GLY A O 1
ATOM 2573 N N . PRO A 1 326 ? 7.707 10.954 -9.695 1.00 88.56 326 PRO A N 1
ATOM 2574 C CA . PRO A 1 326 ? 7.111 11.554 -10.884 1.00 88.56 326 PRO A CA 1
ATOM 2575 C C . PRO A 1 326 ? 5.630 11.216 -11.117 1.00 88.56 326 PRO A C 1
ATOM 2577 O O . PRO A 1 326 ? 4.944 12.058 -11.696 1.00 88.56 326 PRO A O 1
ATOM 2580 N N . SER A 1 327 ? 5.143 10.036 -10.705 1.00 88.25 327 SER A N 1
ATOM 2581 C CA . SER A 1 327 ? 3.736 9.637 -10.894 1.00 88.25 327 SER A CA 1
ATOM 2582 C C . SER A 1 327 ? 2.829 10.102 -9.750 1.00 88.25 327 SER A C 1
ATOM 2584 O O . SER A 1 327 ? 1.772 10.677 -9.992 1.00 88.25 327 SER A O 1
ATOM 2586 N N . MET A 1 328 ? 3.248 9.913 -8.497 1.00 88.50 328 MET A N 1
ATOM 2587 C CA . MET A 1 328 ? 2.451 10.220 -7.301 1.00 88.50 328 MET A CA 1
ATOM 2588 C C . MET A 1 328 ? 2.513 11.699 -6.896 1.00 88.50 328 MET A C 1
ATOM 2590 O O . MET A 1 328 ? 1.578 12.209 -6.275 1.00 88.50 328 MET A O 1
ATOM 2594 N N . GLY A 1 329 ? 3.597 12.394 -7.257 1.00 84.31 329 GLY A N 1
ATOM 2595 C CA . GLY A 1 329 ? 3.854 13.788 -6.898 1.00 84.31 329 GLY A CA 1
ATOM 2596 C C . GLY A 1 329 ? 4.650 13.959 -5.597 1.00 84.31 329 GLY A C 1
ATOM 2597 O O . GLY A 1 329 ? 4.788 13.047 -4.789 1.00 84.31 329 GLY A O 1
ATOM 2598 N N . LYS A 1 330 ? 5.184 15.171 -5.383 1.00 76.88 330 LYS A N 1
ATOM 2599 C CA . LYS A 1 330 ? 6.147 15.481 -4.303 1.00 76.88 330 LYS A CA 1
ATOM 2600 C C . LYS A 1 330 ? 5.577 15.481 -2.877 1.00 76.88 330 LYS A C 1
ATOM 2602 O O . LYS A 1 330 ? 6.355 15.543 -1.940 1.00 76.88 330 LYS A O 1
ATOM 2607 N N . GLY A 1 331 ? 4.254 15.478 -2.713 1.00 77.75 331 GLY A N 1
ATOM 2608 C CA . GLY A 1 331 ? 3.590 15.528 -1.402 1.00 77.75 331 GLY A CA 1
ATOM 2609 C C . GLY A 1 331 ? 3.133 14.166 -0.878 1.00 77.75 331 GLY A C 1
ATOM 2610 O O . GLY A 1 331 ? 2.318 14.122 0.037 1.00 77.75 331 GLY A O 1
ATOM 2611 N N . LYS A 1 332 ? 3.559 13.066 -1.508 1.00 86.69 332 LYS A N 1
ATOM 2612 C CA . LYS A 1 332 ? 3.204 11.701 -1.108 1.00 86.69 332 LYS A CA 1
ATOM 2613 C C . LYS A 1 332 ? 4.438 10.970 -0.600 1.00 86.69 332 LYS A C 1
ATOM 2615 O O . LYS A 1 332 ? 5.508 11.082 -1.190 1.00 86.69 332 LYS A O 1
ATOM 2620 N N . GLU A 1 333 ? 4.252 10.190 0.458 1.00 90.19 333 GLU A N 1
ATOM 2621 C CA . GLU A 1 333 ? 5.321 9.429 1.097 1.00 90.19 333 GLU A CA 1
ATOM 2622 C C . GLU A 1 333 ? 5.357 7.991 0.580 1.00 90.19 333 GLU A C 1
ATOM 2624 O O . GLU A 1 333 ? 4.393 7.232 0.707 1.00 90.19 333 GLU A O 1
ATOM 2629 N N . ILE A 1 334 ? 6.499 7.595 0.015 1.00 90.12 334 ILE A N 1
ATOM 2630 C CA . ILE A 1 334 ? 6.698 6.264 -0.583 1.00 90.12 334 ILE A CA 1
ATOM 2631 C C . ILE A 1 334 ? 6.569 5.125 0.433 1.00 90.12 334 ILE A C 1
ATOM 2633 O O . ILE A 1 334 ? 6.238 3.995 0.079 1.00 90.12 334 ILE A O 1
ATOM 2637 N N . LYS A 1 335 ? 6.813 5.422 1.712 1.00 87.94 335 LYS A N 1
ATOM 2638 C CA . LYS A 1 335 ? 6.661 4.461 2.807 1.00 87.94 335 LYS A CA 1
ATOM 2639 C C . LYS A 1 335 ? 5.204 4.217 3.184 1.00 87.94 335 LYS A C 1
ATOM 2641 O O . LYS A 1 335 ? 4.910 3.156 3.713 1.00 87.94 335 LYS A O 1
ATOM 2646 N N . VAL A 1 336 ? 4.324 5.177 2.909 1.00 88.62 336 VAL A N 1
ATOM 2647 C CA . VAL A 1 336 ? 2.924 5.156 3.345 1.00 88.62 336 VAL A CA 1
ATOM 2648 C C . VAL A 1 336 ? 2.003 4.583 2.277 1.00 88.62 336 VAL A C 1
ATOM 2650 O O . VAL A 1 336 ? 1.055 3.879 2.597 1.00 88.62 336 VAL A O 1
ATOM 2653 N N . ILE A 1 337 ? 2.268 4.877 1.007 1.00 90.94 337 ILE A N 1
ATOM 2654 C CA . ILE A 1 337 ? 1.468 4.363 -0.107 1.00 90.94 337 ILE A CA 1
ATOM 2655 C C . ILE A 1 337 ? 1.827 2.894 -0.366 1.00 90.94 337 ILE A C 1
ATOM 2657 O O . ILE A 1 337 ? 2.982 2.499 -0.193 1.00 90.94 337 ILE A O 1
ATOM 2661 N N . ASP A 1 338 ? 0.855 2.091 -0.799 1.00 91.81 338 ASP A N 1
ATOM 2662 C CA . ASP A 1 338 ? 1.080 0.713 -1.246 1.00 91.81 338 ASP A CA 1
ATOM 2663 C C . ASP A 1 338 ? 1.705 0.680 -2.644 1.00 91.81 338 ASP A C 1
ATOM 2665 O O . ASP A 1 338 ? 1.322 1.451 -3.528 1.00 91.81 338 ASP A O 1
ATOM 2669 N N . LYS A 1 339 ? 2.670 -0.223 -2.852 1.00 94.12 339 LYS A N 1
ATOM 2670 C CA . LYS A 1 339 ? 3.428 -0.337 -4.105 1.00 94.12 339 LYS A CA 1
ATOM 2671 C C . LYS A 1 339 ? 3.215 -1.733 -4.656 1.00 94.12 339 LYS A C 1
ATOM 2673 O O . LYS A 1 339 ? 3.587 -2.702 -4.002 1.00 94.12 339 LYS A O 1
ATOM 2678 N N . ILE A 1 340 ? 2.644 -1.840 -5.849 1.00 94.06 340 ILE A N 1
ATOM 2679 C CA . ILE A 1 340 ? 2.463 -3.116 -6.540 1.00 94.06 340 ILE A CA 1
ATOM 2680 C C . ILE A 1 340 ? 3.388 -3.165 -7.748 1.00 94.06 340 ILE A C 1
ATOM 2682 O O . ILE A 1 340 ? 3.337 -2.302 -8.624 1.00 94.06 340 ILE A O 1
ATOM 2686 N N . ILE A 1 341 ? 4.211 -4.206 -7.813 1.00 94.25 341 ILE A N 1
ATOM 2687 C CA . ILE A 1 341 ? 4.999 -4.560 -8.988 1.00 94.25 341 ILE A CA 1
ATOM 2688 C C . ILE A 1 341 ? 4.228 -5.640 -9.747 1.00 94.25 341 ILE A C 1
ATOM 2690 O O . ILE A 1 341 ? 4.024 -6.736 -9.227 1.00 94.25 341 ILE A O 1
ATOM 2694 N N . GLN A 1 342 ? 3.786 -5.334 -10.965 1.00 93.56 342 GLN A N 1
ATOM 2695 C CA . GLN A 1 342 ? 3.120 -6.293 -11.845 1.00 93.56 342 GLN A CA 1
ATOM 2696 C C . GLN A 1 342 ? 4.072 -6.732 -12.954 1.00 93.56 342 GLN A C 1
ATOM 2698 O O . GLN A 1 342 ? 4.644 -5.889 -13.640 1.00 93.56 342 GLN A O 1
ATOM 2703 N N . PHE A 1 343 ? 4.205 -8.032 -13.190 1.00 92.00 343 PHE A N 1
ATOM 2704 C CA . PHE A 1 343 ? 4.965 -8.558 -14.322 1.00 92.00 343 PHE A CA 1
ATOM 2705 C C . PHE A 1 343 ? 4.010 -8.875 -15.470 1.00 92.00 343 PHE A C 1
ATOM 2707 O O . PHE A 1 343 ? 3.171 -9.759 -15.380 1.00 92.00 343 PHE A O 1
ATOM 2714 N N . SER A 1 344 ? 4.137 -8.155 -16.582 1.00 91.25 344 SER A N 1
ATOM 2715 C CA . SER A 1 344 ? 3.235 -8.309 -17.743 1.00 91.25 344 SER A CA 1
ATOM 2716 C C . SER A 1 344 ? 3.352 -9.650 -18.481 1.00 91.25 344 SER A C 1
ATOM 2718 O O . SER A 1 344 ? 2.541 -9.932 -19.358 1.00 91.25 344 SER A O 1
ATOM 2720 N N . GLN A 1 345 ? 4.389 -10.450 -18.204 1.00 86.31 345 GLN A N 1
ATOM 2721 C CA . GLN A 1 345 ? 4.582 -11.740 -18.875 1.00 86.31 345 GLN A CA 1
ATOM 2722 C C . GLN A 1 345 ? 3.654 -12.831 -18.335 1.00 86.31 345 GLN A C 1
ATOM 2724 O O . GLN A 1 345 ? 3.266 -13.711 -19.100 1.00 86.31 345 GLN A O 1
ATOM 2729 N N . ASP A 1 346 ? 3.312 -12.773 -17.049 1.00 86.38 346 ASP A N 1
ATOM 2730 C CA . ASP A 1 346 ? 2.475 -13.762 -16.363 1.00 86.38 346 ASP A CA 1
ATOM 2731 C C . ASP A 1 346 ? 1.339 -13.133 -15.536 1.00 86.38 346 ASP A C 1
ATOM 2733 O O . ASP A 1 346 ? 0.636 -13.835 -14.811 1.00 86.38 346 ASP A O 1
ATOM 2737 N N . ASP A 1 347 ? 1.177 -11.810 -15.634 1.00 85.25 347 ASP A N 1
ATOM 2738 C CA . ASP A 1 347 ? 0.243 -10.987 -14.863 1.00 85.25 347 ASP A CA 1
ATOM 2739 C C . ASP A 1 347 ? 0.369 -11.154 -13.336 1.00 85.25 347 ASP A C 1
ATOM 2741 O O . ASP A 1 347 ? -0.553 -10.826 -12.582 1.00 85.25 347 ASP A O 1
ATOM 2745 N N . SER A 1 348 ? 1.520 -11.630 -12.847 1.00 87.25 348 SER A N 1
ATOM 2746 C CA . SER A 1 348 ? 1.766 -11.749 -11.413 1.00 87.25 348 SER A CA 1
ATOM 2747 C C . SER A 1 348 ? 1.923 -10.370 -10.774 1.00 87.25 348 SER A C 1
ATOM 2749 O O . SER A 1 348 ? 2.577 -9.478 -11.316 1.00 87.25 348 SER A O 1
ATOM 2751 N N . MET A 1 349 ? 1.319 -10.195 -9.598 1.00 89.19 349 MET A N 1
ATOM 2752 C CA . MET A 1 349 ? 1.384 -8.963 -8.816 1.00 89.19 349 MET A CA 1
ATOM 2753 C C . MET A 1 349 ? 2.077 -9.216 -7.487 1.00 89.19 349 MET A C 1
ATOM 2755 O O . MET A 1 349 ? 1.781 -10.194 -6.798 1.00 89.19 349 MET A O 1
ATOM 2759 N N . TRP A 1 350 ? 2.958 -8.296 -7.121 1.00 89.94 350 TRP A N 1
ATOM 2760 C CA . TRP A 1 350 ? 3.770 -8.365 -5.919 1.00 89.94 350 TRP A CA 1
ATOM 2761 C C . TRP A 1 350 ? 3.652 -7.061 -5.142 1.00 89.94 350 TRP A C 1
ATOM 2763 O O . TRP A 1 350 ? 3.989 -5.999 -5.662 1.00 89.94 350 TRP A O 1
ATOM 2773 N N . LEU A 1 351 ? 3.183 -7.138 -3.901 1.00 90.69 351 LEU A N 1
ATOM 2774 C CA . LEU A 1 351 ? 3.225 -6.033 -2.956 1.00 90.69 351 LEU A CA 1
ATOM 2775 C C . LEU A 1 351 ? 4.677 -5.835 -2.525 1.00 90.69 351 LEU A C 1
ATOM 2777 O O . LEU A 1 351 ? 5.314 -6.777 -2.055 1.00 90.69 351 LEU A O 1
ATOM 2781 N N . PHE A 1 352 ? 5.176 -4.618 -2.702 1.00 92.75 352 PHE A N 1
ATOM 2782 C CA . PHE A 1 352 ? 6.493 -4.181 -2.271 1.00 92.75 352 PHE A CA 1
ATOM 2783 C C . PHE A 1 352 ? 6.349 -3.267 -1.049 1.00 92.75 352 PHE A C 1
ATOM 2785 O O . PHE A 1 352 ? 5.811 -2.152 -1.129 1.00 92.75 352 PHE A O 1
ATOM 2792 N N . SER A 1 353 ? 6.880 -3.718 0.081 1.00 92.00 353 SER A N 1
ATOM 2793 C CA . SER A 1 353 ? 6.786 -3.008 1.356 1.00 92.00 353 SER A CA 1
ATOM 2794 C C . SER A 1 353 ? 8.166 -2.822 1.956 1.00 92.00 353 SER A C 1
ATOM 2796 O O . SER A 1 353 ? 8.920 -3.777 2.090 1.00 92.00 353 SER A O 1
ATOM 2798 N N . TYR A 1 354 ? 8.512 -1.588 2.321 1.00 90.88 354 TYR A N 1
ATOM 2799 C CA . TYR A 1 354 ? 9.749 -1.344 3.058 1.00 90.88 354 TYR A CA 1
ATOM 2800 C C . TYR A 1 354 ? 9.636 -1.948 4.455 1.00 90.88 354 TYR A C 1
ATOM 2802 O O . TYR A 1 354 ? 8.568 -1.892 5.075 1.00 90.88 354 TYR A O 1
ATOM 2810 N N . SER A 1 355 ? 10.752 -2.471 4.956 1.00 89.19 355 SER A N 1
ATOM 2811 C CA . SER A 1 355 ? 10.854 -2.797 6.371 1.00 89.19 355 SER A CA 1
ATOM 2812 C C . SER A 1 355 ? 10.812 -1.514 7.205 1.00 89.19 355 SER A C 1
ATOM 2814 O O . SER A 1 355 ? 11.358 -0.480 6.801 1.00 89.19 355 SER A O 1
ATOM 2816 N N . SER A 1 356 ? 10.179 -1.581 8.377 1.00 85.88 356 SER A N 1
ATOM 2817 C CA . SER A 1 356 ? 10.242 -0.494 9.362 1.00 85.88 356 SER A CA 1
ATOM 2818 C C . SER A 1 356 ? 11.652 -0.360 9.956 1.00 85.88 356 SER A C 1
ATOM 2820 O O . SER A 1 356 ? 12.093 0.751 10.238 1.00 85.88 356 SER A O 1
ATOM 2822 N N . LEU A 1 357 ? 12.397 -1.471 10.031 1.00 82.88 357 LEU A N 1
ATOM 2823 C CA . LEU A 1 357 ? 13.734 -1.552 10.628 1.00 82.88 357 LEU A CA 1
ATOM 2824 C C . LEU A 1 357 ? 14.834 -0.975 9.719 1.00 82.88 357 LEU A C 1
ATOM 2826 O O . LEU A 1 357 ? 15.720 -0.259 10.187 1.00 82.88 357 LEU A O 1
ATOM 2830 N N . ASP A 1 358 ? 14.789 -1.259 8.410 1.00 82.62 358 ASP A N 1
ATOM 2831 C CA . ASP A 1 358 ? 15.798 -0.787 7.450 1.00 82.62 358 ASP A CA 1
ATOM 2832 C C . ASP A 1 358 ? 15.199 -0.462 6.071 1.00 82.62 358 ASP A C 1
ATOM 2834 O O . ASP A 1 358 ? 14.589 -1.296 5.409 1.00 82.62 358 ASP A O 1
ATOM 2838 N N . ILE A 1 359 ? 15.465 0.752 5.577 1.00 82.56 359 ILE A N 1
ATOM 2839 C CA . ILE A 1 359 ? 15.045 1.236 4.250 1.00 82.56 359 ILE A CA 1
ATOM 2840 C C . ILE A 1 359 ? 15.752 0.524 3.081 1.00 82.56 359 ILE A C 1
ATOM 2842 O O . ILE A 1 359 ? 15.337 0.636 1.923 1.00 82.56 359 ILE A O 1
ATOM 2846 N N . ASN A 1 360 ? 16.843 -0.188 3.362 1.00 83.19 360 ASN A N 1
ATOM 2847 C CA . ASN A 1 360 ? 17.529 -1.042 2.395 1.00 83.19 360 ASN A CA 1
ATOM 2848 C C . ASN A 1 360 ? 16.964 -2.462 2.348 1.00 83.19 360 ASN A C 1
ATOM 2850 O O . ASN A 1 360 ? 17.456 -3.287 1.576 1.00 83.19 360 ASN A O 1
ATOM 2854 N N . MET A 1 361 ? 15.933 -2.741 3.140 1.00 86.56 361 MET A N 1
ATOM 2855 C CA . MET A 1 361 ? 15.227 -4.008 3.157 1.00 86.56 361 MET A CA 1
ATOM 2856 C C . MET A 1 361 ? 13.764 -3.782 2.798 1.00 86.56 361 MET A C 1
ATOM 2858 O O . MET A 1 361 ? 13.137 -2.791 3.177 1.00 86.56 361 MET A O 1
ATOM 2862 N N . ALA A 1 362 ? 13.224 -4.711 2.025 1.00 90.38 362 ALA A N 1
ATOM 2863 C CA . ALA A 1 362 ? 11.823 -4.723 1.662 1.00 90.38 362 ALA A CA 1
ATOM 2864 C C . ALA A 1 362 ? 11.322 -6.159 1.639 1.00 90.38 362 ALA A C 1
ATOM 2866 O O . ALA A 1 362 ? 12.096 -7.097 1.449 1.00 90.38 362 ALA A O 1
ATOM 2867 N N . THR A 1 363 ? 10.025 -6.327 1.815 1.00 89.62 363 THR A N 1
ATOM 2868 C CA . THR A 1 363 ? 9.342 -7.580 1.542 1.00 89.62 363 THR A CA 1
ATOM 2869 C C . THR A 1 363 ? 8.667 -7.497 0.180 1.00 89.62 363 THR A C 1
ATOM 2871 O O . THR A 1 363 ? 8.140 -6.455 -0.223 1.00 89.62 363 THR A O 1
ATOM 2874 N N . MET A 1 364 ? 8.720 -8.604 -0.552 1.00 88.19 364 MET A N 1
ATOM 2875 C CA . MET A 1 364 ? 7.933 -8.838 -1.751 1.00 88.19 364 MET A CA 1
ATOM 2876 C C . MET A 1 364 ? 6.980 -9.987 -1.479 1.00 88.19 364 MET A C 1
ATOM 2878 O O . MET A 1 364 ? 7.415 -11.103 -1.209 1.00 88.19 364 MET A O 1
ATOM 2882 N N . ARG A 1 365 ? 5.681 -9.728 -1.583 1.00 84.69 365 ARG A N 1
ATOM 2883 C CA . ARG A 1 365 ? 4.651 -10.742 -1.344 1.00 84.69 365 ARG A CA 1
ATOM 2884 C C . ARG A 1 365 ? 3.675 -10.796 -2.499 1.00 84.69 365 ARG A C 1
ATOM 2886 O O . ARG A 1 365 ? 3.242 -9.757 -2.992 1.00 84.69 365 ARG A O 1
ATOM 2893 N N . ARG A 1 366 ? 3.297 -11.997 -2.929 1.00 85.12 366 ARG A N 1
ATOM 2894 C CA . ARG A 1 366 ? 2.337 -12.159 -4.023 1.00 85.12 366 ARG A CA 1
ATOM 2895 C C . ARG A 1 366 ? 0.947 -11.669 -3.599 1.00 85.12 366 ARG A C 1
ATOM 2897 O O . ARG A 1 366 ? 0.442 -12.036 -2.542 1.00 85.12 366 ARG A O 1
ATOM 2904 N N . VAL A 1 367 ? 0.315 -10.866 -4.450 1.00 81.81 367 VAL A N 1
ATOM 2905 C CA . VAL A 1 367 ? -1.056 -10.366 -4.270 1.00 81.81 367 VAL A CA 1
ATOM 2906 C C . VAL A 1 367 ? -1.985 -11.140 -5.194 1.00 81.81 367 VAL A C 1
ATOM 2908 O O . VAL A 1 367 ? -1.676 -11.344 -6.369 1.00 81.81 367 VAL A O 1
ATOM 2911 N N . THR A 1 368 ? -3.139 -11.570 -4.681 1.00 73.25 368 THR A N 1
ATOM 2912 C CA . THR A 1 368 ? -4.154 -12.244 -5.502 1.00 73.25 368 THR A CA 1
ATOM 2913 C C . THR A 1 368 ? -5.258 -11.285 -5.917 1.00 73.25 368 THR A C 1
ATOM 2915 O O . THR A 1 368 ? -5.628 -10.374 -5.184 1.00 73.25 368 THR A O 1
ATOM 2918 N N . THR A 1 369 ? -5.834 -11.530 -7.091 1.00 67.75 369 THR A N 1
ATOM 2919 C CA . THR A 1 369 ? -6.982 -10.783 -7.627 1.00 67.75 369 THR A CA 1
ATOM 2920 C C . THR A 1 369 ? -8.327 -11.267 -7.080 1.00 67.75 369 THR A C 1
ATOM 2922 O O . THR A 1 369 ? -9.371 -10.789 -7.515 1.00 67.75 369 THR A O 1
ATOM 2925 N N . ARG A 1 370 ? -8.333 -12.235 -6.148 1.00 68.69 370 ARG A N 1
ATOM 2926 C CA . ARG A 1 370 ? -9.570 -12.810 -5.591 1.00 68.69 370 ARG A CA 1
ATOM 2927 C C . ARG A 1 370 ? -10.299 -11.855 -4.643 1.00 68.69 370 ARG A C 1
ATOM 2929 O O . ARG A 1 370 ? -11.495 -12.023 -4.436 1.00 68.69 370 ARG A O 1
ATOM 2936 N N . ARG A 1 371 ? -9.594 -10.880 -4.063 1.00 69.44 371 ARG A N 1
ATOM 2937 C CA . ARG A 1 371 ? -10.145 -9.853 -3.166 1.00 69.44 371 ARG A CA 1
ATOM 2938 C C . ARG A 1 371 ? -9.990 -8.467 -3.792 1.00 69.44 371 ARG A C 1
ATOM 2940 O O . ARG A 1 371 ? -9.106 -8.257 -4.621 1.00 69.44 371 ARG A O 1
ATOM 2947 N N . SER A 1 372 ? -10.849 -7.527 -3.389 1.00 78.62 372 SER A N 1
ATOM 2948 C CA . SER A 1 372 ? -10.717 -6.124 -3.799 1.00 78.62 372 SER A CA 1
ATOM 2949 C C . SER A 1 372 ? -9.396 -5.552 -3.279 1.00 78.62 372 SER A C 1
ATOM 2951 O O . SER A 1 372 ? -9.063 -5.717 -2.108 1.00 78.62 372 SER A O 1
ATOM 2953 N N . LEU A 1 373 ? -8.666 -4.838 -4.132 1.00 83.00 373 LEU A N 1
ATOM 2954 C CA . LEU A 1 373 ? -7.463 -4.078 -3.807 1.00 83.00 373 LEU A CA 1
ATOM 2955 C C . LEU A 1 373 ? -7.737 -2.979 -2.772 1.00 83.00 373 LEU A C 1
ATOM 2957 O O . LEU A 1 373 ? -6.802 -2.550 -2.103 1.00 83.00 373 LEU A O 1
ATOM 2961 N N . ILE A 1 374 ? -8.989 -2.535 -2.580 1.00 80.25 374 ILE A N 1
ATOM 2962 C CA . ILE A 1 374 ? -9.300 -1.604 -1.485 1.00 80.25 374 ILE A CA 1
ATOM 2963 C C . ILE A 1 374 ? -9.168 -2.306 -0.128 1.00 80.25 374 ILE A C 1
ATOM 2965 O O . ILE A 1 374 ? -8.589 -1.756 0.810 1.00 80.25 374 ILE A O 1
ATOM 2969 N N . LYS A 1 375 ? -9.618 -3.566 -0.073 1.00 72.31 375 LYS A N 1
ATOM 2970 C CA . LYS A 1 375 ? -9.528 -4.486 1.063 1.00 72.31 375 LYS A CA 1
ATOM 2971 C C . LYS A 1 375 ? -8.332 -5.417 0.905 1.00 72.31 375 LYS A C 1
ATOM 2973 O O . LYS A 1 375 ? -8.423 -6.574 1.304 1.00 72.31 375 LYS A O 1
ATOM 2978 N N . MET A 1 376 ? -7.255 -4.947 0.259 1.00 68.69 376 MET A N 1
ATOM 2979 C CA . MET A 1 376 ? -6.051 -5.751 0.074 1.00 68.69 376 MET A CA 1
ATOM 2980 C C . MET A 1 376 ? -5.647 -6.276 1.444 1.00 68.69 376 MET A C 1
ATOM 2982 O O . MET A 1 376 ? -5.319 -5.495 2.335 1.00 68.69 376 MET A O 1
ATOM 2986 N N . ALA A 1 377 ? -5.822 -7.579 1.566 1.00 51.69 377 ALA A N 1
ATOM 2987 C CA . ALA A 1 377 ? -5.614 -8.394 2.732 1.00 51.69 377 ALA A CA 1
ATOM 2988 C C . ALA A 1 377 ? -4.665 -9.493 2.294 1.00 51.69 377 ALA A C 1
ATOM 2990 O O . ALA A 1 377 ? -4.745 -9.970 1.150 1.00 51.69 377 ALA A O 1
ATOM 2991 N N . LEU A 1 378 ? -3.805 -9.910 3.212 1.00 40.28 378 LEU A N 1
ATOM 2992 C CA . LEU A 1 378 ? -3.093 -11.176 3.146 1.00 40.28 378 LEU A CA 1
ATOM 2993 C C . LEU A 1 378 ? -3.989 -12.316 2.626 1.00 40.28 378 LEU A C 1
ATOM 2995 O O . LEU A 1 378 ? -5.204 -12.344 2.865 1.00 40.28 378 LEU A O 1
ATOM 2999 N N . VAL A 1 379 ? -3.378 -13.210 1.845 1.00 33.41 379 VAL A N 1
ATOM 3000 C CA . VAL A 1 379 ? -3.979 -14.501 1.481 1.00 33.41 379 VAL A CA 1
ATOM 3001 C C . VAL A 1 379 ? -3.696 -15.485 2.587 1.00 33.41 379 VAL A C 1
ATOM 3003 O O . VAL A 1 379 ? -2.535 -15.472 3.050 1.00 33.41 379 VAL A O 1
#

Radius of gyration: 23.13 Å; Cα contacts (8 Å, |Δi|>4): 622; chains: 1; bounding box: 72×41×60 Å

Sequence (379 aa):
GSFRIVKIDLDADDGWFSTVVRAEGLDMATGFTDPRKLLPLIEAVAGSTETQITAIPAEKLLGKDKNPSIPLAVCEKLEGIPVITLKDEVSETSSSAILAAISSTNKVLTANVKGTNATSFKTCIWEFFNCDTAEDRTTLINTLPFLFKDLEDSNLSFFMRVKKMVNFFDSEVIDDELVDYIDQRLTLMVNDWLINSLGYNNNPEHHGFLAIESIFDDYSELDNIFKETDEEAFRCFNMEGSPVNFLTEQMKIFVSESVHNKVLAKDTIVDKVQKSVRLVSERPIHFTIVNKRLPPSDVDQGTDPILIRRSKFPEFFHLVESGFGPSMGKGKEIKVIDKIIQFSQDDSMWLFSYSSLDINMATMRRVTTRRSLIKMALV

Mean predicted aligned error: 9.8 Å

Solvent-accessible surface area (backbone atoms only — not comparable to full-atom values): 21224 Å² total; per-residue (Å²): 65,77,47,80,46,73,49,70,50,84,86,74,71,83,51,74,50,78,48,75,46,74,43,87,89,45,45,72,68,54,47,73,75,35,55,79,75,38,49,41,68,72,56,43,60,92,83,68,73,82,76,50,68,44,59,41,53,45,74,77,54,33,56,91,80,69,48,75,38,41,46,56,83,54,46,75,70,63,64,69,36,40,25,35,19,33,63,68,72,50,70,32,74,42,52,69,55,44,54,51,50,54,49,52,51,48,53,47,35,46,66,55,50,87,66,48,32,32,39,16,38,22,32,33,37,35,48,78,46,75,46,95,38,46,61,52,48,48,51,44,52,73,74,46,30,49,36,25,67,79,45,77,68,60,61,51,16,41,58,56,48,51,54,53,49,46,58,44,62,77,72,46,96,60,63,64,70,59,52,52,51,53,37,54,54,49,24,35,48,48,45,44,44,41,34,42,27,71,64,36,33,79,48,85,88,44,92,58,48,59,74,70,90,40,49,77,78,42,47,69,60,50,52,54,49,21,67,77,77,32,67,67,58,33,48,64,41,63,37,56,42,44,85,75,38,39,69,45,51,67,50,25,42,29,40,85,75,61,79,68,61,73,74,62,80,75,86,43,74,66,52,52,58,50,57,53,18,47,43,38,34,55,38,63,37,39,37,36,40,33,36,81,43,78,69,84,86,84,67,90,58,83,74,59,67,42,84,44,44,39,36,83,46,45,64,62,55,47,55,51,57,48,19,40,49,69,13,66,34,92,91,60,44,81,82,48,47,50,33,35,42,31,22,68,74,77,68,47,35,27,40,51,33,57,26,78,87,38,86,57,30,31,23,42,25,72,55,70,87,90,55,50,65,74,65,60,51,80,126

Nearest PDB structures (foldseek):
  7ekq-assembly1_H  TM=3.254E-01  e=3.937E+00  Chlamydomonas reinhardtii